Protein AF-A0AAE2C0L8-F1 (afdb_monomer)

Radius of gyration: 63.27 Å; Cα contacts (8 Å, |Δi|>4): 146; chains: 1; bounding box: 160×62×217 Å

Solvent-accessible surface area (backbone atoms only — not comparable to full-atom values): 23793 Å² total; per-residue (Å²): 115,68,47,77,46,64,36,70,69,79,66,56,71,67,58,47,54,51,53,52,70,64,47,61,43,51,45,62,47,76,59,87,80,27,26,47,67,43,83,38,62,52,69,80,65,36,64,83,72,71,56,87,71,79,71,76,71,80,77,91,63,90,56,63,52,67,43,77,61,53,58,49,40,43,51,62,59,73,51,73,51,71,66,50,72,49,75,40,76,64,76,62,98,68,65,91,72,73,73,55,67,66,67,67,54,56,77,78,72,66,88,80,55,81,81,68,66,75,80,72,76,77,75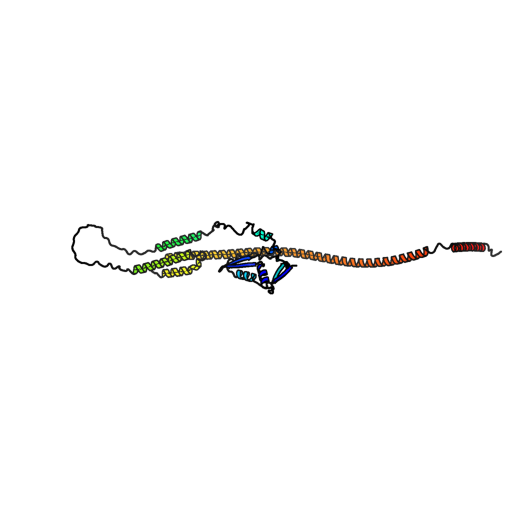,80,75,78,74,86,62,70,59,68,61,58,50,51,51,53,54,50,53,52,57,53,54,56,54,66,72,62,65,80,75,85,81,84,85,85,87,82,90,81,82,92,79,87,88,84,93,78,91,79,94,79,92,78,92,78,84,81,81,79,84,74,81,79,80,63,62,66,64,52,56,53,49,54,53,52,54,51,52,53,50,52,50,54,52,48,53,52,53,55,72,71,42,56,81,94,51,48,77,80,44,49,67,61,51,51,56,51,51,56,61,56,58,72,45,81,89,56,92,55,63,68,62,51,52,53,50,51,54,48,51,52,51,50,51,54,49,53,51,54,49,52,55,49,52,51,51,51,51,52,53,49,50,53,52,50,51,53,53,54,51,53,52,51,52,54,51,51,52,52,53,52,50,53,51,53,52,50,51,53,53,49,57,53,48,52,54,51,53,52,51,52,51,55,50,52,54,52,52,53,51,52,52,50,55,49,53,52,54,52,50,53,49,52,55,50,53,52,51,50,56,49,51,52,49,55,50,52,51,54,67,68,52,63,79,78,56,64,69,58,56,50,49,51,53,49,51,51,51,51,50,52,49,52,54,50,53,60,68,68,58,63,97,83,118

pLDDT: mean 70.92, std 20.58, range [28.11, 98.12]

Mean predicted aligned error: 23.11 Å

Foldseek 3Di:
DKDKDWLQVPDDPVVLVVVLLQAFAWDWDDDDQWTQTHTDHPPPVQVVFPHDHDHPPDDPDRRRGDDPVSVVRVCVSSDTNPRDMDIGDDDDPPNPPPPDVVVVVVVPDDPPPPVPPPPPDDDDDPPPPPVVVLVVLVVLLVVLVVVLVPFDDDDDDDDDDDDDDDDDDDDDDDDDDDDDDDPDDDPPPVVVVVVVLSVVLVVLSVVLSVVCSPDDLLCNLVCLVVVVVSLVVNVVPVVTDCVVVVVSSVVVVVVSVVVNVVVVVVVVVVVVVVVVVVVVVVVVVVVVVVVVVVVVVVVVVVVVVVVVVVVVVVVVVVVVVVVVVVVVVVVVVVVVVVVVVVVVVVVVVVVVVVPPDDPVVVVVVVVVVVVVVVVVVVVVVVDPVPD

Secondary structure (DSSP, 8-state):
-EEEEE-SS-S-HHHHHHHHHHS-EEEEEEETTEEEEEEE--HHHHGGGT--PPP-PPPSS---S--HHHHHHHHHHS--S---EEEEEP--TTGGG-S-HHHHHGGGT----TTS--------------HHHHHHHHHHHHHHHHHHHT----------------------------PPP-------HHHHHHHHHHHHHHHHHHHHHHHHHHS-GGGGGGGHHHHHHHHHHHHT-TTS--HHHHHHHHHHHHHHHHHHHHHHHHHHHHHHHHHHHHHHHHHHHHHHHHHHHHHHHHHHHHHHHHHHHHHHHHHHHHHHHHHHHHHHHHHHHHHHHHHHHHHHHHHHHHHHHHS-S--HHHHHHHHHHHHHHHHHHHHHHH--TT-

Structure (mmCIF, N/CA/C/O backbone):
data_AF-A0AAE2C0L8-F1
#
_entry.id   AF-A0AAE2C0L8-F1
#
loop_
_atom_site.group_PDB
_atom_site.id
_atom_site.type_symbol
_atom_site.label_atom_id
_atom_site.label_alt_id
_atom_site.label_comp_id
_atom_site.label_asym_id
_atom_site.label_entity_id
_atom_site.label_seq_id
_atom_site.pdbx_PDB_ins_code
_atom_site.Cartn_x
_atom_site.Cartn_y
_atom_site.Cartn_z
_atom_site.occupancy
_atom_site.B_iso_or_equiv
_atom_site.auth_seq_id
_atom_site.auth_comp_id
_atom_site.auth_asym_id
_atom_site.auth_atom_id
_atom_site.pdbx_PDB_model_num
ATOM 1 N N . MET A 1 1 ? 7.994 33.782 -10.034 1.00 52.78 1 MET A N 1
ATOM 2 C CA . MET A 1 1 ? 8.980 33.395 -9.001 1.00 52.78 1 MET A CA 1
ATOM 3 C C . MET A 1 1 ? 8.214 32.958 -7.762 1.00 52.78 1 MET A C 1
ATOM 5 O O . MET A 1 1 ? 7.223 33.596 -7.434 1.00 52.78 1 MET A O 1
ATOM 9 N N . THR A 1 2 ? 8.603 31.855 -7.134 1.00 62.28 2 THR A N 1
ATOM 10 C CA . THR A 1 2 ? 8.014 31.338 -5.886 1.00 62.28 2 THR A CA 1
ATOM 11 C C . THR A 1 2 ? 9.052 31.465 -4.778 1.00 62.28 2 THR A C 1
ATOM 13 O O . THR A 1 2 ? 10.210 31.119 -4.998 1.00 62.28 2 THR A O 1
ATOM 16 N N . VAL A 1 3 ? 8.659 31.967 -3.611 1.00 67.88 3 VAL A N 1
ATOM 17 C CA . VAL A 1 3 ? 9.517 32.063 -2.425 1.00 67.88 3 VAL A CA 1
ATOM 18 C C . VAL A 1 3 ? 9.355 30.780 -1.620 1.00 67.88 3 VAL A C 1
ATOM 20 O O . VAL A 1 3 ? 8.234 30.372 -1.332 1.00 67.88 3 VAL A O 1
ATOM 23 N N . GLN A 1 4 ? 10.457 30.118 -1.283 1.00 79.56 4 GLN A N 1
ATOM 24 C CA . GLN A 1 4 ? 10.429 28.922 -0.448 1.00 79.56 4 GLN A CA 1
ATOM 25 C C . GLN A 1 4 ? 10.643 29.307 1.015 1.00 79.56 4 GLN A C 1
ATOM 27 O O . GLN A 1 4 ? 11.638 29.943 1.347 1.00 79.56 4 GLN A O 1
ATOM 32 N N . PHE A 1 5 ? 9.729 28.880 1.877 1.00 78.81 5 PHE A N 1
ATOM 33 C CA . PHE A 1 5 ? 9.880 28.931 3.323 1.00 78.81 5 PHE A CA 1
ATOM 34 C C . PHE A 1 5 ? 10.247 27.548 3.851 1.00 78.81 5 PHE A C 1
ATOM 36 O O . PHE A 1 5 ? 9.678 26.542 3.415 1.00 78.81 5 PHE A O 1
ATOM 43 N N . VAL A 1 6 ? 11.189 27.501 4.789 1.00 81.06 6 VAL A N 1
ATOM 44 C CA . VAL A 1 6 ? 11.645 26.277 5.450 1.00 81.06 6 VAL A CA 1
ATOM 45 C C . VAL A 1 6 ? 11.554 26.493 6.954 1.00 81.06 6 VAL A C 1
ATOM 47 O O . VAL A 1 6 ? 12.109 27.457 7.470 1.00 81.06 6 VAL A O 1
ATOM 50 N N . ASP A 1 7 ? 10.874 25.591 7.660 1.00 79.25 7 ASP A N 1
ATOM 51 C CA . ASP A 1 7 ? 10.819 25.597 9.123 1.00 79.25 7 ASP A CA 1
ATOM 52 C C . ASP A 1 7 ? 12.133 25.056 9.712 1.00 79.25 7 ASP A C 1
ATOM 54 O O . ASP A 1 7 ? 12.235 23.897 10.120 1.00 79.25 7 ASP A O 1
ATOM 58 N N . ASP A 1 8 ? 13.160 25.904 9.712 1.00 83.31 8 ASP A N 1
ATOM 59 C CA . ASP A 1 8 ? 14.481 25.674 10.308 1.00 83.31 8 ASP A CA 1
ATOM 60 C C . ASP A 1 8 ? 14.641 26.352 11.687 1.00 83.31 8 ASP A C 1
ATOM 62 O O . ASP A 1 8 ? 15.706 26.296 12.310 1.00 83.31 8 ASP A O 1
ATOM 66 N N . GLY A 1 9 ? 13.567 26.986 12.172 1.00 80.81 9 GLY A N 1
ATOM 67 C CA . GLY A 1 9 ? 13.521 27.747 13.420 1.00 80.81 9 GLY A CA 1
ATOM 68 C C . GLY A 1 9 ? 14.252 29.089 13.386 1.00 80.81 9 GLY A C 1
ATOM 69 O O . GLY A 1 9 ? 14.535 29.621 14.457 1.00 80.81 9 GLY A O 1
ATOM 70 N N . ARG A 1 10 ? 14.584 29.618 12.201 1.00 82.50 10 ARG A N 1
ATOM 71 C CA . ARG A 1 10 ? 15.205 30.946 12.029 1.00 82.50 10 ARG A CA 1
ATOM 72 C C . ARG A 1 10 ? 14.225 32.019 11.551 1.00 82.50 10 ARG A C 1
ATOM 74 O O . ARG A 1 10 ? 14.612 33.178 11.448 1.00 82.50 10 ARG A O 1
ATOM 81 N N . ALA A 1 11 ? 12.991 31.630 11.237 1.00 79.19 11 ALA A N 1
ATOM 82 C CA . ALA A 1 11 ? 11.938 32.529 10.780 1.00 79.19 11 ALA A CA 1
ATOM 83 C C . ALA A 1 11 ? 11.482 33.507 11.873 1.00 79.19 11 ALA A C 1
ATOM 85 O O . ALA A 1 11 ? 11.502 33.177 13.061 1.00 79.19 11 ALA A O 1
ATOM 86 N N . GLU A 1 12 ? 11.020 34.686 11.456 1.00 83.81 12 GLU A N 1
ATOM 87 C CA . GLU A 1 12 ? 10.363 35.637 12.351 1.00 83.81 12 GLU A CA 1
ATOM 88 C C . GLU A 1 12 ? 9.060 35.047 12.918 1.00 83.81 12 GLU A C 1
ATOM 90 O O . GLU A 1 12 ? 8.411 34.202 12.298 1.00 83.81 12 GLU A O 1
ATOM 95 N N . GLU A 1 13 ? 8.649 35.506 14.103 1.00 79.25 13 GLU A N 1
ATOM 96 C CA . GLU A 1 13 ? 7.474 34.987 14.818 1.00 79.25 13 GLU A CA 1
ATOM 97 C C . GLU A 1 13 ? 6.186 35.065 13.984 1.00 79.25 13 GLU A C 1
ATOM 99 O O . GLU A 1 13 ? 5.362 34.148 14.020 1.00 79.25 13 GLU A O 1
ATOM 104 N N . LEU A 1 14 ? 6.027 36.131 13.193 1.00 78.19 14 LEU A N 1
ATOM 105 C CA . LEU A 1 14 ? 4.879 36.317 12.305 1.00 78.19 14 LEU A CA 1
ATOM 106 C C . LEU A 1 14 ? 4.868 35.300 11.160 1.00 78.19 14 LEU A C 1
ATOM 108 O O . LEU A 1 14 ? 3.826 34.701 10.895 1.00 78.19 14 LEU A O 1
ATOM 112 N N . ASP A 1 15 ? 6.016 35.059 10.528 1.00 78.75 15 ASP A N 1
ATOM 113 C CA . ASP A 1 15 ? 6.142 34.089 9.438 1.00 78.75 15 ASP A CA 1
ATOM 114 C C . ASP A 1 15 ? 5.956 32.661 9.947 1.00 78.75 15 ASP A C 1
ATOM 116 O O . ASP A 1 15 ? 5.270 31.854 9.319 1.00 78.75 15 ASP A O 1
ATOM 120 N N . HIS A 1 16 ? 6.502 32.362 11.128 1.00 79.56 16 HIS A N 1
ATOM 121 C CA . HIS A 1 16 ? 6.284 31.087 11.796 1.00 79.56 16 HIS A CA 1
ATOM 122 C C . HIS A 1 16 ? 4.802 30.888 12.142 1.00 79.56 16 HIS A C 1
ATOM 124 O O . HIS A 1 16 ? 4.223 29.857 11.804 1.00 79.56 16 HIS A O 1
ATOM 130 N N . SER A 1 17 ? 4.149 31.890 12.735 1.00 78.62 17 SER A N 1
ATOM 131 C CA . SER A 1 17 ? 2.720 31.833 13.078 1.00 78.62 17 SER A CA 1
ATOM 132 C C . SER A 1 17 ? 1.836 31.664 11.841 1.00 78.62 17 SER A C 1
ATOM 134 O O . SER A 1 17 ? 0.895 30.868 11.847 1.00 78.62 17 SER A O 1
ATOM 136 N N . TYR A 1 18 ? 2.160 32.370 10.755 1.00 78.06 18 TYR A N 1
ATOM 137 C CA . TYR A 1 18 ? 1.468 32.242 9.478 1.00 78.06 18 TYR A CA 1
ATOM 138 C C . TYR A 1 18 ? 1.656 30.847 8.868 1.00 78.06 18 TYR A C 1
ATOM 140 O O . TYR A 1 18 ? 0.684 30.226 8.438 1.00 78.06 18 TYR A O 1
ATOM 148 N N . PHE A 1 19 ? 2.880 30.316 8.899 1.00 76.50 19 PHE A N 1
ATOM 149 C CA . PHE A 1 19 ? 3.198 28.968 8.434 1.00 76.50 19 PHE A CA 1
ATOM 150 C C . PHE A 1 19 ? 2.444 27.881 9.219 1.00 76.50 19 PHE A C 1
ATOM 152 O O . PHE A 1 19 ? 1.900 26.949 8.625 1.00 76.50 19 PHE A O 1
ATOM 159 N N . ILE A 1 20 ? 2.346 28.020 10.544 1.00 76.75 20 ILE A N 1
ATOM 160 C CA . ILE A 1 20 ? 1.576 27.108 11.401 1.00 76.75 20 ILE A CA 1
ATOM 161 C C . ILE A 1 20 ? 0.081 27.161 11.051 1.00 76.75 20 ILE A C 1
ATOM 163 O O . ILE A 1 20 ? -0.555 26.115 10.929 1.00 76.75 20 ILE A O 1
ATOM 167 N N . ALA A 1 21 ? -0.471 28.352 10.802 1.00 75.44 21 ALA A N 1
ATOM 168 C CA . ALA A 1 21 ? -1.887 28.527 10.475 1.00 75.44 21 ALA A CA 1
ATOM 169 C C . ALA A 1 21 ? -2.309 27.878 9.141 1.00 75.44 21 ALA A C 1
ATOM 171 O O . ALA A 1 21 ? -3.475 27.510 8.978 1.00 75.44 21 ALA A O 1
ATOM 172 N N . ILE A 1 22 ? -1.386 27.724 8.186 1.00 72.44 22 ILE A N 1
ATOM 173 C CA . ILE A 1 22 ? -1.656 27.111 6.871 1.00 72.44 22 ILE A CA 1
ATOM 174 C C . ILE A 1 22 ? -1.291 25.620 6.800 1.00 72.44 22 ILE A C 1
ATOM 176 O O . ILE A 1 22 ? -1.538 24.975 5.776 1.00 72.44 22 ILE A O 1
ATOM 180 N N . ARG A 1 23 ? -0.711 25.062 7.867 1.00 73.44 23 ARG A N 1
ATOM 181 C CA . ARG A 1 23 ? -0.320 23.654 7.951 1.00 73.44 23 ARG A CA 1
ATOM 182 C C . ARG A 1 23 ? -1.554 22.776 8.156 1.00 73.44 23 ARG A C 1
ATOM 184 O O . ARG A 1 23 ? -2.333 23.000 9.078 1.00 73.44 23 ARG A O 1
ATOM 191 N N . SER A 1 24 ? -1.711 21.743 7.327 1.00 71.69 24 SER A N 1
ATOM 192 C CA . SER A 1 24 ? -2.707 20.698 7.590 1.00 71.69 24 SER A CA 1
ATOM 193 C C . SER A 1 24 ? -2.297 19.891 8.829 1.00 71.69 24 SER A C 1
ATOM 195 O O . SER A 1 24 ? -1.157 19.432 8.929 1.00 71.69 24 SER A O 1
ATOM 197 N N . SER A 1 25 ? -3.201 19.741 9.794 1.00 70.00 25 SER A N 1
ATOM 198 C CA . SER A 1 25 ? -2.926 19.114 11.089 1.00 70.00 25 SER A CA 1
ATOM 199 C C . SER A 1 25 ? -4.202 18.579 11.752 1.00 70.00 25 SER A C 1
ATOM 201 O O . SER A 1 25 ? -5.263 18.516 11.135 1.00 70.00 25 SER A O 1
ATOM 203 N N . TYR A 1 26 ? -4.094 18.179 13.018 1.00 73.56 26 TYR A N 1
ATOM 204 C CA . TYR A 1 26 ? -5.225 17.885 13.887 1.00 73.56 26 TYR A CA 1
ATOM 205 C C . TYR A 1 26 ? -5.328 18.971 14.958 1.00 73.56 26 TYR A C 1
ATOM 207 O O . TYR A 1 26 ? -4.385 19.173 15.723 1.00 73.56 26 TYR A O 1
ATOM 215 N N . LEU A 1 27 ? -6.465 19.664 15.021 1.00 72.88 27 LEU A N 1
ATOM 216 C CA . LEU A 1 27 ? -6.756 20.610 16.091 1.00 72.88 27 LEU A CA 1
ATOM 217 C C . LEU A 1 27 ? -7.232 19.852 17.317 1.00 72.88 27 LEU A C 1
ATOM 219 O O . LEU A 1 27 ? -8.181 19.077 17.254 1.00 72.88 27 LEU A O 1
ATOM 223 N N . THR A 1 28 ? -6.579 20.112 18.440 1.00 72.38 28 THR A N 1
ATOM 224 C CA . THR A 1 28 ? -6.913 19.528 19.735 1.00 72.38 28 THR A CA 1
ATOM 225 C C . THR A 1 28 ? -7.536 20.605 20.617 1.00 72.38 28 THR A C 1
ATOM 227 O O . THR A 1 28 ? -6.845 21.539 21.029 1.00 72.38 28 THR A O 1
ATOM 230 N N . LEU A 1 29 ? -8.820 20.480 20.938 1.00 74.31 29 LEU A N 1
ATOM 231 C CA . LEU A 1 29 ? -9.511 21.329 21.906 1.00 74.31 29 LEU A CA 1
ATOM 232 C C . LEU A 1 29 ? -9.689 20.561 23.217 1.00 74.31 29 LEU A C 1
ATOM 234 O O . LEU A 1 29 ? -10.259 19.473 23.229 1.00 74.31 29 LEU A O 1
ATOM 238 N N . ARG A 1 30 ? -9.231 21.128 24.335 1.00 74.75 30 ARG A N 1
ATOM 239 C CA . ARG A 1 30 ? -9.468 20.558 25.666 1.00 74.75 30 ARG A CA 1
ATOM 240 C C . ARG A 1 30 ? -10.766 21.116 26.249 1.00 74.75 30 ARG A C 1
ATOM 242 O O . ARG A 1 30 ? -10.887 22.323 26.432 1.00 74.75 30 ARG A O 1
ATOM 249 N N . GLN A 1 31 ? -11.702 20.237 26.592 1.00 73.62 31 GLN A N 1
ATOM 250 C CA . GLN A 1 31 ? -12.933 20.559 27.312 1.00 73.62 31 GLN A CA 1
ATOM 251 C C . GLN A 1 31 ? -12.961 19.753 28.620 1.00 73.62 31 GLN A C 1
ATOM 253 O O . GLN A 1 31 ? -13.388 18.599 28.645 1.00 73.62 31 GLN A O 1
ATOM 258 N N . GLY A 1 32 ? -12.448 20.344 29.705 1.00 77.19 32 GLY A N 1
ATOM 259 C CA . GLY A 1 32 ? -12.259 19.643 30.982 1.00 77.19 32 GLY A CA 1
ATOM 260 C C . GLY A 1 32 ? -11.272 18.475 30.851 1.00 77.19 32 GLY A C 1
ATOM 261 O O . GLY A 1 32 ? -10.120 18.680 30.453 1.00 77.19 32 GLY A O 1
ATOM 262 N N . ASP A 1 33 ? -11.746 17.261 31.136 1.00 70.44 33 ASP A N 1
ATOM 263 C CA . ASP A 1 33 ? -10.980 16.004 31.033 1.00 70.44 33 ASP A CA 1
ATOM 264 C C . ASP A 1 33 ? -11.146 15.302 29.677 1.00 70.44 33 ASP A C 1
ATOM 266 O O . ASP A 1 33 ? -10.783 14.139 29.504 1.00 70.44 33 ASP A O 1
ATOM 270 N N . ARG A 1 34 ? -11.713 15.994 28.686 1.00 61.12 34 ARG A N 1
ATOM 271 C CA . ARG A 1 34 ? -11.874 15.480 27.323 1.00 61.12 34 ARG A CA 1
ATOM 272 C C . ARG A 1 34 ? -11.043 16.295 26.348 1.00 61.12 34 ARG A C 1
ATOM 274 O O . ARG A 1 34 ? -10.933 17.514 26.474 1.00 61.12 34 ARG A O 1
ATOM 281 N N . PHE A 1 35 ? -10.484 15.609 25.358 1.00 67.44 35 PHE A N 1
ATOM 282 C CA . PHE A 1 35 ? -9.903 16.241 24.181 1.00 67.44 35 PHE A CA 1
ATOM 283 C C . PHE A 1 35 ? -10.804 15.946 22.992 1.00 67.44 35 PHE A C 1
ATOM 285 O O . PHE A 1 35 ? -11.212 14.808 22.776 1.00 67.44 35 PHE A O 1
ATOM 292 N N . ILE A 1 36 ? -11.119 16.992 22.245 1.00 69.31 36 ILE A N 1
ATOM 293 C CA . ILE A 1 36 ? -11.786 16.922 20.955 1.00 69.31 36 ILE A CA 1
ATOM 294 C C . ILE A 1 36 ? -10.684 17.105 19.920 1.00 69.31 36 ILE A C 1
ATOM 296 O O . ILE A 1 36 ? -9.965 18.103 19.963 1.00 69.31 36 ILE A O 1
ATOM 300 N N . ILE A 1 37 ? -10.515 16.119 19.042 1.00 72.12 37 ILE A N 1
ATOM 301 C CA . ILE A 1 37 ? -9.504 16.148 17.987 1.00 72.12 37 ILE A CA 1
ATOM 302 C C . ILE A 1 37 ? -10.223 16.197 16.648 1.00 72.12 37 ILE A C 1
ATOM 304 O O . ILE A 1 37 ? -10.925 15.254 16.294 1.00 72.12 37 ILE A O 1
ATOM 308 N N . GLU A 1 38 ? -10.041 17.283 15.906 1.00 68.38 38 GLU A N 1
ATOM 309 C CA . GLU A 1 38 ? -10.645 17.455 14.587 1.00 68.38 38 GLU A CA 1
ATOM 310 C C . GLU A 1 38 ? -9.568 17.640 13.516 1.00 68.38 38 GLU A C 1
ATOM 312 O O . GLU A 1 38 ? -8.573 18.331 13.752 1.00 68.38 38 GLU A O 1
ATOM 317 N N . PRO A 1 39 ? -9.728 17.034 12.326 1.00 70.25 39 PRO A N 1
ATOM 318 C CA . PRO A 1 39 ? -8.841 17.303 11.208 1.00 70.25 39 PRO A CA 1
ATOM 319 C C . PRO A 1 39 ? -8.962 18.772 10.803 1.00 70.25 39 PRO A C 1
ATOM 321 O O . PRO A 1 39 ? -10.028 19.254 10.424 1.00 70.25 39 PRO A O 1
ATOM 324 N N . TYR A 1 40 ? -7.839 19.473 10.838 1.00 71.19 40 TYR A N 1
ATOM 325 C CA . TYR A 1 40 ? -7.699 20.819 10.322 1.00 71.19 40 TYR A CA 1
ATOM 326 C C . TYR A 1 40 ? -6.958 20.757 9.003 1.00 71.19 40 TYR A C 1
ATOM 328 O O . TYR A 1 40 ? -5.736 20.663 8.935 1.00 71.19 40 TYR A O 1
ATOM 336 N N . SER A 1 41 ? -7.730 20.804 7.929 1.00 68.00 41 SER A N 1
ATOM 337 C CA . SER A 1 41 ? -7.199 21.115 6.615 1.00 68.00 41 SER A CA 1
ATOM 338 C C . SER A 1 41 ? -7.689 22.514 6.264 1.00 68.00 41 SER A C 1
ATOM 340 O O . SER A 1 41 ? -8.907 22.701 6.156 1.00 68.00 41 SER A O 1
ATOM 342 N N . PRO A 1 42 ? -6.802 23.506 6.072 1.00 65.00 42 PRO A N 1
ATOM 343 C CA . PRO A 1 42 ? -7.173 24.825 5.564 1.00 65.00 42 PRO A CA 1
ATOM 344 C C . PRO A 1 42 ? -7.545 24.730 4.068 1.00 65.00 42 PRO A C 1
ATOM 346 O O . PRO A 1 42 ? -6.937 25.327 3.179 1.00 65.00 42 PRO A O 1
ATOM 349 N N . HIS A 1 43 ? -8.592 23.951 3.783 1.00 53.03 43 HIS A N 1
ATOM 350 C CA . HIS A 1 43 ? -9.020 23.466 2.473 1.00 53.03 43 HIS A CA 1
ATOM 351 C C . HIS A 1 43 ? -9.418 24.598 1.511 1.00 53.03 43 HIS A C 1
ATOM 353 O O . HIS A 1 43 ? -9.390 24.414 0.295 1.00 53.03 43 HIS A O 1
ATOM 359 N N . ARG A 1 44 ? -9.750 25.790 2.032 1.00 51.69 44 ARG A N 1
ATOM 360 C CA . ARG A 1 44 ? -10.108 26.969 1.222 1.00 51.69 44 ARG A CA 1
ATOM 361 C C . ARG A 1 44 ? -8.968 27.957 0.959 1.00 51.69 44 ARG A C 1
ATOM 363 O O . ARG A 1 44 ? -9.105 28.734 0.025 1.00 51.69 44 ARG A O 1
ATOM 370 N N . PHE A 1 45 ? -7.843 27.894 1.677 1.00 52.53 45 PHE A N 1
ATOM 371 C CA . PHE A 1 45 ? -6.653 28.701 1.353 1.00 52.53 45 PHE A CA 1
ATOM 372 C C . PHE A 1 45 ? -5.671 27.939 0.447 1.00 52.53 45 PHE A C 1
ATOM 374 O O . PHE A 1 45 ? -5.064 28.528 -0.443 1.00 52.53 45 PHE A O 1
ATOM 381 N N . GLY A 1 46 ? -5.568 26.614 0.605 1.00 48.31 46 GLY A N 1
ATOM 382 C CA . GLY A 1 46 ? -4.618 25.761 -0.124 1.00 48.31 46 GLY A CA 1
ATOM 383 C C . GLY A 1 46 ? -4.791 25.732 -1.658 1.00 48.31 46 GLY A C 1
ATOM 384 O O . GLY A 1 46 ? -3.838 25.823 -2.431 1.00 48.31 46 GLY A O 1
ATOM 385 N N . ARG A 1 47 ? -6.033 25.614 -2.137 1.00 47.12 47 ARG A N 1
ATOM 386 C CA . ARG A 1 47 ? -6.288 25.363 -3.568 1.00 47.12 47 ARG A CA 1
ATOM 387 C C . ARG A 1 47 ? -6.157 26.602 -4.457 1.00 47.12 47 ARG A C 1
ATOM 389 O O . ARG A 1 47 ? -5.810 26.456 -5.622 1.00 47.12 47 ARG A O 1
ATOM 396 N N . GLN A 1 48 ? -6.383 27.806 -3.925 1.00 46.06 48 GLN A N 1
ATOM 397 C CA . GLN A 1 48 ? -6.280 29.055 -4.700 1.00 46.06 48 GLN A CA 1
ATOM 398 C C . GLN A 1 48 ? -4.839 29.429 -5.078 1.00 46.06 48 GLN A C 1
ATOM 400 O O . GLN A 1 48 ? -4.637 30.178 -6.028 1.00 46.06 48 GLN A O 1
ATOM 405 N N . PHE A 1 49 ? -3.848 28.887 -4.370 1.00 50.16 49 PHE A N 1
ATOM 406 C CA . PHE A 1 49 ? -2.430 29.189 -4.579 1.00 50.16 49 PHE A CA 1
ATOM 407 C C . PHE A 1 49 ? -1.612 27.965 -5.028 1.00 50.16 49 PHE A C 1
ATOM 409 O O . PHE A 1 49 ? -0.386 28.019 -5.034 1.00 50.16 49 PHE A O 1
ATOM 416 N N . GLY A 1 50 ? -2.274 26.868 -5.421 1.00 41.84 50 GLY A N 1
ATOM 417 C CA . GLY A 1 50 ? -1.604 25.680 -5.964 1.00 41.84 50 GLY A CA 1
ATOM 418 C C . GLY A 1 50 ? -0.872 24.817 -4.930 1.00 41.84 50 GLY A C 1
ATOM 419 O O . GLY A 1 50 ? 0.066 24.110 -5.289 1.00 41.84 50 GLY A O 1
ATOM 420 N N . TYR A 1 51 ? -1.275 24.849 -3.655 1.00 47.91 51 TYR A N 1
ATOM 421 C CA . TYR A 1 51 ? -0.639 24.034 -2.622 1.00 47.91 51 TYR A CA 1
ATOM 422 C C . TYR A 1 51 ? -1.014 22.549 -2.768 1.00 47.91 51 TYR A C 1
ATOM 424 O O . TYR A 1 51 ? -2.185 22.179 -2.656 1.00 47.91 51 TYR A O 1
ATOM 432 N N . TYR A 1 52 ? -0.010 21.689 -2.951 1.00 41.59 52 TYR A N 1
ATOM 433 C CA . TYR A 1 52 ? -0.132 20.246 -2.748 1.00 41.59 52 TYR A CA 1
ATOM 434 C C . TYR A 1 52 ? 0.066 19.974 -1.253 1.00 41.59 52 TYR A C 1
ATOM 436 O O . TYR A 1 52 ? 1.187 20.026 -0.752 1.00 41.59 52 TYR A O 1
ATOM 444 N N . GLN A 1 53 ? -1.027 19.791 -0.513 1.00 48.00 53 GLN A N 1
ATOM 445 C CA . GLN A 1 53 ? -0.960 19.442 0.905 1.00 48.00 53 GLN A CA 1
ATOM 446 C C . GLN A 1 53 ? -1.226 17.950 1.058 1.00 48.00 53 GLN A C 1
ATOM 448 O O . GLN A 1 53 ? -2.293 17.472 0.671 1.00 48.00 53 GLN A O 1
ATOM 453 N N . ASP A 1 54 ? -0.253 17.239 1.627 1.00 43.22 54 ASP A N 1
ATOM 454 C CA . ASP A 1 54 ? -0.445 15.873 2.097 1.00 43.22 54 ASP A CA 1
ATOM 455 C C . ASP A 1 54 ? -1.571 15.885 3.134 1.00 43.22 54 ASP A C 1
ATOM 457 O O . ASP A 1 54 ? -1.523 16.618 4.128 1.00 43.22 54 ASP A O 1
ATOM 461 N N . VAL A 1 55 ? -2.631 15.129 2.858 1.00 49.41 55 VAL A N 1
ATOM 462 C CA . VAL A 1 55 ? -3.771 15.006 3.765 1.00 49.41 55 VAL A CA 1
ATOM 463 C C . VAL A 1 55 ? -3.274 14.229 4.983 1.00 49.41 55 VAL A C 1
ATOM 465 O O . VAL A 1 55 ? -2.813 13.099 4.805 1.00 49.41 55 VAL A O 1
ATOM 468 N N . PRO A 1 56 ? -3.360 14.772 6.214 1.00 47.94 56 PRO A N 1
ATOM 469 C CA . PRO A 1 56 ? -3.091 13.986 7.407 1.00 47.94 56 PRO A CA 1
ATOM 470 C C . PRO A 1 56 ? -4.036 12.784 7.360 1.00 47.94 56 PRO A C 1
ATOM 472 O O . PRO A 1 56 ? -5.253 12.959 7.400 1.00 47.94 56 PRO A O 1
ATOM 475 N N . GLY A 1 57 ? -3.489 11.584 7.150 1.00 53.31 57 GLY A N 1
ATOM 476 C CA . GLY A 1 57 ? -4.282 10.380 6.895 1.00 5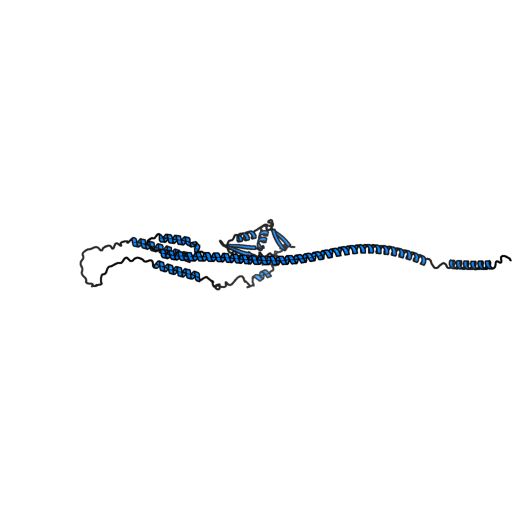3.31 57 GLY A CA 1
ATOM 477 C C . GLY A 1 57 ? -5.354 10.158 7.962 1.00 53.31 57 GLY A C 1
ATOM 478 O O . GLY A 1 57 ? -5.178 10.578 9.103 1.00 53.31 57 GLY A O 1
ATOM 479 N N . THR A 1 58 ? -6.457 9.505 7.592 1.00 53.69 58 THR A N 1
ATOM 480 C CA . THR A 1 58 ? -7.660 9.318 8.419 1.00 53.69 58 THR A CA 1
ATOM 481 C C . THR A 1 58 ? -7.334 8.849 9.844 1.00 53.69 58 THR A C 1
ATOM 483 O O . THR A 1 58 ? -6.681 7.818 10.024 1.00 53.69 58 THR A O 1
ATOM 486 N N . LEU A 1 59 ? -7.816 9.580 10.862 1.00 54.78 59 LEU A N 1
ATOM 487 C CA . LEU A 1 59 ? -7.785 9.140 12.264 1.00 54.78 59 LEU A CA 1
ATOM 488 C C . LEU A 1 59 ? -8.412 7.745 12.367 1.00 54.78 59 LEU A C 1
ATOM 490 O O . LEU A 1 59 ? -9.596 7.570 12.090 1.00 54.78 59 LEU A O 1
ATOM 494 N N . ARG A 1 60 ? -7.616 6.747 12.766 1.00 49.59 60 ARG A N 1
ATOM 495 C CA . ARG A 1 60 ? -8.085 5.358 12.921 1.00 49.59 60 ARG A CA 1
ATOM 496 C C . ARG A 1 60 ? -9.015 5.169 14.123 1.00 49.59 60 ARG A C 1
ATOM 498 O O . ARG A 1 60 ? -9.737 4.181 14.167 1.00 49.59 60 ARG A O 1
ATOM 505 N N . TYR A 1 61 ? -9.000 6.106 15.072 1.00 54.97 61 TYR A N 1
ATOM 506 C CA . TYR A 1 61 ? -9.788 6.055 16.299 1.00 54.97 61 TYR A CA 1
ATOM 507 C C . TYR A 1 61 ? -10.378 7.431 16.605 1.00 54.97 61 TYR A C 1
ATOM 509 O O . TYR A 1 61 ? -9.690 8.447 16.515 1.00 54.97 61 TYR A O 1
ATOM 517 N N . ASP A 1 62 ? -11.651 7.450 16.987 1.00 53.84 62 ASP A N 1
ATOM 518 C CA . ASP A 1 62 ? -12.372 8.639 17.433 1.00 53.84 62 ASP A CA 1
ATOM 519 C C . ASP A 1 62 ? -11.959 8.969 18.876 1.00 53.84 62 ASP A C 1
ATOM 521 O O . ASP A 1 62 ? -12.603 8.583 19.852 1.00 53.84 62 ASP A O 1
ATOM 525 N N . THR A 1 63 ? -10.793 9.596 19.036 1.00 55.06 63 THR A N 1
ATOM 526 C CA . THR A 1 63 ? -10.224 9.927 20.348 1.00 55.06 63 THR A CA 1
ATOM 527 C C . THR A 1 63 ? -10.947 11.134 20.954 1.00 55.06 63 THR A C 1
ATOM 529 O O . THR A 1 63 ? -10.407 12.237 20.980 1.00 55.06 63 THR A O 1
ATOM 532 N N . ARG A 1 64 ? -12.176 10.925 21.447 1.00 54.25 64 ARG A N 1
ATOM 533 C CA . ARG A 1 64 ? -12.967 11.912 22.224 1.00 54.25 64 ARG A CA 1
ATOM 534 C C . ARG A 1 64 ? -12.656 11.903 23.728 1.00 54.25 64 ARG A C 1
ATOM 536 O O . ARG A 1 64 ? -13.354 12.541 24.517 1.00 54.25 64 ARG A O 1
ATOM 543 N N . VAL A 1 65 ? -11.642 11.143 24.142 1.00 53.03 65 VAL A N 1
ATOM 544 C CA . VAL A 1 65 ? -11.216 10.971 25.539 1.00 53.03 65 VAL A CA 1
ATOM 545 C C . VAL A 1 65 ? -9.762 11.411 25.660 1.00 53.03 65 VAL A C 1
ATOM 547 O O . VAL A 1 65 ? -8.965 11.154 24.753 1.00 53.03 65 VAL A O 1
ATOM 550 N N . ALA A 1 66 ? -9.423 12.092 26.760 1.00 53.09 66 ALA A N 1
ATOM 551 C CA . ALA A 1 66 ? -8.055 12.491 27.057 1.00 53.09 66 ALA A CA 1
ATOM 552 C C . ALA A 1 66 ? -7.117 11.287 27.038 1.00 53.09 66 ALA A C 1
ATOM 554 O O . ALA A 1 66 ? -7.069 10.486 27.964 1.00 53.09 66 ALA A O 1
ATOM 555 N N . SER A 1 67 ? -6.371 11.174 25.950 1.00 60.47 67 SER A N 1
ATOM 556 C CA . SER A 1 67 ? -5.333 10.178 25.753 1.00 60.47 67 SER A CA 1
ATOM 557 C C . SER A 1 67 ? -4.018 10.904 25.497 1.00 60.47 67 SER A C 1
ATOM 559 O O . SER A 1 67 ? -3.999 12.048 25.026 1.00 60.47 67 SER A O 1
ATOM 561 N N . SER A 1 68 ? -2.904 10.236 25.794 1.00 64.25 68 SER A N 1
ATOM 562 C CA . SER A 1 68 ? -1.545 10.676 25.440 1.00 64.25 68 SER A CA 1
ATOM 563 C C . SER A 1 68 ? -1.424 11.104 23.968 1.00 64.25 68 SER A C 1
ATOM 565 O O . SER A 1 68 ? -0.623 11.976 23.634 1.00 64.25 68 SER A O 1
ATOM 567 N N . GLU A 1 69 ? -2.279 10.558 23.105 1.00 66.56 69 GLU A N 1
ATOM 568 C CA . GLU A 1 69 ? -2.397 10.887 21.689 1.00 66.56 69 GLU A CA 1
ATOM 569 C C . GLU A 1 69 ? -2.828 12.336 21.424 1.00 66.56 69 GLU A C 1
ATOM 571 O O . GLU A 1 69 ? -2.253 12.986 20.555 1.00 66.56 69 GLU A O 1
ATOM 576 N N . GLY A 1 70 ? -3.760 12.901 22.198 1.00 67.00 70 GLY A N 1
ATOM 577 C CA . GLY A 1 70 ? -4.161 14.306 22.035 1.00 67.00 70 GLY A CA 1
ATOM 578 C C . GLY A 1 70 ? -3.013 15.279 22.304 1.00 67.00 70 GLY A C 1
ATOM 579 O O . GLY A 1 70 ? -2.779 16.209 21.534 1.00 67.00 70 GLY A O 1
ATOM 580 N N . LEU A 1 71 ? -2.218 15.008 23.342 1.00 68.12 71 LEU A N 1
ATOM 581 C CA . LEU A 1 71 ? -0.992 15.760 23.628 1.00 68.12 71 LEU A CA 1
ATOM 582 C C . LEU A 1 71 ? 0.063 15.578 22.530 1.00 68.12 71 LEU A C 1
ATOM 584 O O . LEU A 1 71 ? 0.776 16.528 22.205 1.00 68.12 71 LEU A O 1
ATOM 588 N N . ARG A 1 72 ? 0.156 14.381 21.940 1.00 72.81 72 ARG A N 1
ATOM 589 C CA . ARG A 1 72 ? 1.056 14.091 20.817 1.00 72.81 72 ARG A CA 1
ATOM 590 C C . ARG A 1 72 ? 0.693 14.921 19.585 1.00 72.81 72 ARG A C 1
ATOM 592 O O . ARG A 1 72 ? 1.576 15.565 19.024 1.00 72.81 72 ARG A O 1
ATOM 599 N N . TYR A 1 73 ? -0.584 14.977 19.206 1.00 72.12 73 TYR A N 1
ATOM 600 C CA . TYR A 1 73 ? -1.045 15.788 18.072 1.00 72.12 73 TYR A CA 1
ATOM 601 C C . TYR A 1 73 ? -0.870 17.289 18.309 1.00 72.12 73 TYR A C 1
ATOM 603 O O . TYR A 1 73 ? -0.392 17.991 17.418 1.00 72.12 73 TYR A O 1
ATOM 611 N N . TRP A 1 74 ? -1.155 17.769 19.522 1.00 71.19 74 TRP A N 1
ATOM 612 C CA . TRP A 1 74 ? -0.908 19.164 19.884 1.00 71.19 74 TRP A CA 1
ATOM 613 C C . TRP A 1 74 ? 0.577 19.536 19.762 1.00 71.19 74 TRP A C 1
ATOM 615 O O . TRP A 1 74 ? 0.924 20.539 19.138 1.00 71.19 74 TRP A O 1
ATOM 625 N N . ARG A 1 75 ? 1.475 18.689 20.289 1.00 72.75 75 ARG A N 1
ATOM 626 C CA . ARG A 1 75 ? 2.928 18.892 20.172 1.00 72.75 75 ARG A CA 1
ATOM 627 C C . ARG A 1 75 ? 3.398 18.872 18.722 1.00 72.75 75 ARG A C 1
ATOM 629 O O . ARG A 1 75 ? 4.258 19.666 18.371 1.00 72.75 75 ARG A O 1
ATOM 636 N N . LEU A 1 76 ? 2.837 17.997 17.885 1.00 71.56 76 LEU A N 1
ATOM 637 C CA . LEU A 1 76 ? 3.154 17.946 16.455 1.00 71.56 76 LEU A CA 1
ATOM 638 C C . LEU A 1 76 ? 2.719 19.217 15.714 1.00 71.56 76 LEU A C 1
ATOM 640 O O . LEU A 1 76 ? 3.418 19.643 14.794 1.00 71.56 76 LEU A O 1
ATOM 644 N N . TYR A 1 77 ? 1.597 19.824 16.113 1.00 70.69 77 TYR A N 1
ATOM 645 C CA . TYR A 1 77 ? 1.093 21.052 15.502 1.00 70.69 77 TYR A CA 1
ATOM 646 C C . TYR A 1 77 ? 2.000 22.255 15.775 1.00 70.69 77 TYR A C 1
ATOM 648 O O . TYR A 1 77 ? 2.326 22.979 14.842 1.00 70.69 77 TYR A O 1
ATOM 656 N N . VAL A 1 78 ? 2.454 22.425 17.021 1.00 71.75 78 VAL A N 1
ATOM 657 C CA . VAL A 1 78 ? 3.294 23.562 17.457 1.00 71.75 78 VAL A CA 1
ATOM 658 C C . VAL A 1 78 ? 4.798 23.266 17.299 1.00 71.75 78 VAL A C 1
ATOM 660 O O . VAL A 1 78 ? 5.649 24.046 17.718 1.00 71.75 78 VAL A O 1
ATOM 663 N N . LEU A 1 79 ? 5.157 22.122 16.707 1.00 75.44 79 LEU A N 1
ATOM 664 C CA . LEU A 1 79 ? 6.553 21.744 16.515 1.00 75.44 79 LEU A CA 1
ATOM 665 C C . LEU A 1 79 ? 7.239 22.715 15.548 1.00 75.44 79 LEU A C 1
ATOM 667 O O . LEU A 1 79 ? 6.897 22.752 14.366 1.00 75.44 79 LEU A O 1
ATOM 671 N N . SER A 1 80 ? 8.236 23.437 16.053 1.00 76.19 80 SER A N 1
ATOM 672 C CA . SER A 1 80 ? 9.179 24.221 15.257 1.00 76.19 80 SER A CA 1
ATOM 673 C C . SER A 1 80 ? 10.392 23.381 14.862 1.00 76.19 80 SER A C 1
ATOM 675 O O . SER A 1 80 ? 10.659 22.335 15.463 1.00 76.19 80 SER A O 1
ATOM 677 N N . LYS A 1 81 ? 11.148 23.840 13.857 1.00 79.44 81 LYS A N 1
ATOM 678 C CA . LYS A 1 81 ? 12.336 23.136 13.333 1.00 79.44 81 LYS A CA 1
ATOM 679 C C . LYS A 1 81 ? 12.002 21.767 12.733 1.00 79.44 81 LYS A C 1
ATOM 681 O O . LYS A 1 81 ? 12.836 20.864 12.710 1.00 79.44 81 LYS A O 1
ATOM 686 N N . SER A 1 82 ? 10.779 21.602 12.234 1.00 76.50 82 SER A N 1
ATOM 687 C CA . SER A 1 82 ? 10.313 20.357 11.619 1.00 76.50 82 SER A CA 1
ATOM 688 C C . SER A 1 82 ? 10.938 20.084 10.247 1.00 76.50 82 SER A C 1
ATOM 690 O O . SER A 1 82 ? 10.729 19.009 9.692 1.00 76.50 82 SER A O 1
ATOM 692 N N . SER A 1 83 ? 11.687 21.040 9.680 1.00 76.88 83 SER A N 1
ATOM 693 C CA . SER A 1 83 ? 12.206 21.003 8.302 1.00 76.88 83 SER A CA 1
ATOM 694 C C . SER A 1 83 ? 11.116 20.939 7.223 1.00 76.88 83 SER A C 1
ATOM 696 O O . SER A 1 83 ? 11.406 20.665 6.055 1.00 76.88 83 SER A O 1
ATOM 698 N N . SER A 1 84 ? 9.863 21.223 7.597 1.00 74.06 84 SER A N 1
ATOM 699 C CA . SER A 1 84 ? 8.740 21.342 6.667 1.00 74.06 84 SER A CA 1
ATOM 700 C C . SER A 1 84 ? 8.961 22.522 5.721 1.00 74.06 84 SER A C 1
ATOM 702 O O . SER A 1 84 ? 9.508 23.553 6.116 1.00 74.06 84 SER A O 1
ATOM 704 N N . LYS A 1 85 ? 8.529 22.383 4.465 1.00 77.38 85 LYS A N 1
ATOM 705 C CA . LYS A 1 85 ? 8.744 23.387 3.415 1.00 77.38 85 LYS A CA 1
ATOM 706 C C . LYS A 1 85 ? 7.410 23.846 2.839 1.00 77.38 85 LYS A C 1
ATOM 708 O O . LYS A 1 85 ? 6.542 23.017 2.584 1.00 77.38 85 LYS A O 1
ATOM 713 N N . ALA A 1 86 ? 7.267 25.145 2.598 1.00 71.00 86 ALA A N 1
ATOM 714 C CA . ALA A 1 86 ? 6.158 25.711 1.831 1.00 71.00 86 ALA A CA 1
ATOM 715 C C . ALA A 1 86 ? 6.684 26.591 0.698 1.00 71.00 86 ALA A C 1
ATOM 717 O O . ALA A 1 86 ? 7.732 27.222 0.819 1.00 71.00 86 ALA A O 1
ATOM 718 N N . TRP A 1 87 ? 5.937 26.644 -0.400 1.00 73.44 87 TRP A N 1
ATOM 719 C CA . TRP A 1 87 ? 6.220 27.531 -1.523 1.00 73.44 87 TRP A CA 1
ATOM 720 C C . TRP A 1 87 ? 5.134 28.590 -1.616 1.00 73.44 87 TRP A C 1
ATOM 722 O O . TRP A 1 87 ? 3.974 28.275 -1.859 1.00 73.44 87 TRP A O 1
ATOM 732 N N . PHE A 1 88 ? 5.520 29.846 -1.443 1.00 67.75 88 PHE A N 1
ATOM 733 C CA . PHE A 1 88 ? 4.641 30.994 -1.554 1.00 67.75 88 PHE A CA 1
ATOM 734 C C . PHE A 1 88 ? 4.772 31.626 -2.944 1.00 67.75 88 PHE A C 1
ATOM 736 O O . PHE A 1 88 ? 5.890 31.810 -3.440 1.00 67.75 88 PHE A O 1
ATOM 743 N N . PRO A 1 89 ? 3.666 31.993 -3.607 1.00 63.66 89 PRO A N 1
ATOM 744 C CA . PRO A 1 89 ? 3.744 32.818 -4.804 1.00 63.66 89 PRO A CA 1
ATOM 745 C C . PRO A 1 89 ? 4.320 34.194 -4.441 1.00 63.66 89 PRO A C 1
ATOM 747 O O . PRO A 1 89 ? 3.979 34.767 -3.408 1.00 63.66 89 PRO A O 1
ATOM 750 N N . PHE A 1 90 ? 5.208 34.729 -5.282 1.00 62.28 90 PHE A N 1
ATOM 751 C CA . PHE A 1 90 ? 5.784 36.057 -5.070 1.00 62.28 90 PHE A CA 1
ATOM 752 C C . PHE A 1 90 ? 4.681 37.123 -5.029 1.00 62.28 90 PHE A C 1
ATOM 754 O O . PHE A 1 90 ? 3.968 37.325 -6.014 1.00 62.28 90 PHE A O 1
ATOM 761 N N . LEU A 1 91 ? 4.551 37.807 -3.892 1.00 59.03 91 LEU A N 1
ATOM 762 C CA . LEU A 1 91 ? 3.650 38.942 -3.727 1.00 59.03 91 LEU A CA 1
ATOM 763 C C . LEU A 1 91 ? 4.349 40.207 -4.255 1.00 59.03 91 LEU A C 1
ATOM 765 O O . LEU A 1 91 ? 5.342 40.633 -3.665 1.00 59.03 91 LEU A O 1
ATOM 769 N N . PRO A 1 92 ? 3.869 40.840 -5.343 1.00 53.59 92 PRO A N 1
ATOM 770 C CA . PRO A 1 92 ? 4.383 42.144 -5.740 1.00 53.59 92 PRO A CA 1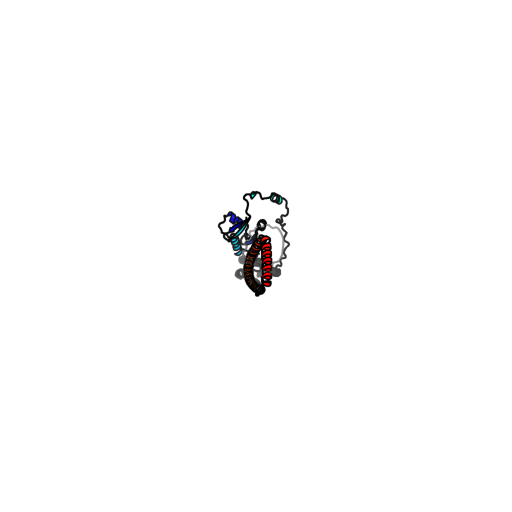
ATOM 771 C C . PRO A 1 92 ? 4.065 43.174 -4.646 1.00 53.59 92 PRO A C 1
ATOM 773 O O . PRO A 1 92 ? 3.002 43.116 -4.025 1.00 53.59 92 PRO A O 1
ATOM 776 N N . ALA A 1 93 ? 4.952 44.156 -4.451 1.00 55.94 93 ALA A N 1
ATOM 777 C CA . ALA A 1 93 ? 4.888 45.167 -3.381 1.00 55.94 93 ALA A CA 1
ATOM 778 C C . ALA A 1 93 ? 3.556 45.958 -3.287 1.00 55.94 93 ALA A C 1
ATOM 780 O O . ALA A 1 93 ? 3.292 46.634 -2.296 1.00 55.94 93 ALA A O 1
ATOM 781 N N . ASN A 1 94 ? 2.678 45.831 -4.287 1.00 52.09 94 ASN A N 1
ATOM 782 C CA . ASN A 1 94 ? 1.423 46.568 -4.439 1.00 52.09 94 ASN A CA 1
ATOM 783 C C . ASN A 1 94 ? 0.164 45.708 -4.175 1.00 52.09 94 ASN A C 1
ATOM 785 O O . ASN A 1 94 ? -0.910 46.003 -4.703 1.00 52.09 94 ASN A O 1
ATOM 789 N N . ALA A 1 95 ? 0.263 44.647 -3.365 1.00 50.84 95 ALA A N 1
ATOM 790 C CA . ALA A 1 95 ? -0.812 43.668 -3.128 1.00 50.84 95 ALA A CA 1
ATOM 791 C C . ALA A 1 95 ? -2.139 44.244 -2.574 1.00 50.84 95 ALA A C 1
ATOM 793 O O . ALA A 1 95 ? -3.183 43.603 -2.681 1.00 50.84 95 ALA A O 1
ATOM 794 N N . LYS A 1 96 ? -2.152 45.480 -2.050 1.00 50.22 96 LYS A N 1
ATOM 795 C CA . LYS A 1 96 ? -3.364 46.142 -1.521 1.00 50.22 96 LYS A CA 1
ATOM 796 C C . LYS A 1 96 ? -4.473 46.382 -2.565 1.00 50.22 96 LYS A C 1
ATOM 798 O O . LYS A 1 96 ? -5.595 46.688 -2.175 1.00 50.22 96 LYS A O 1
ATOM 803 N N . LYS A 1 97 ? -4.196 46.248 -3.871 1.00 50.44 97 LYS A N 1
ATOM 804 C CA . LYS A 1 97 ? -5.156 46.529 -4.962 1.00 50.44 97 LYS A CA 1
ATOM 805 C C . LYS A 1 97 ? -5.884 45.310 -5.554 1.00 50.44 97 LYS A C 1
ATOM 807 O O . LYS A 1 97 ? -6.714 45.501 -6.433 1.00 50.44 97 LYS A O 1
ATOM 812 N N . LEU A 1 98 ? -5.614 44.082 -5.102 1.00 46.91 98 LEU A N 1
ATOM 813 C CA . LEU A 1 98 ? -6.142 42.860 -5.744 1.00 46.91 98 LEU A CA 1
ATOM 814 C C . LEU A 1 98 ? -7.392 42.255 -5.078 1.00 46.91 98 LEU A C 1
ATOM 816 O O . LEU A 1 98 ? -7.794 41.147 -5.420 1.00 46.91 98 LEU A O 1
ATOM 820 N N . CYS A 1 99 ? -8.041 42.969 -4.158 1.00 42.25 99 CYS A N 1
ATOM 821 C CA . CYS A 1 99 ? -9.355 42.560 -3.662 1.00 42.25 99 CYS A CA 1
ATOM 822 C C . CYS A 1 99 ? -10.419 43.143 -4.603 1.00 42.25 99 CYS A C 1
ATOM 824 O O . CYS A 1 99 ? -10.702 44.341 -4.537 1.00 42.25 99 CYS A O 1
ATOM 826 N N . SER A 1 100 ? -10.945 42.335 -5.531 1.00 50.66 100 SER A N 1
ATOM 827 C CA . SER A 1 100 ? -11.948 42.813 -6.489 1.00 50.66 100 SER A CA 1
ATOM 828 C C . SER A 1 100 ? -13.224 43.235 -5.755 1.00 50.66 100 SER A C 1
ATOM 830 O O . SER A 1 100 ? -13.656 42.585 -4.800 1.00 50.66 100 SER A O 1
ATOM 832 N N . GLU A 1 101 ? -13.855 44.324 -6.196 1.00 47.66 101 GLU A N 1
ATOM 833 C CA . GLU A 1 101 ? -15.124 44.788 -5.617 1.00 47.66 101 GLU A CA 1
ATOM 834 C C . GLU A 1 101 ? -16.235 43.729 -5.713 1.00 47.66 101 GLU A C 1
ATOM 836 O O . GLU A 1 101 ? -17.122 43.689 -4.863 1.00 47.66 101 GLU A O 1
ATOM 841 N N . ALA A 1 102 ? -16.123 42.786 -6.657 1.00 45.56 102 ALA A N 1
ATOM 842 C CA . ALA A 1 102 ? -17.004 41.625 -6.763 1.00 45.56 102 ALA A CA 1
ATOM 843 C C . ALA A 1 102 ? -16.959 40.715 -5.517 1.00 45.56 102 ALA A C 1
ATOM 845 O O . ALA A 1 102 ? -17.993 40.181 -5.119 1.00 45.56 102 ALA A O 1
ATOM 846 N N . TYR A 1 103 ? -15.801 40.577 -4.854 1.00 44.44 103 TYR A N 1
ATOM 847 C CA . TYR A 1 103 ? -15.691 39.812 -3.603 1.00 44.44 103 TYR A CA 1
ATOM 848 C C . TYR A 1 103 ? -16.395 40.521 -2.436 1.00 44.44 103 TYR A C 1
ATOM 850 O O . TYR A 1 103 ? -17.006 39.872 -1.594 1.00 44.44 103 TYR A O 1
ATOM 858 N N . LYS A 1 104 ? -16.371 41.861 -2.417 1.00 46.69 104 LYS A N 1
ATOM 859 C CA . LYS A 1 104 ? -17.080 42.669 -1.410 1.00 46.69 104 LYS A CA 1
ATOM 860 C C . LYS A 1 104 ? -18.595 42.689 -1.639 1.00 46.69 104 LYS A C 1
ATOM 862 O O . LYS A 1 104 ? -19.352 42.741 -0.677 1.00 46.69 104 LYS A O 1
ATOM 867 N N . ALA A 1 105 ? -19.042 42.628 -2.895 1.00 45.62 105 ALA A N 1
ATOM 868 C CA . ALA A 1 105 ? -20.461 42.635 -3.247 1.00 45.62 105 ALA A CA 1
ATOM 869 C C . ALA A 1 105 ? -21.159 41.286 -2.968 1.00 45.62 105 ALA A C 1
ATOM 871 O O . ALA A 1 105 ? -22.309 41.266 -2.524 1.00 45.62 105 ALA A O 1
ATOM 872 N N . GLY A 1 106 ? -20.462 40.158 -3.163 1.00 41.78 106 GLY A N 1
ATOM 873 C CA . GLY A 1 106 ? -21.016 38.806 -2.985 1.00 41.78 106 GLY A CA 1
ATOM 874 C C . GLY A 1 106 ? -21.392 38.426 -1.546 1.00 41.78 106 GLY A C 1
ATOM 875 O O . GLY A 1 106 ? -22.190 37.510 -1.351 1.00 41.78 106 GLY A O 1
ATOM 876 N N . ASP A 1 107 ? -20.881 39.148 -0.544 1.00 45.25 107 ASP A N 1
ATOM 877 C CA . ASP A 1 107 ? -21.124 38.869 0.882 1.00 45.25 107 ASP A CA 1
ATOM 878 C C . ASP A 1 107 ? -22.520 39.328 1.361 1.00 45.25 107 ASP A C 1
ATOM 880 O O . ASP A 1 107 ? -22.992 38.960 2.437 1.00 45.25 107 ASP A O 1
ATOM 884 N N . SER A 1 108 ? -23.225 40.113 0.537 1.00 43.62 108 SER A N 1
ATOM 885 C CA . SER A 1 108 ? -24.524 40.704 0.887 1.00 43.62 108 SER A CA 1
ATOM 886 C C . SER A 1 108 ? -25.745 39.991 0.289 1.00 43.62 108 SER A C 1
ATOM 888 O O . SER A 1 108 ? -26.860 40.224 0.751 1.00 43.62 108 SER A O 1
ATOM 890 N N . SER A 1 109 ? -25.568 39.099 -0.695 1.00 45.50 109 SER A N 1
ATOM 891 C CA . SER A 1 109 ? -26.687 38.614 -1.527 1.00 45.50 109 SER A CA 1
ATOM 892 C C . SER A 1 109 ? -26.965 37.109 -1.470 1.00 45.50 109 SER A C 1
ATOM 894 O O . SER A 1 109 ? -27.953 36.675 -2.065 1.00 45.50 109 SER A O 1
ATOM 896 N N . ASN A 1 110 ? -26.152 36.286 -0.800 1.00 37.91 110 ASN A N 1
ATOM 897 C CA . ASN A 1 110 ? -26.316 34.834 -0.909 1.00 37.91 110 ASN A CA 1
ATOM 898 C C . ASN A 1 110 ? -26.927 34.205 0.354 1.00 37.91 110 ASN A C 1
ATOM 900 O O . ASN A 1 110 ? -26.279 34.072 1.393 1.00 37.91 110 ASN A O 1
ATOM 904 N N . ASN A 1 111 ? -28.188 33.772 0.237 1.00 44.00 111 ASN A N 1
ATOM 905 C CA . ASN A 1 111 ? -28.922 33.003 1.250 1.00 44.00 111 ASN A CA 1
ATOM 906 C C . ASN A 1 111 ? -28.405 31.562 1.420 1.00 44.00 111 ASN A C 1
ATOM 908 O O . ASN A 1 111 ? -28.979 30.787 2.182 1.00 44.00 111 ASN A O 1
ATOM 912 N N . ASP A 1 112 ? -27.294 31.200 0.779 1.00 39.53 112 ASP A N 1
ATOM 913 C CA . ASP A 1 112 ? -26.711 29.863 0.846 1.00 39.53 112 ASP A CA 1
ATOM 914 C C . ASP A 1 112 ? -25.843 29.656 2.105 1.00 39.53 112 ASP A C 1
ATOM 916 O O . ASP A 1 112 ? -24.692 29.214 2.089 1.00 39.53 112 ASP A O 1
ATOM 920 N N . ARG A 1 113 ? -26.411 30.019 3.260 1.00 41.88 113 ARG A N 1
ATOM 921 C CA . ARG A 1 113 ? -25.827 29.776 4.581 1.00 41.88 113 ARG A CA 1
ATOM 922 C C . ARG A 1 113 ? -26.141 28.349 5.027 1.00 41.88 113 ARG A C 1
ATOM 924 O O . ARG A 1 113 ? -26.899 28.136 5.970 1.00 41.88 113 ARG A O 1
ATOM 931 N N . HIS A 1 114 ? -25.473 27.372 4.416 1.00 40.28 114 HIS A N 1
ATOM 932 C CA . HIS A 1 114 ? -25.466 25.963 4.851 1.00 40.28 114 HIS A CA 1
ATOM 933 C C . HIS A 1 114 ? -24.975 25.746 6.305 1.00 40.28 114 HIS A C 1
ATOM 935 O O . HIS A 1 114 ? -25.067 24.642 6.842 1.00 40.28 114 HIS A O 1
ATOM 941 N N . TRP A 1 115 ? -24.466 26.789 6.973 1.00 44.47 115 TRP A N 1
ATOM 942 C CA . TRP A 1 115 ? -23.995 26.736 8.360 1.00 44.47 115 TRP A CA 1
ATOM 943 C C . TRP A 1 115 ? -25.082 27.016 9.411 1.00 44.47 115 TRP A C 1
ATOM 945 O O . TRP A 1 115 ? -24.892 26.668 10.575 1.00 44.47 115 TRP A O 1
ATOM 955 N N . LYS A 1 116 ? -26.250 27.561 9.037 1.00 36.34 116 LYS A N 1
ATOM 956 C CA . LYS A 1 116 ? -27.437 27.510 9.906 1.00 36.34 116 LYS A CA 1
ATOM 957 C C . LYS A 1 116 ? -28.192 26.218 9.620 1.00 36.34 116 LYS A C 1
ATOM 959 O O . LYS A 1 116 ? -29.210 26.220 8.934 1.00 36.34 116 LYS A O 1
ATOM 964 N N . ARG A 1 117 ? -27.712 25.096 10.161 1.00 36.69 117 ARG A N 1
ATOM 965 C CA . ARG A 1 117 ? -28.570 23.912 10.277 1.00 36.69 117 ARG A CA 1
ATOM 966 C C . ARG A 1 117 ? -29.778 24.313 11.124 1.00 36.69 117 ARG A C 1
ATOM 968 O O . ARG A 1 117 ? -29.626 24.627 12.301 1.00 36.69 117 ARG A O 1
ATOM 975 N N . GLN A 1 118 ? -30.971 24.290 10.533 1.00 36.56 118 GLN A N 1
ATOM 976 C CA . GLN A 1 118 ? -32.190 24.066 11.304 1.00 36.56 118 GLN A CA 1
ATOM 977 C C . GLN A 1 118 ? -31.925 22.819 12.152 1.00 36.56 118 GLN A C 1
ATOM 979 O O . GLN A 1 118 ? -31.554 21.769 11.617 1.00 36.56 118 GLN A O 1
ATOM 984 N N . ARG A 1 119 ? -31.989 22.974 13.476 1.00 35.47 119 ARG A N 1
ATOM 985 C CA . ARG A 1 119 ? -31.806 21.894 14.443 1.00 35.47 119 ARG A CA 1
ATOM 986 C C . ARG A 1 119 ? -32.902 20.871 14.149 1.00 35.47 119 ARG A C 1
ATOM 988 O O . ARG A 1 119 ? -34.033 21.061 14.572 1.00 35.47 119 ARG A O 1
ATOM 995 N N . LYS A 1 120 ? -32.590 19.838 13.359 1.00 35.69 120 LYS A N 1
ATOM 996 C CA . LYS A 1 120 ? -33.464 18.673 13.210 1.00 35.69 120 LYS A CA 1
ATOM 997 C C . LYS A 1 120 ? -33.662 18.128 14.615 1.00 35.69 120 LYS A C 1
ATOM 999 O O . LYS A 1 120 ? -32.688 17.716 15.247 1.00 35.69 120 LYS A O 1
ATOM 1004 N N . GLU A 1 121 ? -34.891 18.201 15.109 1.00 36.69 121 GLU A N 1
ATOM 1005 C CA . GLU A 1 121 ? -35.278 17.462 16.298 1.00 36.69 121 GLU A CA 1
ATOM 1006 C C . GLU A 1 121 ? -34.906 15.999 16.070 1.00 36.69 121 GLU A C 1
ATOM 1008 O O . GLU A 1 121 ? -35.145 15.433 15.000 1.00 36.69 121 GLU A O 1
ATOM 1013 N N . ALA A 1 122 ? -34.187 15.441 17.038 1.00 31.44 122 ALA A N 1
ATOM 1014 C CA . ALA A 1 122 ? -33.671 14.095 16.950 1.00 31.44 122 ALA A CA 1
ATOM 1015 C C . ALA A 1 122 ? -34.853 13.124 16.890 1.00 31.44 122 ALA A C 1
ATOM 1017 O O . ALA A 1 122 ? -35.579 12.960 17.869 1.00 31.44 122 ALA A O 1
ATOM 1018 N N . THR A 1 123 ? -35.037 12.464 15.748 1.00 38.59 123 THR A N 1
ATOM 1019 C CA . THR A 1 123 ? -35.837 11.243 15.691 1.00 38.59 123 THR A CA 1
ATOM 1020 C C . THR A 1 123 ? -35.197 10.241 16.660 1.00 38.59 123 THR A C 1
ATOM 1022 O O . THR A 1 123 ? -33.980 10.044 16.576 1.00 38.59 123 THR A O 1
ATOM 1025 N N . PRO A 1 124 ? -35.948 9.625 17.589 1.00 30.27 124 PRO A N 1
ATOM 1026 C CA . PRO A 1 124 ? -35.359 8.762 18.601 1.00 30.27 124 PRO A CA 1
ATOM 1027 C C . PRO A 1 124 ? -34.710 7.559 17.921 1.00 30.27 124 PRO A C 1
ATOM 1029 O O . PRO A 1 124 ? -35.387 6.749 17.285 1.00 30.27 124 PRO A O 1
ATOM 1032 N N . LEU A 1 125 ? -33.390 7.437 18.055 1.00 31.05 125 LEU A N 1
ATOM 1033 C CA . LEU A 1 125 ? -32.713 6.170 17.833 1.00 31.05 125 LEU A CA 1
ATOM 1034 C C . LEU A 1 125 ? -33.309 5.194 18.846 1.00 31.05 125 LEU A C 1
ATOM 1036 O O . LEU A 1 125 ? -33.167 5.389 20.052 1.00 31.05 125 LEU A O 1
ATOM 1040 N N . LYS A 1 126 ? -34.019 4.177 18.347 1.00 34.69 126 LYS A N 1
ATOM 1041 C CA . LYS A 1 126 ? -34.424 3.017 19.138 1.00 34.69 126 LYS A CA 1
ATOM 1042 C C . LYS A 1 126 ? -33.160 2.457 19.776 1.00 34.69 126 LYS A C 1
ATOM 1044 O O . LYS A 1 126 ? -32.347 1.824 19.106 1.00 34.69 126 LYS A O 1
ATOM 1049 N N . ALA A 1 127 ? -33.008 2.730 21.063 1.00 30.88 127 ALA A N 1
ATOM 1050 C CA . ALA A 1 127 ? -32.096 2.014 21.912 1.00 30.88 127 ALA A CA 1
ATOM 1051 C C . ALA A 1 127 ? -32.507 0.543 21.831 1.00 30.88 127 ALA A C 1
ATOM 1053 O O . ALA A 1 127 ? -33.578 0.153 22.298 1.00 30.88 127 ALA A O 1
ATOM 1054 N N . MET A 1 128 ? -31.675 -0.273 21.192 1.00 34.31 128 MET A N 1
ATOM 1055 C CA . MET A 1 128 ? -31.671 -1.708 21.431 1.00 34.31 128 MET A CA 1
ATOM 1056 C C . MET A 1 128 ? -30.972 -1.899 22.780 1.00 34.31 128 MET A C 1
ATOM 1058 O O . MET A 1 128 ? -29.851 -2.381 22.871 1.00 34.31 128 MET A O 1
ATOM 1062 N N . GLU A 1 129 ? -31.617 -1.374 23.822 1.00 31.42 129 GLU A N 1
ATOM 1063 C CA . GLU A 1 129 ? -31.295 -1.675 25.202 1.00 31.42 129 GLU A CA 1
ATOM 1064 C C . GLU A 1 129 ? -31.721 -3.119 25.445 1.00 31.42 129 GLU A C 1
ATOM 1066 O O . GLU A 1 129 ? -32.802 -3.566 25.048 1.00 31.42 129 GLU A O 1
ATOM 1071 N N . THR A 1 130 ? -30.837 -3.855 26.100 1.00 37.19 130 THR A N 1
ATOM 1072 C CA . THR A 1 130 ? -31.091 -5.134 26.748 1.00 37.19 130 THR A CA 1
ATOM 1073 C C . THR A 1 130 ? -32.135 -4.934 27.856 1.00 37.19 130 THR A C 1
ATOM 1075 O O . THR A 1 130 ? -31.847 -4.974 29.048 1.00 37.19 130 THR A O 1
ATOM 1078 N N . ASN A 1 131 ? -33.392 -4.724 27.455 1.00 37.12 131 ASN A N 1
ATOM 1079 C CA . ASN A 1 131 ? -34.548 -4.553 28.342 1.00 37.12 131 ASN A CA 1
ATOM 1080 C C . ASN A 1 131 ? -34.771 -5.770 29.254 1.00 37.12 131 ASN A C 1
ATOM 1082 O O . ASN A 1 131 ? -35.413 -5.654 30.296 1.00 37.12 131 ASN A O 1
ATOM 1086 N N . ALA A 1 132 ? -34.198 -6.925 28.902 1.00 37.34 132 ALA A N 1
ATOM 1087 C CA . ALA A 1 132 ? -34.233 -8.125 29.726 1.00 37.34 132 ALA A CA 1
ATOM 1088 C C . ALA A 1 132 ? -33.539 -7.912 31.086 1.00 37.34 132 ALA A C 1
ATOM 1090 O O . ALA A 1 132 ? -34.127 -8.224 32.119 1.00 37.34 132 ALA A O 1
ATOM 1091 N N . SER A 1 133 ? -32.348 -7.301 31.114 1.00 46.81 133 SER A N 1
ATOM 1092 C CA . SER A 1 133 ? -31.555 -7.167 32.347 1.00 46.81 133 SER A CA 1
ATOM 1093 C C . SER A 1 133 ? -32.063 -6.052 33.265 1.00 46.81 133 SER A C 1
ATOM 1095 O O . SER A 1 133 ? -32.085 -6.219 34.481 1.00 46.81 133 SER A O 1
ATOM 1097 N N . ARG A 1 134 ? -32.543 -4.937 32.695 1.00 42.78 134 ARG A N 1
ATOM 1098 C CA . ARG A 1 134 ? -33.150 -3.835 33.465 1.00 42.78 134 ARG A CA 1
ATOM 1099 C C . ARG A 1 134 ? -34.488 -4.234 34.092 1.00 42.78 134 ARG A C 1
ATOM 1101 O O . ARG A 1 134 ? -34.737 -3.869 35.236 1.00 42.78 134 ARG A O 1
ATOM 1108 N N . SER A 1 135 ? -35.310 -5.021 33.388 1.00 49.97 135 SER A N 1
ATOM 1109 C CA . SER A 1 135 ? -36.549 -5.557 33.971 1.00 49.97 135 SER A CA 1
ATOM 1110 C C . SER A 1 135 ? -36.271 -6.594 35.064 1.00 49.97 135 SER A C 1
ATOM 1112 O O . SER A 1 135 ? -36.970 -6.617 36.067 1.00 49.97 135 SER A O 1
ATOM 1114 N N . SER A 1 136 ? -35.198 -7.386 34.930 1.00 51.94 136 SER A N 1
ATOM 1115 C CA . SER A 1 136 ? -34.793 -8.347 35.961 1.00 51.94 136 SER A CA 1
ATOM 1116 C C . SER A 1 136 ? -34.315 -7.667 37.244 1.00 51.94 136 SER A C 1
ATOM 1118 O O . SER A 1 136 ? -34.590 -8.177 38.322 1.00 51.94 136 SER A O 1
ATOM 1120 N N . LEU A 1 137 ? -33.609 -6.537 37.139 1.00 54.75 137 LEU A N 1
ATOM 1121 C CA . LEU A 1 137 ? -33.187 -5.734 38.290 1.00 54.75 137 LEU A CA 1
ATOM 1122 C C . LEU A 1 137 ? -34.384 -5.077 38.979 1.00 54.75 137 LEU A C 1
ATOM 1124 O O . LEU A 1 137 ? -34.488 -5.141 40.196 1.00 54.75 137 LEU A O 1
ATOM 1128 N N . ALA A 1 138 ? -35.309 -4.504 38.203 1.00 56.09 138 ALA A N 1
ATOM 1129 C CA . ALA A 1 138 ? -36.522 -3.897 38.743 1.00 56.09 138 ALA A CA 1
ATOM 1130 C C . ALA A 1 138 ? -37.407 -4.922 39.472 1.00 56.09 138 ALA A C 1
ATOM 1132 O O . ALA A 1 138 ? -37.832 -4.658 40.589 1.00 56.09 138 ALA A O 1
ATOM 1133 N N . ASN A 1 139 ? -37.611 -6.107 38.885 1.00 63.41 139 ASN A N 1
ATOM 1134 C CA . ASN A 1 139 ? -38.400 -7.178 39.501 1.00 63.41 139 ASN A CA 1
ATOM 1135 C C . ASN A 1 139 ? -37.732 -7.742 40.768 1.00 63.41 139 ASN A C 1
ATOM 1137 O O . ASN A 1 139 ? -38.412 -8.056 41.739 1.00 63.41 139 ASN A O 1
ATOM 1141 N N . PHE A 1 140 ? -36.401 -7.843 40.770 1.00 59.72 140 PHE A N 1
ATOM 1142 C CA . PHE A 1 140 ? -35.641 -8.313 41.927 1.00 59.72 140 PHE A CA 1
ATOM 1143 C C . PHE A 1 140 ? -35.653 -7.298 43.080 1.00 59.72 140 PHE A C 1
ATOM 1145 O O . PHE A 1 140 ? -35.795 -7.681 44.235 1.00 59.72 140 PHE A O 1
ATOM 1152 N N . VAL A 1 141 ? -35.556 -6.000 42.771 1.00 57.38 141 VAL A N 1
ATOM 1153 C CA . VAL A 1 141 ? -35.659 -4.925 43.770 1.00 57.38 141 VAL A CA 1
ATOM 1154 C C . VAL A 1 141 ? -37.046 -4.908 44.418 1.00 57.38 141 VAL A C 1
ATOM 1156 O O . VAL A 1 141 ? -37.129 -4.777 45.635 1.00 57.38 141 VAL A O 1
ATOM 1159 N N . THR A 1 142 ? -38.121 -5.114 43.649 1.00 63.59 142 THR A N 1
ATOM 1160 C CA . THR A 1 142 ? -39.485 -5.174 44.205 1.00 63.59 142 THR A CA 1
ATOM 1161 C C . THR A 1 142 ? -39.723 -6.410 45.077 1.00 63.59 142 THR A C 1
ATOM 1163 O O . THR A 1 142 ? -40.342 -6.298 46.127 1.00 63.59 142 THR A O 1
ATOM 1166 N N . GLU A 1 143 ? -39.190 -7.574 44.689 1.00 64.94 143 GLU A N 1
ATOM 1167 C CA . GLU A 1 143 ? -39.302 -8.820 45.470 1.00 64.94 143 GLU A CA 1
ATOM 1168 C C . GLU A 1 143 ? -38.576 -8.707 46.825 1.00 64.94 143 GLU A C 1
ATOM 1170 O O . GLU A 1 143 ? -39.073 -9.154 47.856 1.00 64.94 143 GLU A O 1
ATOM 1175 N N . LEU A 1 144 ? -37.438 -8.011 46.836 1.00 59.06 144 LEU A N 1
ATOM 1176 C CA . LEU A 1 144 ? -36.659 -7.705 48.033 1.00 59.06 144 LEU A CA 1
ATOM 1177 C C . LEU A 1 144 ? -37.308 -6.648 48.953 1.00 59.06 144 LEU A C 1
ATOM 1179 O O . LEU A 1 144 ? -37.177 -6.729 50.176 1.00 59.06 144 LEU A O 1
ATOM 1183 N N . GLU A 1 145 ? -37.984 -5.637 48.396 1.00 62.22 145 GLU A N 1
ATOM 1184 C CA . GLU A 1 145 ? -38.706 -4.618 49.176 1.00 62.22 145 GLU A CA 1
ATOM 1185 C C . GLU A 1 145 ? -39.915 -5.206 49.923 1.00 62.22 145 GLU A C 1
ATOM 1187 O O . GLU A 1 145 ? -40.150 -4.840 51.080 1.00 62.22 145 GLU A O 1
ATOM 1192 N N . ASP A 1 146 ? -40.627 -6.155 49.308 1.00 62.38 146 ASP A N 1
ATOM 1193 C CA . ASP A 1 146 ? -41.743 -6.876 49.933 1.00 62.38 146 ASP A CA 1
ATOM 1194 C C . ASP A 1 146 ? -41.262 -7.812 51.059 1.00 62.38 146 ASP A C 1
ATOM 1196 O O . ASP A 1 146 ? -41.916 -7.941 52.100 1.00 62.38 146 ASP A O 1
ATOM 1200 N N . GLU A 1 147 ? -40.075 -8.410 50.917 1.00 58.16 147 GLU A N 1
ATOM 1201 C CA . GLU A 1 147 ? -39.519 -9.326 51.917 1.00 58.16 147 GLU A CA 1
ATOM 1202 C C . GLU A 1 147 ? -39.081 -8.596 53.206 1.00 58.16 147 GLU A C 1
ATOM 1204 O O . GLU A 1 147 ? -39.317 -9.090 54.312 1.00 58.16 147 GLU A O 1
ATOM 1209 N N . VAL A 1 148 ? -38.561 -7.366 53.102 1.00 57.34 148 VAL A N 1
ATOM 1210 C CA . VAL A 1 148 ? -38.198 -6.522 54.263 1.00 57.34 148 VAL A CA 1
ATOM 1211 C C . VAL A 1 148 ? -39.430 -5.961 54.993 1.00 57.34 148 VAL A C 1
ATOM 1213 O O . VAL A 1 148 ? -39.382 -5.742 56.206 1.00 57.34 148 VAL A O 1
ATOM 1216 N N . GLN A 1 149 ? -40.558 -5.759 54.300 1.00 55.22 149 GLN A N 1
ATOM 1217 C CA . GLN A 1 149 ? -41.823 -5.363 54.943 1.00 55.22 149 GLN A CA 1
ATOM 1218 C C . GLN A 1 149 ? -42.458 -6.499 55.759 1.00 55.22 149 GLN A C 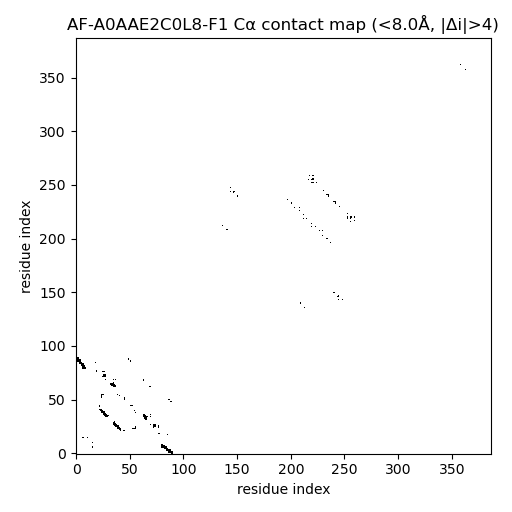1
ATOM 1220 O O . GLN A 1 149 ? -43.236 -6.228 56.673 1.00 55.22 149 GLN A O 1
ATOM 1225 N N . SER A 1 150 ? -42.087 -7.749 55.473 1.00 52.78 150 SER A N 1
ATOM 1226 C CA . SER A 1 150 ? -42.608 -8.954 56.131 1.00 52.78 150 SER A CA 1
ATOM 1227 C C . SER A 1 150 ? -41.813 -9.425 57.362 1.00 52.78 150 SER A C 1
ATOM 1229 O O . SER A 1 150 ? -42.076 -10.509 57.881 1.00 52.78 150 SER A O 1
ATOM 1231 N N . ILE A 1 151 ? -40.859 -8.626 57.861 1.00 52.31 151 ILE A N 1
ATOM 1232 C CA . ILE A 1 151 ? -40.130 -8.920 59.107 1.00 52.31 151 ILE A CA 1
ATOM 1233 C C . ILE A 1 151 ? -41.105 -8.816 60.294 1.00 52.31 151 ILE A C 1
ATOM 1235 O O . ILE A 1 151 ? -41.503 -7.721 60.700 1.00 52.31 151 ILE A O 1
ATOM 1239 N N . ASP A 1 152 ? -41.495 -9.983 60.809 1.00 42.84 152 ASP A N 1
ATOM 1240 C CA . ASP A 1 152 ? -42.498 -10.200 61.853 1.00 42.84 152 ASP A CA 1
ATOM 1241 C C . ASP A 1 152 ? -42.151 -9.456 63.156 1.00 42.84 152 ASP A C 1
ATOM 1243 O O . ASP A 1 152 ? -41.059 -9.595 63.716 1.00 42.84 152 ASP A O 1
ATOM 1247 N N . VAL A 1 153 ? -43.086 -8.635 63.636 1.00 45.44 153 VAL A N 1
ATOM 1248 C CA . VAL A 1 153 ? -42.993 -7.957 64.932 1.00 45.44 153 VAL A CA 1
ATOM 1249 C C . VAL A 1 153 ? -43.842 -8.772 65.893 1.00 45.44 153 VAL A C 1
ATOM 1251 O O . VAL A 1 153 ? -45.063 -8.676 65.851 1.00 45.44 153 VAL A O 1
ATOM 1254 N N . GLY A 1 154 ? -43.197 -9.565 66.753 1.00 37.94 154 GLY A N 1
ATOM 1255 C CA . GLY A 1 154 ? -43.889 -10.359 67.768 1.00 37.94 154 GLY A CA 1
ATOM 1256 C C . GLY A 1 154 ? -44.901 -9.521 68.562 1.00 37.94 154 GLY A C 1
ATOM 1257 O O . GLY A 1 154 ? -44.537 -8.527 69.193 1.00 37.94 154 GLY A O 1
ATOM 1258 N N . GLU A 1 155 ? -46.171 -9.926 68.492 1.00 39.66 155 GLU A N 1
ATOM 1259 C CA . GLU A 1 155 ? -47.308 -9.337 69.202 1.00 39.66 155 GLU A CA 1
ATOM 1260 C C . GLU A 1 155 ? -47.144 -9.467 70.731 1.00 39.66 155 GLU A C 1
ATOM 1262 O O . GLU A 1 155 ? -47.104 -10.573 71.272 1.00 39.66 155 GLU A O 1
ATOM 1267 N N . GLU A 1 156 ? -47.132 -8.342 71.457 1.00 33.78 156 GLU A N 1
ATOM 1268 C CA . GLU A 1 156 ? -47.543 -8.314 72.869 1.00 33.78 156 GLU A CA 1
ATOM 1269 C C . GLU A 1 156 ? -49.071 -8.135 72.917 1.00 33.78 156 GLU A C 1
ATOM 1271 O O . GLU A 1 156 ? -49.604 -7.072 72.601 1.00 33.78 156 GLU A O 1
ATOM 1276 N N . SER A 1 157 ? -49.781 -9.196 73.300 1.00 35.53 157 SER A N 1
ATOM 1277 C CA . SER A 1 157 ? -51.237 -9.256 73.456 1.00 35.53 157 SER A CA 1
ATOM 1278 C C . SER A 1 157 ? -51.745 -8.442 74.659 1.00 35.53 157 SER A C 1
ATOM 1280 O O . SER A 1 157 ? -51.369 -8.726 75.798 1.00 35.53 157 SER A O 1
ATOM 1282 N N . GLU A 1 158 ? -52.679 -7.512 74.438 1.00 35.62 158 GLU A N 1
ATOM 1283 C CA . GLU A 1 158 ? -53.528 -6.927 75.486 1.00 35.62 158 GLU A CA 1
ATOM 1284 C C . GLU A 1 158 ? -54.824 -7.741 75.652 1.00 35.62 158 GLU A C 1
ATOM 1286 O O . GLU A 1 158 ? -55.578 -7.942 74.701 1.00 35.62 158 GLU A O 1
ATOM 1291 N N . THR A 1 159 ? -55.142 -8.155 76.883 1.00 32.56 159 THR A N 1
ATOM 1292 C CA . THR A 1 159 ? -56.497 -8.580 77.267 1.00 32.56 159 THR A CA 1
ATOM 1293 C C . THR A 1 159 ? -57.110 -7.547 78.200 1.00 32.56 159 THR A C 1
ATOM 1295 O O . THR A 1 159 ? -56.614 -7.356 79.310 1.00 32.56 159 THR A O 1
ATOM 1298 N N . SER A 1 160 ? -58.225 -6.931 77.806 1.00 33.22 160 SER A N 1
ATOM 1299 C CA . SER A 1 160 ? -59.199 -6.339 78.734 1.00 33.22 160 SER A CA 1
ATOM 1300 C C . SER A 1 160 ? -60.562 -6.200 78.058 1.00 33.22 160 SER A C 1
ATOM 1302 O O . SER A 1 160 ? -60.808 -5.294 77.268 1.00 33.22 160 SER A O 1
ATOM 1304 N N . HIS A 1 161 ? -61.468 -7.117 78.394 1.00 36.31 161 HIS A N 1
ATOM 1305 C CA . HIS A 1 161 ? -62.900 -6.971 78.160 1.00 36.31 161 HIS A CA 1
ATOM 1306 C C . HIS A 1 161 ? -63.490 -5.962 79.156 1.00 36.31 161 HIS A C 1
ATOM 1308 O O . HIS A 1 161 ? -63.266 -6.114 80.354 1.00 36.31 161 HIS A O 1
ATOM 1314 N N . SER A 1 162 ? -64.330 -5.022 78.705 1.00 28.11 162 SER A N 1
ATOM 1315 C CA . SER A 1 162 ? -65.541 -4.661 79.459 1.00 28.11 162 SER A CA 1
ATOM 1316 C C . SER A 1 162 ? -66.562 -3.890 78.617 1.00 28.11 162 SER A C 1
ATOM 1318 O O . SER A 1 162 ? -66.322 -2.795 78.117 1.00 28.11 162 SER A O 1
ATOM 1320 N N . SER A 1 163 ? -67.710 -4.542 78.509 1.00 31.59 163 SER A N 1
ATOM 1321 C CA . SER A 1 163 ? -69.044 -4.164 78.066 1.00 31.59 163 SER A CA 1
ATOM 1322 C C . SER A 1 163 ? -69.501 -2.701 78.175 1.00 31.59 163 SER A C 1
ATOM 1324 O O . SER A 1 163 ? -69.389 -2.027 79.195 1.00 31.59 163 SER A O 1
ATOM 1326 N N . THR A 1 164 ? -70.202 -2.313 77.111 1.00 32.81 164 THR A N 1
ATOM 1327 C CA . THR A 1 164 ? -71.234 -1.279 76.980 1.00 32.81 164 THR A CA 1
ATOM 1328 C C . THR A 1 164 ? -72.263 -1.274 78.118 1.00 32.81 164 THR A C 1
ATOM 1330 O O . THR A 1 164 ? -72.896 -2.297 78.347 1.00 32.81 164 THR A O 1
ATOM 1333 N N . MET A 1 165 ? -72.524 -0.106 78.723 1.00 31.56 165 MET A N 1
ATOM 1334 C CA . MET A 1 165 ? -73.839 0.333 79.237 1.00 31.56 165 MET A CA 1
ATOM 1335 C C . MET A 1 165 ? -73.803 1.852 79.536 1.00 31.56 165 MET A C 1
ATOM 1337 O O . MET A 1 165 ? -73.043 2.316 80.380 1.00 31.56 165 MET A O 1
ATOM 1341 N N . THR A 1 166 ? -74.641 2.629 78.846 1.00 35.53 166 THR A N 1
ATOM 1342 C CA . THR A 1 166 ? -75.104 3.992 79.218 1.00 35.53 166 THR A CA 1
ATOM 1343 C C . THR A 1 166 ? -75.947 3.952 80.506 1.00 35.53 166 THR A C 1
ATOM 1345 O O . THR A 1 166 ? -76.557 2.900 80.724 1.00 35.53 166 THR A O 1
ATOM 1348 N N . PRO A 1 167 ? -76.081 5.024 81.341 1.00 38.06 167 PRO A N 1
ATOM 1349 C CA . PRO A 1 167 ? -77.136 6.058 81.148 1.00 38.06 167 PRO A CA 1
ATOM 1350 C C . PRO A 1 167 ? -76.837 7.433 81.864 1.00 38.06 167 PRO A C 1
ATOM 1352 O O . PRO A 1 167 ? -75.669 7.802 81.933 1.00 38.06 167 PRO A O 1
ATOM 1355 N N . PRO A 1 168 ? -77.810 8.280 82.301 1.00 42.12 168 PRO A N 1
ATOM 1356 C CA . PRO A 1 168 ? -78.131 9.576 81.689 1.00 42.12 168 PRO A CA 1
ATOM 1357 C C . PRO A 1 168 ? -77.868 10.825 82.574 1.00 42.12 168 PRO A C 1
ATOM 1359 O O . PRO A 1 168 ? -77.544 10.746 83.756 1.00 42.12 168 PRO A O 1
ATOM 1362 N N . LEU A 1 169 ? -78.065 12.009 81.978 1.00 36.41 169 LEU A N 1
ATOM 1363 C CA . LEU A 1 169 ? -78.000 13.340 82.601 1.00 36.41 169 LEU A CA 1
ATOM 1364 C C . LEU A 1 169 ? -79.118 13.582 83.637 1.00 36.41 169 LEU A C 1
ATOM 1366 O O . LEU A 1 169 ? -80.299 13.454 83.324 1.00 36.41 169 LEU A O 1
ATOM 1370 N N . GLY A 1 170 ? -78.739 14.046 84.833 1.00 30.52 170 GLY A N 1
ATOM 1371 C CA . GLY A 1 170 ? -79.636 14.579 85.864 1.00 30.52 170 GLY A CA 1
ATOM 1372 C C . GLY A 1 170 ? -78.865 15.419 86.890 1.00 30.52 170 GLY A C 1
ATOM 1373 O O . GLY A 1 170 ? -77.898 14.954 87.483 1.00 30.52 170 GLY A O 1
ATOM 1374 N N . MET A 1 171 ? -79.266 16.682 87.050 1.00 36.22 171 MET A N 1
ATOM 1375 C CA . MET A 1 171 ? -78.607 17.718 87.858 1.00 36.22 171 MET A CA 1
ATOM 1376 C C . MET A 1 171 ? -78.598 17.433 89.371 1.00 36.22 171 MET A C 1
ATOM 1378 O O . MET A 1 171 ? -79.602 17.004 89.931 1.00 36.22 171 MET A O 1
ATOM 1382 N N . GLY A 1 172 ? -77.507 17.806 90.056 1.00 31.39 172 GLY A N 1
ATOM 1383 C CA . GLY A 1 172 ? -77.444 17.854 91.521 1.00 31.39 172 GLY A CA 1
ATOM 1384 C C . GLY A 1 172 ? -76.132 18.437 92.062 1.00 31.39 172 GLY A C 1
ATOM 1385 O O . GLY A 1 172 ? -75.085 17.803 92.012 1.00 31.39 172 GLY A O 1
ATOM 1386 N N . LEU A 1 173 ? -76.191 19.658 92.596 1.00 39.50 173 LEU A N 1
ATOM 1387 C CA . LEU A 1 173 ? -75.111 20.349 93.313 1.00 39.50 173 LEU A CA 1
ATOM 1388 C C . LEU A 1 173 ? -74.697 19.609 94.601 1.00 39.50 173 LEU A C 1
ATOM 1390 O O . LEU A 1 173 ? -75.541 19.423 95.474 1.00 39.50 173 LEU A O 1
ATOM 1394 N N . ARG A 1 174 ? -73.391 19.355 94.804 1.00 33.28 174 ARG A N 1
ATOM 1395 C CA . ARG A 1 174 ? -72.658 19.666 96.059 1.00 33.28 174 ARG A CA 1
ATOM 1396 C C . ARG A 1 174 ? -71.158 19.341 95.968 1.00 33.28 174 ARG A C 1
ATOM 1398 O O . ARG A 1 174 ? -70.755 18.239 95.626 1.00 33.28 174 ARG A O 1
ATOM 1405 N N . ARG A 1 175 ? -70.338 20.328 96.347 1.00 39.72 175 ARG A N 1
ATOM 1406 C CA . ARG A 1 175 ? -68.877 20.258 96.536 1.00 39.72 175 ARG A CA 1
ATOM 1407 C C . ARG A 1 175 ? -68.471 19.196 97.571 1.00 39.72 175 ARG A C 1
ATOM 1409 O O . ARG A 1 175 ? -68.931 19.267 98.709 1.00 39.72 175 ARG A O 1
ATOM 1416 N N . LYS A 1 176 ? -67.476 18.370 97.230 1.00 35.97 176 LYS A N 1
ATOM 1417 C CA . LYS A 1 176 ? -66.359 17.970 98.108 1.00 35.97 176 LYS A CA 1
ATOM 1418 C C . LYS A 1 176 ? -65.142 17.617 97.243 1.00 35.97 176 LYS A C 1
ATOM 1420 O O . LYS A 1 176 ? -65.285 17.072 96.158 1.00 35.97 176 LYS A O 1
ATOM 1425 N N . GLN A 1 177 ? -63.975 18.050 97.701 1.00 44.88 177 GLN A N 1
ATOM 1426 C CA . GLN A 1 177 ? -62.684 18.010 97.015 1.00 44.88 177 GLN A CA 1
ATOM 1427 C C . GLN A 1 177 ? -62.198 16.573 96.758 1.00 44.88 177 GLN A C 1
ATOM 1429 O O . GLN A 1 177 ? -62.153 15.779 97.691 1.00 44.88 177 GLN A O 1
ATOM 1434 N N . SER A 1 178 ? -61.723 16.290 95.543 1.00 35.00 178 SER A N 1
ATOM 1435 C CA . SER A 1 178 ? -60.551 15.435 95.317 1.00 35.00 178 SER A CA 1
ATOM 1436 C C . SER A 1 178 ? -59.891 15.842 93.997 1.00 35.00 178 SER A C 1
ATOM 1438 O O . SER A 1 178 ? -60.562 16.006 92.982 1.00 35.00 178 SER A O 1
ATOM 1440 N N . SER A 1 179 ? -58.584 16.066 94.039 1.00 43.06 179 SER A N 1
ATOM 1441 C CA . SER A 1 179 ? -57.704 16.413 92.916 1.00 43.06 179 SER A CA 1
ATOM 1442 C C . SER A 1 179 ? -57.846 15.476 91.703 1.00 43.06 179 SER A C 1
ATOM 1444 O O . SER A 1 179 ? -58.038 14.276 91.909 1.00 43.06 179 SER A O 1
ATOM 1446 N N . PRO A 1 180 ? -57.671 15.959 90.456 1.00 44.09 180 PRO A N 1
ATOM 1447 C CA . PRO A 1 180 ? -57.503 15.071 89.310 1.00 44.09 180 PRO A CA 1
ATOM 1448 C C . PRO A 1 180 ? -56.113 14.411 89.370 1.00 44.09 180 PRO A C 1
ATOM 1450 O O . PRO A 1 180 ? -55.149 15.077 89.765 1.00 44.09 180 PRO A O 1
ATOM 1453 N N . PRO A 1 181 ? -55.961 13.131 88.984 1.00 42.19 181 PRO A N 1
ATOM 1454 C CA . PRO A 1 181 ? -54.640 12.557 88.819 1.00 42.19 181 PRO A CA 1
ATOM 1455 C C . PRO A 1 181 ? -54.008 13.194 87.580 1.00 42.19 181 PRO A C 1
ATOM 1457 O O . PRO A 1 181 ? -54.590 13.210 86.495 1.00 42.19 181 PRO A O 1
ATOM 1460 N N . VAL A 1 182 ? -52.812 13.749 87.753 1.00 47.59 182 VAL A N 1
ATOM 1461 C CA . VAL A 1 182 ? -51.939 14.114 86.640 1.00 47.59 182 VAL A CA 1
ATOM 1462 C C . VAL A 1 182 ? -51.618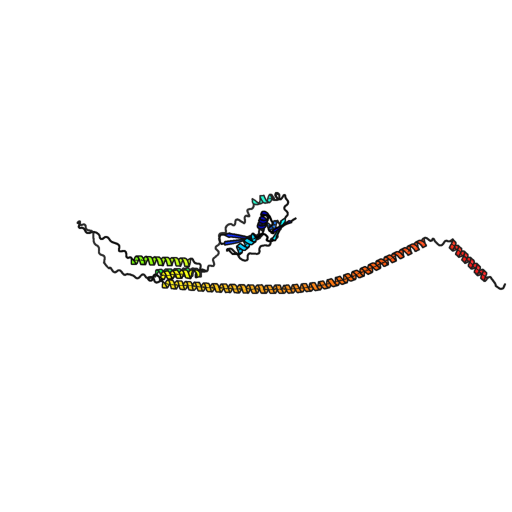 12.817 85.901 1.00 47.59 182 VAL A C 1
ATOM 1464 O O . VAL A 1 182 ? -50.976 11.931 86.461 1.00 47.59 182 VAL A O 1
ATOM 1467 N N . ALA A 1 183 ? -52.093 12.682 84.665 1.00 44.06 183 ALA A N 1
ATOM 1468 C CA . ALA A 1 183 ? -51.640 11.632 83.767 1.00 44.06 183 ALA A CA 1
ATOM 1469 C C . ALA A 1 183 ? -50.173 11.920 83.419 1.00 44.06 183 ALA A C 1
ATOM 1471 O O . ALA A 1 183 ? -49.874 12.760 82.573 1.00 44.06 183 ALA A O 1
ATOM 1472 N N . VAL A 1 184 ? -49.255 11.276 84.138 1.00 42.44 184 VAL A N 1
ATOM 1473 C CA . VAL A 1 184 ? -47.831 11.283 83.811 1.00 42.44 184 VAL A CA 1
ATOM 1474 C C . VAL A 1 184 ? -47.616 10.178 82.783 1.00 42.44 184 VAL A C 1
ATOM 1476 O O . VAL A 1 184 ? -47.742 8.998 83.101 1.00 42.44 184 VAL A O 1
ATOM 1479 N N . SER A 1 185 ? -47.348 10.556 81.536 1.00 54.09 185 SER A N 1
ATOM 1480 C CA . SER A 1 185 ? -47.025 9.626 80.455 1.00 54.09 185 SER A CA 1
ATOM 1481 C C . SER A 1 185 ? -45.787 8.810 80.835 1.00 54.09 185 SER A C 1
ATOM 1483 O O . SER A 1 185 ? -44.700 9.365 81.000 1.00 54.09 185 SER A O 1
ATOM 1485 N N . VAL A 1 186 ? -45.936 7.494 80.987 1.00 52.00 186 VAL A N 1
ATOM 1486 C CA . VAL A 1 186 ? -44.810 6.587 81.233 1.00 52.00 186 VAL A CA 1
ATOM 1487 C C . VAL A 1 186 ? -44.044 6.421 79.920 1.00 52.00 186 VAL A C 1
ATOM 1489 O O . VAL A 1 186 ? -44.542 5.819 78.971 1.00 52.00 186 VAL A O 1
ATOM 1492 N N . LEU A 1 187 ? -42.836 6.982 79.844 1.00 48.91 187 LEU A N 1
ATOM 1493 C CA . LEU A 1 187 ? -41.909 6.753 78.735 1.00 48.91 187 LEU A CA 1
ATOM 1494 C C . LEU A 1 187 ? -41.481 5.277 78.732 1.00 48.91 187 LEU A C 1
ATOM 1496 O O . LEU A 1 187 ? -40.650 4.861 79.538 1.00 48.91 187 LEU A O 1
ATOM 1500 N N . LYS A 1 188 ? -42.036 4.480 77.814 1.00 56.69 188 LYS A N 1
ATOM 1501 C CA . LYS A 1 188 ? -41.591 3.104 77.548 1.00 56.69 188 LYS A CA 1
ATOM 1502 C C . LYS A 1 188 ? -40.311 3.183 76.692 1.00 56.69 188 LYS A C 1
ATOM 1504 O O . LYS A 1 188 ? -40.357 3.263 75.468 1.00 56.69 188 LYS A O 1
ATOM 1509 N N . GLY A 1 189 ? -39.150 3.280 77.347 1.00 60.44 189 GLY A N 1
ATOM 1510 C CA . GLY A 1 1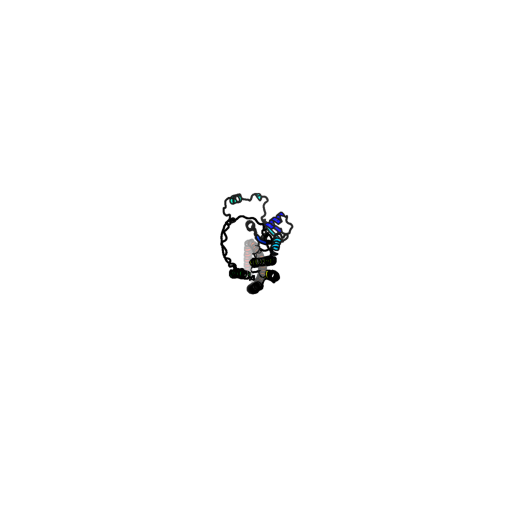89 ? -37.856 3.539 76.688 1.00 60.44 189 GLY A CA 1
ATOM 1511 C C . GLY A 1 189 ? -37.398 2.445 75.711 1.00 60.44 189 GLY A C 1
ATOM 1512 O O . GLY A 1 189 ? -36.723 2.740 74.726 1.00 60.44 189 GLY A O 1
ATOM 1513 N N . GLU A 1 190 ? -37.811 1.196 75.931 1.00 63.44 190 GLU A N 1
ATOM 1514 C CA . GLU A 1 190 ? -37.439 0.058 75.079 1.00 63.44 190 GLU A CA 1
ATOM 1515 C C . GLU A 1 190 ? -38.070 0.126 73.682 1.00 63.44 190 GLU A C 1
ATOM 1517 O O . GLU A 1 190 ? -37.382 -0.110 72.689 1.00 63.44 190 GLU A O 1
ATOM 1522 N N . SER A 1 191 ? -39.343 0.528 73.578 1.00 65.50 191 SER A N 1
ATOM 1523 C CA . SER A 1 191 ? -40.016 0.703 72.284 1.00 65.50 191 SER A CA 1
ATOM 1524 C C . SER A 1 191 ? -39.468 1.896 71.502 1.00 65.50 191 SER A C 1
ATOM 1526 O O . SER A 1 191 ? -39.470 1.878 70.275 1.00 65.50 191 SER A O 1
ATOM 1528 N N . PHE A 1 192 ? -38.957 2.920 72.193 1.00 67.69 192 PHE A N 1
ATOM 1529 C CA . PHE A 1 192 ? -38.303 4.062 71.553 1.00 67.69 192 PHE A CA 1
ATOM 1530 C C . PHE A 1 192 ? -36.986 3.642 70.888 1.00 67.69 192 PHE A C 1
ATOM 1532 O O . PHE A 1 192 ? -36.797 3.876 69.698 1.00 67.69 192 PHE A O 1
ATOM 1539 N N . PHE A 1 193 ? -36.103 2.953 71.619 1.00 68.12 193 PHE A N 1
ATOM 1540 C CA . PHE A 1 193 ? -34.819 2.492 71.079 1.00 68.12 193 PHE A CA 1
ATOM 1541 C C . PHE A 1 193 ? -34.995 1.486 69.931 1.00 68.12 193 PHE A C 1
ATOM 1543 O O . PHE A 1 193 ? -34.315 1.583 68.911 1.00 68.12 193 PHE A O 1
ATOM 1550 N N . PHE A 1 194 ? -35.959 0.572 70.059 1.00 73.44 194 PHE A N 1
ATOM 1551 C CA . PHE A 1 194 ? -36.291 -0.399 69.017 1.00 73.44 194 PHE A CA 1
ATOM 1552 C C . PHE A 1 194 ? -36.797 0.266 67.725 1.00 73.44 194 PHE A C 1
ATOM 1554 O O . PHE A 1 194 ? -36.394 -0.125 66.630 1.00 73.44 194 PHE A O 1
ATOM 1561 N N . ASN A 1 195 ? -37.624 1.313 67.839 1.00 77.62 195 ASN A N 1
ATOM 1562 C CA . ASN A 1 195 ? -38.137 2.040 66.676 1.00 77.62 195 ASN A CA 1
ATOM 1563 C C . ASN A 1 195 ? -37.018 2.795 65.934 1.00 77.62 195 ASN A C 1
ATOM 1565 O O . ASN A 1 195 ? -36.933 2.733 64.711 1.00 77.62 195 ASN A O 1
ATOM 1569 N N . TYR A 1 196 ? -36.081 3.407 66.666 1.00 80.88 196 TYR A N 1
ATOM 1570 C CA . TYR A 1 196 ? -34.903 4.043 66.060 1.00 80.88 196 TYR A CA 1
ATOM 1571 C C . TYR A 1 196 ? -33.982 3.047 65.343 1.00 80.88 196 TYR A C 1
ATOM 1573 O O . TYR A 1 196 ? -33.470 3.355 64.267 1.00 80.88 196 TYR A O 1
ATOM 1581 N N . GLN A 1 197 ? -33.771 1.851 65.905 1.00 79.50 197 GLN A N 1
ATOM 1582 C CA . GLN A 1 197 ? -32.994 0.796 65.239 1.00 79.50 197 GLN A CA 1
ATOM 1583 C C . GLN A 1 197 ? -33.665 0.340 63.938 1.00 79.50 197 GLN A C 1
ATOM 1585 O O . GLN A 1 197 ? -32.993 0.191 62.918 1.00 79.50 197 GLN A O 1
ATOM 1590 N N . LYS A 1 198 ? -34.993 0.192 63.952 1.00 81.19 198 LYS A N 1
ATOM 1591 C CA . LYS A 1 198 ? -35.786 -0.151 62.767 1.00 81.19 198 LYS A CA 1
ATOM 1592 C C . LYS A 1 198 ? -35.689 0.923 61.678 1.00 81.19 198 LYS A C 1
ATOM 1594 O O . LYS A 1 198 ? -35.386 0.595 60.533 1.00 81.19 198 LYS A O 1
ATOM 1599 N N . GLU A 1 199 ? -35.880 2.197 62.022 1.00 82.69 199 GLU A N 1
ATOM 1600 C CA . GLU A 1 199 ? -35.747 3.311 61.070 1.00 82.69 199 GLU A CA 1
ATOM 1601 C C . GLU A 1 199 ? -34.330 3.414 60.486 1.00 82.69 199 GLU A C 1
ATOM 1603 O O . GLU A 1 199 ? -34.152 3.716 59.303 1.00 82.69 199 GLU A O 1
ATOM 1608 N N . PHE A 1 200 ? -33.305 3.148 61.300 1.00 82.50 200 PHE A N 1
ATOM 1609 C CA . PHE A 1 200 ? -31.917 3.137 60.851 1.00 82.50 200 PHE A CA 1
ATOM 1610 C C . PHE A 1 200 ? -31.652 2.019 59.832 1.00 82.50 200 PHE A C 1
ATOM 1612 O O . PHE A 1 200 ? -31.095 2.290 58.767 1.00 82.50 200 PHE A O 1
ATOM 1619 N N . LEU A 1 201 ? -32.108 0.792 60.107 1.00 83.12 201 LEU A N 1
ATOM 1620 C CA . LEU A 1 201 ? -31.995 -0.337 59.177 1.00 83.12 201 LEU A CA 1
ATOM 1621 C C . LEU A 1 201 ? -32.756 -0.084 57.870 1.00 83.12 201 LEU A C 1
ATOM 1623 O O . LEU A 1 201 ? -32.221 -0.337 56.792 1.00 83.12 201 LEU A O 1
ATOM 1627 N N . GLN A 1 202 ? -33.959 0.495 57.943 1.00 82.56 202 GLN A N 1
ATOM 1628 C CA . GLN A 1 202 ? -34.731 0.880 56.756 1.00 82.56 202 GLN A CA 1
ATOM 1629 C C . GLN A 1 202 ? -34.010 1.938 55.909 1.00 82.56 202 GLN A C 1
ATOM 1631 O O . GLN A 1 202 ? -34.034 1.873 54.678 1.00 82.56 202 GLN A O 1
ATOM 1636 N N . ARG A 1 203 ? -33.337 2.904 56.547 1.00 83.75 203 ARG A N 1
ATOM 1637 C CA . ARG A 1 203 ? -32.529 3.919 55.852 1.00 83.75 203 ARG A CA 1
ATOM 1638 C C . ARG A 1 203 ? -31.290 3.330 55.185 1.00 83.75 203 ARG A C 1
ATOM 1640 O O . ARG A 1 203 ? -30.999 3.708 54.052 1.00 83.75 203 ARG A O 1
ATOM 1647 N N . LEU A 1 204 ? -30.584 2.419 55.857 1.00 83.38 204 LEU A N 1
ATOM 1648 C CA . LEU A 1 204 ? -29.448 1.700 55.271 1.00 83.38 204 LEU A CA 1
ATOM 1649 C C . LEU A 1 204 ? -29.887 0.878 54.057 1.00 83.38 204 LEU A C 1
ATOM 1651 O O . LEU A 1 204 ? -29.272 0.977 52.999 1.00 83.38 204 LEU A O 1
ATOM 1655 N N . TRP A 1 205 ? -30.993 0.147 54.190 1.00 84.75 205 TRP A N 1
ATOM 1656 C CA . TRP A 1 205 ? -31.571 -0.653 53.118 1.00 84.75 205 TRP A CA 1
ATOM 1657 C C . TRP A 1 205 ? -31.993 0.187 51.906 1.00 84.75 205 TRP A C 1
ATOM 1659 O O . TRP A 1 205 ? -31.567 -0.074 50.782 1.00 84.75 205 TRP A O 1
ATOM 1669 N N . SER A 1 206 ? -32.753 1.261 52.134 1.00 83.44 206 SER A N 1
ATOM 1670 C CA . SER A 1 206 ? -33.187 2.169 51.063 1.00 83.44 206 SER A CA 1
ATOM 1671 C C . SER A 1 206 ? -31.989 2.807 50.352 1.00 83.44 206 SER A C 1
ATOM 1673 O O . SER A 1 206 ? -31.962 2.914 49.128 1.00 83.44 206 SER A O 1
ATOM 1675 N N . GLY A 1 207 ? -30.964 3.207 51.112 1.00 85.62 207 GLY A N 1
ATOM 1676 C CA . GLY A 1 207 ? -29.724 3.746 50.555 1.00 85.62 207 GLY A CA 1
ATOM 1677 C C . GLY A 1 207 ? -28.963 2.725 49.707 1.00 85.62 207 GLY A C 1
ATOM 1678 O O . GLY A 1 207 ? -28.458 3.069 48.638 1.00 85.62 207 GLY A O 1
ATOM 1679 N N . LEU A 1 208 ? -28.922 1.468 50.152 1.00 87.06 208 LEU A N 1
ATOM 1680 C CA . LEU A 1 208 ? -28.281 0.364 49.445 1.00 87.06 208 LEU A CA 1
ATOM 1681 C C . LEU A 1 208 ? -28.982 0.060 48.115 1.00 87.06 208 LEU A C 1
ATOM 1683 O O . LEU A 1 208 ? -28.323 0.027 47.076 1.00 87.06 208 LEU A O 1
ATOM 1687 N N . ILE A 1 209 ? -30.309 -0.077 48.123 1.00 83.75 209 ILE A N 1
ATOM 1688 C CA . ILE A 1 209 ? -31.108 -0.322 46.913 1.00 83.75 209 ILE A CA 1
ATOM 1689 C C . ILE A 1 209 ? -30.946 0.805 45.896 1.00 83.75 209 ILE A C 1
ATOM 1691 O O . ILE A 1 209 ? -30.748 0.545 44.708 1.00 83.75 209 ILE A O 1
ATOM 1695 N N . VAL A 1 210 ? -30.957 2.061 46.348 1.00 85.81 210 VAL A N 1
ATOM 1696 C CA . VAL A 1 210 ? -30.723 3.217 45.473 1.00 85.81 210 VAL A CA 1
ATOM 1697 C C . VAL A 1 210 ? -29.312 3.181 44.882 1.00 85.81 210 VAL A C 1
ATOM 1699 O O . VAL A 1 210 ? -29.138 3.463 43.695 1.00 85.81 210 VAL A O 1
ATOM 1702 N N . LYS A 1 211 ? -28.295 2.806 45.667 1.00 87.50 211 LYS A N 1
ATOM 1703 C CA . LYS A 1 211 ? -26.909 2.698 45.187 1.00 87.50 211 LYS A CA 1
ATOM 1704 C C . LYS A 1 211 ? -26.753 1.580 44.152 1.00 87.50 211 LYS A C 1
ATOM 1706 O O . LYS A 1 211 ? -26.136 1.812 43.115 1.00 87.50 211 LYS A O 1
ATOM 1711 N N . ILE A 1 212 ? -27.361 0.415 44.381 1.00 87.75 212 ILE A N 1
ATOM 1712 C CA . ILE A 1 212 ? -27.366 -0.704 43.425 1.00 87.75 212 ILE A CA 1
ATOM 1713 C C . ILE A 1 212 ? -28.109 -0.306 42.142 1.00 87.75 212 ILE A C 1
ATOM 1715 O O . ILE A 1 212 ? -27.576 -0.468 41.050 1.00 87.75 212 ILE A O 1
ATOM 1719 N N . SER A 1 213 ? -29.293 0.300 42.262 1.00 84.56 213 SER A N 1
ATOM 1720 C CA . SER A 1 213 ? -30.134 0.693 41.119 1.00 84.56 213 SER A CA 1
ATOM 1721 C C . SER A 1 213 ? -29.504 1.781 40.246 1.00 84.56 213 SER A C 1
ATOM 1723 O O . SER A 1 213 ? -29.709 1.810 39.032 1.00 84.56 213 SER A O 1
ATOM 1725 N N . ASN A 1 214 ? -28.729 2.682 40.855 1.00 85.50 214 ASN A N 1
ATOM 1726 C CA . ASN A 1 214 ? -28.016 3.742 40.142 1.00 85.50 214 ASN A CA 1
ATOM 1727 C C . ASN A 1 214 ? -26.680 3.280 39.543 1.00 85.50 214 ASN A C 1
ATOM 1729 O O . ASN A 1 214 ? -26.089 4.011 38.746 1.00 85.50 214 ASN A O 1
ATOM 1733 N N . THR A 1 215 ? -26.194 2.093 39.912 1.00 87.38 215 THR A N 1
ATOM 1734 C CA . THR A 1 215 ? -24.946 1.546 39.380 1.00 87.38 215 THR A CA 1
ATOM 1735 C C . THR A 1 215 ? -25.233 0.839 38.052 1.00 87.38 215 THR A C 1
ATOM 1737 O O . THR A 1 215 ? -26.090 -0.045 37.996 1.00 87.38 215 THR A O 1
ATOM 1740 N N . PRO A 1 216 ? -24.556 1.206 36.947 1.00 83.88 216 PRO A N 1
ATOM 1741 C CA . PRO A 1 216 ? -24.736 0.511 35.679 1.00 83.88 216 PRO A CA 1
ATOM 1742 C C . PRO A 1 216 ? -24.300 -0.953 35.788 1.00 83.88 216 PRO A C 1
ATOM 1744 O O . PRO A 1 216 ? -23.354 -1.267 36.506 1.00 83.88 216 PRO A O 1
ATOM 1747 N N . VAL A 1 217 ? -24.951 -1.832 35.019 1.00 80.06 217 VAL A N 1
ATOM 1748 C CA . VAL A 1 217 ? -24.760 -3.294 35.092 1.00 80.06 217 VAL A CA 1
ATOM 1749 C C . VAL A 1 217 ? -23.290 -3.706 34.951 1.00 80.06 217 VAL A C 1
ATOM 1751 O O . VAL A 1 217 ? -22.840 -4.607 35.648 1.00 80.06 217 VAL A O 1
ATOM 1754 N N . ASP A 1 218 ? -22.534 -2.993 34.115 1.00 80.50 218 ASP A N 1
ATOM 1755 C CA . ASP A 1 218 ? -21.112 -3.250 33.853 1.00 80.50 218 ASP A CA 1
ATOM 1756 C C . ASP A 1 218 ? -20.172 -2.935 35.032 1.00 80.50 218 ASP A C 1
ATOM 1758 O O . ASP A 1 218 ? -18.992 -3.274 34.968 1.00 80.50 218 ASP A O 1
ATOM 1762 N N . PHE A 1 219 ? -20.667 -2.254 36.069 1.00 84.44 219 PHE A N 1
ATOM 1763 C CA . PHE A 1 219 ? -19.903 -1.843 37.251 1.00 84.44 219 PHE A CA 1
ATOM 1764 C C . PHE A 1 219 ? -20.499 -2.397 38.550 1.00 84.44 219 PHE A C 1
ATOM 1766 O O . PHE A 1 219 ? -20.081 -2.009 39.636 1.00 84.44 219 PHE A O 1
ATOM 1773 N N . LEU A 1 220 ? -21.476 -3.305 38.480 1.00 87.81 220 LEU A N 1
ATOM 1774 C CA . LEU A 1 220 ? -22.080 -3.877 39.686 1.00 87.81 220 LEU A CA 1
ATOM 1775 C C . LEU A 1 220 ? -21.063 -4.674 40.512 1.00 87.81 220 LEU A C 1
ATOM 1777 O O . LEU A 1 220 ? -21.114 -4.637 41.733 1.00 87.81 220 LEU A O 1
ATOM 1781 N N . SER A 1 221 ? -20.087 -5.323 39.880 1.00 86.25 221 SER A N 1
ATOM 1782 C CA . SER A 1 221 ? -19.006 -6.015 40.589 1.00 86.25 221 SER A CA 1
ATOM 1783 C C . SER A 1 221 ? -18.133 -5.078 41.431 1.00 86.25 221 SER A C 1
ATOM 1785 O O . SER A 1 221 ? -17.570 -5.517 42.427 1.00 86.25 221 SER A O 1
ATOM 1787 N N . SER A 1 222 ? -18.056 -3.780 41.106 1.00 87.75 222 SER A N 1
ATOM 1788 C CA . SER A 1 222 ? -17.237 -2.832 41.874 1.00 87.75 222 SER A CA 1
ATOM 1789 C C . SER A 1 222 ? -17.875 -2.378 43.186 1.00 87.75 222 SER A C 1
ATOM 1791 O O . SER A 1 222 ? -17.212 -1.700 43.963 1.00 87.75 222 SER A O 1
ATOM 1793 N N . ILE A 1 223 ? -19.160 -2.674 43.411 1.00 87.81 223 ILE A N 1
ATOM 1794 C CA . ILE A 1 223 ? -19.871 -2.308 44.645 1.00 87.81 223 ILE A CA 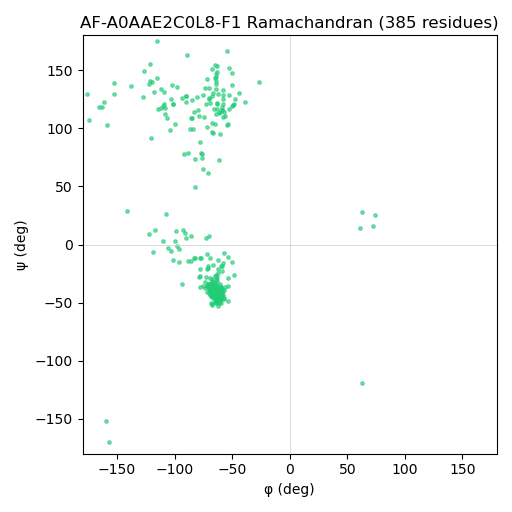1
ATOM 1795 C C . ILE A 1 223 ? -20.100 -3.505 45.580 1.00 87.81 223 ILE A C 1
ATOM 1797 O O . ILE A 1 223 ? -20.624 -3.290 46.667 1.00 87.81 223 ILE A O 1
ATOM 1801 N N . ASP A 1 224 ? -19.709 -4.728 45.193 1.00 85.62 224 ASP A N 1
ATOM 1802 C CA . ASP A 1 224 ? -19.900 -5.973 45.971 1.00 85.62 224 ASP A CA 1
ATOM 1803 C C . ASP A 1 224 ? -19.320 -5.838 47.397 1.00 85.62 224 ASP A C 1
ATOM 1805 O O . ASP A 1 224 ? -20.025 -6.022 48.390 1.00 85.62 224 ASP A O 1
ATOM 1809 N N . ASP A 1 225 ? -18.078 -5.351 47.506 1.00 86.12 225 ASP A N 1
ATOM 1810 C CA . ASP A 1 225 ? -17.396 -5.119 48.790 1.00 86.12 225 ASP A CA 1
ATOM 1811 C C . ASP A 1 225 ? -18.113 -4.076 49.670 1.00 86.12 225 ASP A C 1
ATOM 1813 O O . ASP A 1 225 ? -18.245 -4.244 50.887 1.00 86.12 225 ASP A O 1
ATOM 1817 N N . ASP A 1 226 ? -18.617 -3.000 49.054 1.00 86.06 226 ASP A N 1
ATOM 1818 C CA . ASP A 1 226 ? -19.372 -1.953 49.749 1.00 86.06 226 ASP A CA 1
ATOM 1819 C C . ASP A 1 226 ? -20.711 -2.492 50.278 1.00 86.06 226 ASP A C 1
ATOM 1821 O O . ASP A 1 226 ? -21.150 -2.115 51.367 1.00 86.06 226 ASP A O 1
ATOM 1825 N N . VAL A 1 227 ? -21.379 -3.360 49.508 1.00 87.62 227 VAL A N 1
ATOM 1826 C CA . VAL A 1 227 ? -22.639 -3.994 49.916 1.00 87.62 227 VAL A CA 1
ATOM 1827 C C . VAL A 1 227 ? -22.404 -4.963 51.071 1.00 87.62 227 VAL A C 1
ATOM 1829 O O . VAL A 1 227 ? -23.165 -4.945 52.041 1.00 87.62 227 VAL A O 1
ATOM 1832 N N . TYR A 1 228 ? -21.325 -5.745 51.018 1.00 87.12 228 TYR A N 1
ATOM 1833 C CA . TYR A 1 228 ? -20.934 -6.642 52.102 1.00 87.12 228 TYR A CA 1
ATOM 1834 C C . TYR A 1 228 ? -20.694 -5.883 53.416 1.00 87.12 228 TYR A C 1
ATOM 1836 O O . TYR A 1 228 ? -21.190 -6.281 54.471 1.00 87.12 228 TYR A O 1
ATOM 1844 N N . LEU A 1 229 ? -20.011 -4.735 53.359 1.00 86.69 229 LEU A N 1
ATOM 1845 C CA . LEU A 1 229 ? -19.758 -3.895 54.534 1.00 86.69 229 LEU A CA 1
ATOM 1846 C C . LEU A 1 229 ? -21.055 -3.363 55.176 1.00 86.69 229 LEU A C 1
ATOM 1848 O O . LEU A 1 229 ? -21.175 -3.285 56.405 1.00 86.69 229 LEU A O 1
ATOM 1852 N N . ILE A 1 230 ? -22.037 -2.998 54.348 1.00 85.38 230 ILE A N 1
ATOM 1853 C CA . ILE A 1 230 ? -23.351 -2.534 54.808 1.00 85.38 230 ILE A CA 1
ATOM 1854 C C . ILE A 1 230 ? -24.137 -3.693 55.434 1.00 85.38 230 ILE A C 1
ATOM 1856 O O . ILE A 1 230 ? -24.717 -3.515 56.505 1.00 85.38 230 ILE A O 1
ATOM 1860 N N . LEU A 1 231 ? -24.104 -4.884 54.831 1.00 85.38 231 LEU A N 1
ATOM 1861 C CA . LEU A 1 231 ? -24.739 -6.088 55.377 1.00 85.38 231 LEU A CA 1
ATOM 1862 C C . LEU A 1 231 ? -24.165 -6.483 56.742 1.00 85.38 231 LEU A C 1
ATOM 1864 O O . LEU A 1 231 ? -24.926 -6.742 57.673 1.00 85.38 231 LEU A O 1
ATOM 1868 N N . GLU A 1 232 ? -22.843 -6.453 56.900 1.00 86.44 232 GLU A N 1
ATOM 1869 C CA . GLU A 1 232 ? -22.189 -6.741 58.181 1.00 86.44 232 GLU A CA 1
ATOM 1870 C C . GLU A 1 232 ? -22.606 -5.735 59.269 1.00 86.44 232 GLU A C 1
ATOM 1872 O O . GLU A 1 232 ? -22.872 -6.095 60.419 1.00 86.44 232 GLU A O 1
ATOM 1877 N N . SER A 1 233 ? -22.773 -4.467 58.884 1.00 84.50 233 SER A N 1
ATOM 1878 C CA . SER A 1 233 ? -23.297 -3.425 59.772 1.00 84.50 233 SER A CA 1
ATOM 1879 C C . SER A 1 233 ? -24.753 -3.689 60.178 1.00 84.50 233 SER A C 1
ATOM 1881 O O . SER A 1 233 ? -25.115 -3.455 61.332 1.00 84.50 233 SER A O 1
ATOM 1883 N N . MET A 1 234 ? -25.590 -4.213 59.276 1.00 82.56 234 MET A N 1
ATOM 1884 C CA . MET A 1 234 ? -26.982 -4.576 59.576 1.00 82.56 234 MET A CA 1
ATOM 1885 C C . MET A 1 234 ? -27.077 -5.797 60.508 1.00 82.56 234 MET A C 1
ATOM 1887 O O . MET A 1 234 ? -27.899 -5.796 61.422 1.00 82.56 234 MET A O 1
ATOM 1891 N N . LYS A 1 235 ? -26.190 -6.790 60.358 1.00 83.50 235 LYS A N 1
ATOM 1892 C CA . LYS A 1 235 ? -26.115 -7.978 61.236 1.00 83.50 235 LYS A CA 1
ATOM 1893 C C . LYS A 1 235 ? -25.758 -7.663 62.683 1.00 83.50 235 LYS A C 1
ATOM 1895 O O . LYS A 1 235 ? -26.125 -8.414 63.586 1.00 83.50 235 LYS A O 1
ATOM 1900 N N . SER A 1 236 ? -25.060 -6.552 62.927 1.00 82.25 236 SER A N 1
ATOM 1901 C CA . SER A 1 236 ? -24.709 -6.128 64.288 1.00 82.25 236 SER A CA 1
ATOM 1902 C C . SER A 1 236 ? -25.941 -5.892 65.184 1.00 82.25 236 SER A C 1
ATOM 1904 O O . SER A 1 236 ? -25.841 -5.937 66.412 1.00 82.25 236 SER A O 1
ATOM 1906 N N . PHE A 1 237 ? -27.128 -5.721 64.588 1.00 76.94 237 PHE A N 1
ATOM 1907 C CA . PHE A 1 237 ? -28.404 -5.587 65.283 1.00 76.94 237 PHE A CA 1
ATOM 1908 C C . PHE A 1 237 ? -29.094 -6.952 65.464 1.00 76.94 237 PHE A C 1
ATOM 1910 O O . PHE A 1 237 ? -30.072 -7.253 64.788 1.00 76.94 237 PHE A O 1
ATOM 1917 N N . GLN A 1 238 ? -28.638 -7.744 66.445 1.00 66.94 238 GLN A N 1
ATOM 1918 C CA . GLN A 1 238 ? -29.110 -9.116 66.759 1.00 66.94 238 GLN A CA 1
ATOM 1919 C C . GLN A 1 238 ? -30.637 -9.317 66.895 1.00 66.94 238 GLN A C 1
ATOM 1921 O O . GLN A 1 238 ? -31.099 -10.453 66.920 1.00 66.94 238 GLN A O 1
ATOM 1926 N N . LYS A 1 239 ? -31.426 -8.244 67.037 1.00 76.00 239 LYS A N 1
ATOM 1927 C CA . LYS A 1 239 ? -32.890 -8.312 67.165 1.00 76.00 239 LYS A CA 1
ATOM 1928 C C . LYS A 1 239 ? -33.635 -8.444 65.831 1.00 76.00 239 LYS A C 1
ATOM 1930 O O . LYS A 1 239 ? -34.834 -8.695 65.866 1.00 76.00 239 LYS A O 1
ATOM 1935 N N . PHE A 1 240 ? -32.969 -8.249 64.694 1.00 75.94 240 PHE A N 1
ATOM 1936 C CA . PHE A 1 240 ? -33.586 -8.328 63.370 1.00 75.94 240 PHE A CA 1
ATOM 1937 C C . PHE A 1 240 ? -32.944 -9.453 62.563 1.00 75.94 240 PHE A C 1
ATOM 1939 O O . PHE A 1 240 ? -31.719 -9.541 62.486 1.00 75.94 240 PHE A O 1
ATOM 1946 N N . ASP A 1 241 ? -33.771 -10.300 61.955 1.00 79.94 241 ASP A N 1
ATOM 1947 C CA . ASP A 1 241 ? -33.302 -11.319 61.022 1.00 79.94 241 ASP A CA 1
ATOM 1948 C C . ASP A 1 241 ? -33.051 -10.683 59.645 1.00 79.94 241 ASP A C 1
ATOM 1950 O O . ASP A 1 241 ? -33.967 -10.161 59.008 1.00 79.94 241 ASP A O 1
ATOM 1954 N N . VAL A 1 242 ? -31.789 -10.694 59.212 1.00 81.56 242 VAL A N 1
ATOM 1955 C CA . VAL A 1 242 ? -31.323 -10.163 57.918 1.00 81.56 242 VAL A CA 1
ATOM 1956 C C . VAL A 1 242 ? -30.885 -11.268 56.952 1.00 81.56 242 VAL A C 1
ATOM 1958 O O . VAL A 1 242 ? -30.449 -10.964 55.841 1.00 81.56 242 VAL A O 1
ATOM 1961 N N . SER A 1 243 ? -31.022 -12.546 57.326 1.00 82.62 243 SER A N 1
ATOM 1962 C CA . SER A 1 243 ? -30.501 -13.673 56.542 1.00 82.62 243 SER A CA 1
ATOM 1963 C C . SER A 1 243 ? -31.117 -13.771 55.145 1.00 82.62 243 SER A C 1
ATOM 1965 O O . SER A 1 243 ? -30.399 -14.017 54.180 1.00 82.62 243 SER A O 1
ATOM 1967 N N . LYS A 1 244 ? -32.415 -13.486 55.000 1.00 82.44 244 LYS A N 1
ATOM 1968 C CA . LYS A 1 244 ? -33.100 -13.482 53.693 1.00 82.44 244 LYS A CA 1
ATOM 1969 C C . LYS A 1 244 ? -32.548 -12.427 52.730 1.00 82.44 244 LYS A C 1
ATOM 1971 O O . LYS A 1 244 ? -32.293 -12.703 51.560 1.00 82.44 244 LYS A O 1
ATOM 1976 N N . VAL A 1 245 ? -32.305 -11.221 53.244 1.00 81.75 245 VAL A N 1
ATOM 1977 C CA . VAL A 1 245 ? -31.738 -10.106 52.471 1.00 81.75 245 VAL A CA 1
ATOM 1978 C C . VAL A 1 245 ? -30.316 -10.434 52.020 1.00 81.75 245 VAL A C 1
ATOM 1980 O O . VAL A 1 245 ? -29.940 -10.167 50.878 1.00 81.75 245 VAL A O 1
ATOM 1983 N N . GLU A 1 246 ? -29.535 -11.045 52.908 1.00 85.19 246 GLU A N 1
ATOM 1984 C CA . GLU A 1 246 ? -28.189 -11.515 52.608 1.00 85.19 246 GLU A CA 1
ATOM 1985 C C . GLU A 1 246 ? -28.182 -12.616 51.536 1.00 85.19 246 GLU A C 1
ATOM 1987 O O . GLU A 1 246 ? -27.413 -12.519 50.582 1.00 85.19 246 GLU A O 1
ATOM 1992 N N . GLU A 1 247 ? -29.035 -13.639 51.645 1.00 87.31 247 GLU A N 1
ATOM 1993 C CA . GLU A 1 247 ? -29.139 -14.709 50.642 1.00 87.31 247 GLU A CA 1
ATOM 1994 C C . GLU A 1 247 ? -29.504 -14.158 49.260 1.00 87.31 247 GLU A C 1
ATOM 1996 O O . GLU A 1 247 ? -28.852 -14.487 48.263 1.00 87.31 247 GLU A O 1
ATOM 2001 N N . SER A 1 248 ? -30.488 -13.263 49.203 1.00 84.44 248 SER A N 1
ATOM 2002 C CA . SER A 1 248 ? -30.908 -12.604 47.969 1.00 84.44 248 SER A CA 1
ATOM 2003 C C . SER A 1 248 ? -29.778 -11.768 47.355 1.00 84.44 248 SER A C 1
ATOM 2005 O O . SER A 1 248 ? -29.477 -11.923 46.166 1.00 84.44 248 SER A O 1
ATOM 2007 N N . LEU A 1 249 ? -29.084 -10.933 48.139 1.00 87.25 249 LEU A N 1
ATOM 2008 C CA . LEU A 1 249 ? -27.945 -10.148 47.643 1.00 87.25 249 LEU A CA 1
ATOM 2009 C C . LEU A 1 249 ? -26.777 -11.033 47.196 1.00 87.25 249 LEU A C 1
ATOM 2011 O O . LEU A 1 249 ? -26.199 -10.792 46.135 1.00 87.25 249 LEU A O 1
ATOM 2015 N N . ASN A 1 250 ? -26.476 -12.100 47.931 1.00 88.38 250 ASN A N 1
ATOM 2016 C CA . ASN A 1 250 ? -25.444 -13.061 47.549 1.00 88.38 250 ASN A CA 1
ATOM 2017 C C . ASN A 1 250 ? -25.780 -13.756 46.222 1.00 88.38 250 ASN A C 1
ATOM 2019 O O . ASN A 1 250 ? -24.912 -13.887 45.354 1.00 88.38 250 ASN A O 1
ATOM 2023 N N . MET A 1 251 ? -27.040 -14.153 46.013 1.00 89.50 251 MET A N 1
ATOM 2024 C CA . MET A 1 251 ? -27.495 -14.696 44.729 1.00 89.50 251 MET A CA 1
ATOM 2025 C C . MET A 1 251 ? -27.395 -13.671 43.596 1.00 89.50 251 MET A C 1
ATOM 2027 O O . MET A 1 251 ? -27.029 -14.025 42.471 1.00 89.50 251 MET A O 1
ATOM 2031 N N . PHE A 1 252 ? -27.711 -12.406 43.871 1.00 88.00 252 PHE A N 1
ATOM 2032 C CA . PHE A 1 252 ? -27.588 -11.326 42.899 1.00 88.00 252 PHE A CA 1
ATOM 2033 C C . PHE A 1 252 ? -26.134 -11.126 42.460 1.00 88.00 252 PHE A C 1
ATOM 2035 O O . PHE A 1 252 ? -25.843 -11.209 41.265 1.00 88.00 252 PHE A O 1
ATOM 2042 N N . PHE A 1 253 ? -25.202 -10.952 43.400 1.00 89.81 253 PHE A N 1
ATOM 2043 C CA . PHE A 1 253 ? -23.788 -10.758 43.070 1.00 89.81 253 PHE A CA 1
ATOM 2044 C C . PHE A 1 253 ? -23.144 -12.007 42.461 1.00 89.81 253 PHE A C 1
ATOM 2046 O O . PHE A 1 253 ? -22.295 -11.886 41.577 1.00 89.81 253 PHE A O 1
ATOM 2053 N N . ALA A 1 254 ? -23.604 -13.213 42.808 1.00 89.56 254 ALA A N 1
ATOM 2054 C CA . ALA A 1 254 ? -23.201 -14.431 42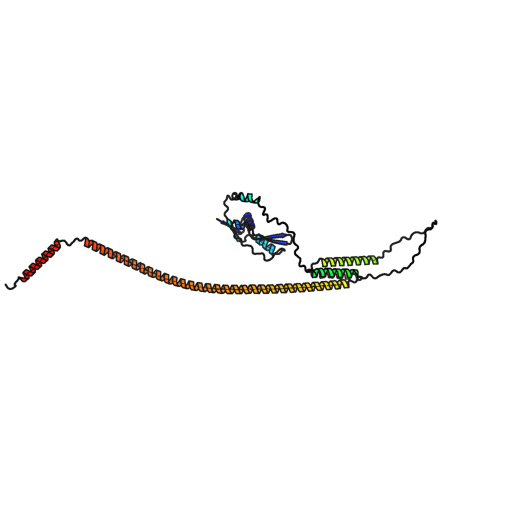.103 1.00 89.56 254 ALA A CA 1
ATOM 2055 C C . ALA A 1 254 ? -23.576 -14.391 40.609 1.00 89.56 254 ALA A C 1
ATOM 2057 O O . ALA A 1 254 ? -22.754 -14.739 39.759 1.00 89.56 254 ALA A O 1
ATOM 2058 N N . LYS A 1 255 ? -24.781 -13.911 40.268 1.00 89.50 255 LYS A N 1
ATOM 2059 C CA . LYS A 1 255 ? -25.203 -13.722 38.868 1.00 89.50 255 LYS A CA 1
ATOM 2060 C C . LYS A 1 255 ? -24.409 -12.617 38.167 1.00 89.50 255 LYS A C 1
ATOM 2062 O O . LYS A 1 255 ? -24.061 -12.781 36.999 1.00 89.50 255 LYS A O 1
ATOM 2067 N N . VAL A 1 256 ? -24.101 -11.519 38.864 1.00 88.94 256 VAL A N 1
ATOM 2068 C CA . VAL A 1 256 ? -23.264 -10.425 38.334 1.00 88.94 256 VAL A CA 1
ATOM 2069 C C . VAL A 1 256 ? -21.868 -10.939 37.973 1.00 88.94 256 VAL A C 1
ATOM 2071 O O . VAL A 1 256 ? -21.426 -10.735 36.843 1.00 88.94 256 VAL A O 1
ATOM 2074 N N . ARG A 1 257 ? -21.214 -11.680 38.878 1.00 88.50 257 ARG A N 1
ATOM 2075 C CA . ARG A 1 257 ? -19.888 -12.274 38.635 1.00 88.50 257 ARG A CA 1
ATOM 2076 C C . ARG A 1 257 ? -19.892 -13.226 37.439 1.00 88.50 257 ARG A C 1
ATOM 2078 O O . ARG A 1 257 ? -19.061 -13.083 36.547 1.00 88.50 257 ARG A O 1
ATOM 2085 N N . ALA A 1 258 ? -20.877 -14.122 37.358 1.00 88.62 258 ALA A N 1
ATOM 2086 C CA . ALA A 1 258 ? -21.009 -15.043 36.227 1.00 88.62 258 ALA A CA 1
ATOM 2087 C C . ALA A 1 258 ? -21.173 -14.311 34.877 1.00 88.62 258 ALA A C 1
ATOM 2089 O O . ALA A 1 258 ? -20.639 -14.742 33.854 1.00 88.62 258 ALA A O 1
ATOM 2090 N N . ASN A 1 259 ? -21.895 -13.186 34.861 1.00 88.12 259 ASN A N 1
ATOM 2091 C CA . ASN A 1 259 ? -22.058 -12.366 33.663 1.00 88.12 259 ASN A CA 1
ATOM 2092 C C . ASN A 1 259 ? -20.757 -11.645 33.260 1.00 88.12 259 ASN A C 1
ATOM 2094 O O . ASN A 1 259 ? -20.420 -11.610 32.075 1.00 88.12 259 ASN A O 1
ATOM 2098 N N . ASP A 1 260 ? -20.009 -11.104 34.222 1.00 86.56 260 ASP A N 1
ATOM 2099 C CA . ASP A 1 260 ? -18.721 -10.448 33.961 1.00 86.56 260 ASP A CA 1
ATOM 2100 C C . ASP A 1 260 ? -17.661 -11.427 33.432 1.00 86.56 260 ASP A C 1
ATOM 2102 O O . ASP A 1 260 ? -16.921 -11.099 32.495 1.00 86.56 260 ASP A O 1
ATOM 2106 N N . GLU A 1 261 ? -17.631 -12.652 33.959 1.00 89.38 261 GLU A N 1
ATOM 2107 C CA . GLU A 1 261 ? -16.779 -13.737 33.464 1.00 89.38 261 GLU A CA 1
ATOM 2108 C C . GLU A 1 261 ? -17.128 -14.111 32.017 1.00 89.38 261 GLU A C 1
ATOM 2110 O O . GLU A 1 261 ? -16.254 -14.133 31.144 1.00 89.38 261 GLU A O 1
ATOM 2115 N N . ALA A 1 262 ? -18.415 -14.334 31.724 1.00 87.06 262 ALA A N 1
ATOM 2116 C CA . ALA A 1 262 ? -18.879 -14.666 30.377 1.00 87.06 262 ALA A CA 1
ATOM 2117 C C . ALA A 1 262 ? -18.554 -13.556 29.363 1.00 87.06 262 ALA A C 1
ATOM 2119 O O . ALA A 1 262 ? -18.121 -13.830 28.238 1.00 87.06 262 ALA A O 1
ATOM 2120 N N . ARG A 1 263 ? -18.718 -12.292 29.766 1.00 83.69 263 ARG A N 1
ATOM 2121 C CA . ARG A 1 263 ? -18.392 -11.126 28.940 1.00 83.69 263 ARG A CA 1
ATOM 2122 C C . ARG A 1 263 ? -16.892 -11.048 28.656 1.00 83.69 263 ARG A C 1
ATOM 2124 O O . ARG A 1 263 ? -16.508 -10.856 27.503 1.00 83.69 263 ARG A O 1
ATOM 2131 N N . SER A 1 264 ? -16.053 -11.252 29.670 1.00 84.75 264 SER A N 1
ATOM 2132 C CA . SER A 1 264 ? -14.590 -11.240 29.535 1.00 84.75 264 SER A CA 1
ATOM 2133 C C . SER A 1 264 ? -14.099 -12.325 28.572 1.00 84.75 264 SER A C 1
ATOM 2135 O O . SER A 1 264 ? -13.365 -12.024 27.630 1.00 84.75 264 SER A O 1
ATOM 2137 N N . LEU A 1 265 ? -14.598 -13.557 28.724 1.00 88.50 265 LEU A N 1
ATOM 2138 C CA . LEU A 1 265 ? -14.291 -14.674 27.823 1.00 88.50 265 LEU A CA 1
ATOM 2139 C C . LEU A 1 265 ? -14.735 -14.397 26.379 1.00 88.50 265 LEU A C 1
ATOM 2141 O O . LEU A 1 265 ? -14.027 -14.721 25.423 1.00 88.50 265 LEU A O 1
ATOM 2145 N N . SER A 1 266 ? -15.902 -13.770 26.198 1.00 85.12 266 SER A N 1
ATOM 2146 C CA . SER A 1 266 ? -16.399 -13.392 24.872 1.00 85.12 266 SER A CA 1
ATOM 2147 C C . SER A 1 266 ? -15.515 -12.337 24.204 1.00 85.12 266 SER A C 1
ATOM 2149 O O . SER A 1 266 ? -15.221 -12.453 23.013 1.00 85.12 266 SER A O 1
ATOM 2151 N N . TYR A 1 267 ? -15.085 -11.308 24.939 1.00 80.31 267 TYR A N 1
ATOM 2152 C CA . TYR A 1 267 ? -14.199 -10.272 24.402 1.00 80.31 267 TYR A CA 1
ATOM 2153 C C . TYR A 1 267 ? -12.825 -10.823 24.027 1.00 80.31 267 TYR A C 1
ATOM 2155 O O . TYR A 1 267 ? -12.310 -10.486 22.960 1.00 80.31 267 TYR A O 1
ATOM 2163 N N . GLU A 1 268 ? -12.254 -11.695 24.856 1.00 85.44 268 GLU A N 1
ATOM 2164 C CA . GLU A 1 268 ? -10.978 -12.345 24.564 1.00 85.44 268 GLU A CA 1
ATOM 2165 C C . GLU A 1 268 ? -11.065 -13.189 23.287 1.00 85.44 268 GLU A C 1
ATOM 2167 O O . GLU A 1 268 ? -10.248 -13.030 22.377 1.00 85.44 268 GLU A O 1
ATOM 2172 N N . LYS A 1 269 ? -12.116 -14.007 23.157 1.00 88.12 269 LYS A N 1
ATOM 2173 C CA . LYS A 1 269 ? -12.340 -14.842 21.971 1.00 88.12 269 LYS A CA 1
ATOM 2174 C C . LYS A 1 269 ? -12.564 -14.015 20.703 1.00 88.12 269 LYS A C 1
ATOM 2176 O O . LYS A 1 269 ? -12.019 -14.343 19.649 1.00 88.12 269 LYS A O 1
ATOM 2181 N N . LEU A 1 270 ? -13.343 -12.934 20.790 1.00 85.69 270 LEU A N 1
ATOM 2182 C CA . LEU A 1 270 ? -13.552 -12.015 19.667 1.00 85.69 270 LEU A CA 1
ATOM 2183 C C . LEU A 1 270 ? -12.241 -11.338 19.253 1.00 85.69 270 LEU A C 1
ATOM 2185 O O . LEU A 1 270 ? -11.934 -11.297 18.063 1.00 85.69 270 LEU A O 1
ATOM 2189 N N . SER A 1 271 ? -11.443 -10.881 20.221 1.00 86.94 271 SER A N 1
ATOM 2190 C CA . SER A 1 271 ? -10.132 -10.268 19.986 1.00 86.94 271 SER A CA 1
ATOM 2191 C C . SER A 1 271 ? -9.158 -11.231 19.297 1.00 86.94 271 SER A C 1
ATOM 2193 O O . SER A 1 271 ? -8.574 -10.883 18.269 1.00 86.94 271 SER A O 1
ATOM 2195 N N . GLN A 1 272 ? -9.045 -12.468 19.796 1.00 88.69 272 GLN A N 1
ATOM 2196 C CA . GLN A 1 272 ? -8.199 -13.506 19.199 1.00 88.69 272 GLN A CA 1
ATOM 2197 C C . GLN A 1 272 ? -8.634 -13.823 17.761 1.00 88.69 272 GLN A C 1
ATOM 2199 O O . GLN A 1 272 ? -7.809 -13.781 16.850 1.00 88.69 272 GLN A O 1
ATOM 2204 N N . SER A 1 273 ? -9.935 -14.035 17.529 1.00 89.38 273 SER A N 1
ATOM 2205 C CA . SER A 1 273 ? -10.454 -14.337 16.186 1.00 89.38 273 SER A CA 1
ATOM 2206 C C . SER A 1 273 ? -10.227 -13.199 15.181 1.00 89.38 273 SER A C 1
ATOM 2208 O O . SER A 1 273 ? -9.874 -13.445 14.025 1.00 89.38 273 SER A O 1
ATOM 2210 N N . LEU A 1 274 ? -10.364 -11.941 15.619 1.00 90.88 274 LEU A N 1
ATOM 2211 C CA . LEU A 1 274 ? -10.104 -10.770 14.786 1.00 90.88 274 LEU A CA 1
ATOM 2212 C C . LEU A 1 274 ? -8.617 -10.666 14.438 1.00 90.88 274 LEU A C 1
ATOM 2214 O O . LEU A 1 274 ? -8.272 -10.384 13.290 1.00 90.88 274 LEU A O 1
ATOM 2218 N N . HIS A 1 275 ? -7.738 -10.911 15.411 1.00 90.25 275 HIS A N 1
ATOM 2219 C CA . HIS A 1 275 ? -6.299 -10.889 15.184 1.00 90.25 275 HIS A CA 1
ATOM 2220 C C . HIS A 1 275 ? -5.861 -11.988 14.205 1.00 90.25 275 HIS A C 1
ATOM 2222 O O . HIS A 1 275 ? -5.103 -11.715 13.273 1.00 90.25 275 HIS A O 1
ATOM 2228 N N . GLU A 1 276 ? -6.391 -13.206 14.345 1.00 93.94 276 GLU A N 1
ATOM 2229 C CA . GLU A 1 276 ? -6.145 -14.315 13.414 1.00 93.94 276 GLU A CA 1
ATOM 2230 C C . GLU A 1 276 ? -6.604 -13.988 11.988 1.00 93.94 276 GLU A C 1
ATOM 2232 O O . GLU A 1 276 ? -5.876 -14.242 11.022 1.00 93.94 276 GLU A O 1
ATOM 2237 N N . GLN A 1 277 ? -7.781 -13.371 11.838 1.00 94.19 277 GLN A N 1
ATOM 2238 C CA . GLN A 1 277 ? -8.289 -12.935 10.539 1.00 94.19 277 GLN A CA 1
ATOM 2239 C C . GLN A 1 277 ? -7.377 -11.878 9.904 1.00 94.19 277 GLN A C 1
ATOM 2241 O O . GLN A 1 277 ? -7.016 -12.004 8.731 1.00 94.19 277 GLN A O 1
ATOM 2246 N N . GLN A 1 278 ? -6.964 -10.868 10.674 1.00 94.25 278 GLN A N 1
ATOM 2247 C CA . GLN A 1 278 ? -6.048 -9.828 10.201 1.00 94.25 278 GLN A CA 1
ATOM 2248 C C . GLN A 1 278 ? -4.698 -10.414 9.780 1.00 94.25 278 GLN A C 1
ATOM 2250 O O . GLN A 1 278 ? -4.156 -10.038 8.740 1.00 94.25 278 GLN A O 1
ATOM 2255 N N . LEU A 1 279 ? -4.165 -11.367 10.546 1.00 95.19 279 LEU A N 1
ATOM 2256 C CA . LEU A 1 279 ? -2.897 -12.019 10.236 1.00 95.19 279 LEU A CA 1
ATOM 2257 C C . LEU A 1 279 ? -2.998 -12.849 8.952 1.00 95.19 279 LEU A C 1
ATOM 2259 O O . LEU A 1 279 ? -2.099 -12.800 8.110 1.00 95.19 279 LEU A O 1
ATOM 2263 N N . LYS A 1 280 ? -4.116 -13.556 8.754 1.00 96.62 280 LYS A N 1
ATOM 2264 C CA . LYS A 1 280 ? -4.391 -14.294 7.517 1.00 96.62 280 LYS A CA 1
ATOM 2265 C C . LYS A 1 280 ? -4.484 -13.361 6.306 1.00 96.62 280 LYS A C 1
ATOM 2267 O O . LYS A 1 280 ? -3.903 -13.668 5.266 1.00 96.62 280 LYS A O 1
ATOM 2272 N N . GLU A 1 281 ? -5.160 -12.223 6.443 1.00 97.06 281 GLU A N 1
ATOM 2273 C CA . GLU A 1 281 ? -5.291 -11.233 5.369 1.00 97.06 281 GLU A CA 1
ATOM 2274 C C . GLU A 1 281 ? -3.944 -10.595 5.004 1.00 97.06 281 GLU A C 1
ATOM 2276 O O . GLU A 1 281 ? -3.577 -10.543 3.830 1.00 97.06 281 GLU A O 1
ATOM 2281 N N . VAL A 1 282 ? -3.163 -10.165 6.000 1.00 96.38 282 VAL A N 1
ATOM 2282 C CA . VAL A 1 282 ? -1.826 -9.594 5.771 1.00 96.38 282 VAL A CA 1
ATOM 2283 C C . VAL A 1 282 ? -0.896 -10.622 5.126 1.00 96.38 282 VAL A C 1
ATOM 2285 O O . VAL A 1 282 ? -0.164 -10.283 4.197 1.00 96.38 282 VAL A O 1
ATOM 2288 N N . LYS A 1 283 ? -0.959 -11.888 5.553 1.00 97.69 283 LYS A N 1
ATOM 2289 C CA . LYS A 1 283 ? -0.157 -12.967 4.967 1.00 97.69 283 LYS A CA 1
ATOM 2290 C C . LYS A 1 283 ? -0.525 -13.236 3.505 1.00 97.69 283 LYS A C 1
ATOM 2292 O O . LYS A 1 283 ? 0.375 -13.410 2.688 1.00 97.69 283 LYS A O 1
ATOM 2297 N N . ALA A 1 284 ? -1.813 -13.221 3.161 1.00 97.12 284 ALA A N 1
ATOM 2298 C CA . ALA A 1 284 ? -2.260 -13.374 1.776 1.00 97.12 284 ALA A CA 1
ATOM 2299 C C . ALA A 1 284 ? -1.779 -12.211 0.892 1.00 97.12 284 ALA A C 1
ATOM 2301 O O . ALA A 1 284 ? -1.258 -12.432 -0.199 1.00 97.12 284 ALA A O 1
ATOM 2302 N N . ARG A 1 285 ? -1.874 -10.971 1.392 1.00 97.00 285 ARG A N 1
ATOM 2303 C CA . ARG A 1 285 ? -1.368 -9.784 0.685 1.00 97.00 285 ARG A CA 1
ATOM 2304 C C . ARG A 1 285 ? 0.144 -9.826 0.479 1.00 97.00 285 ARG A C 1
ATOM 2306 O O . ARG A 1 285 ? 0.614 -9.422 -0.576 1.00 97.00 285 ARG A O 1
ATOM 2313 N N . LEU A 1 286 ? 0.898 -10.321 1.460 1.00 97.31 286 LEU A N 1
ATOM 2314 C CA . LEU A 1 286 ? 2.345 -10.490 1.328 1.00 97.31 286 LEU A CA 1
ATOM 2315 C C . LEU A 1 286 ? 2.692 -11.472 0.201 1.00 97.31 286 LEU A C 1
ATOM 2317 O O . LEU A 1 286 ? 3.579 -11.184 -0.592 1.00 97.31 286 LEU A O 1
ATOM 2321 N N . GLN A 1 287 ? 1.978 -12.596 0.108 1.00 97.38 287 GLN A N 1
ATOM 2322 C CA . GLN A 1 287 ? 2.201 -13.588 -0.947 1.00 97.38 287 GLN A CA 1
ATOM 2323 C C . GLN A 1 287 ? 1.874 -13.041 -2.344 1.00 97.38 287 GLN A C 1
ATOM 2325 O O . GLN A 1 287 ? 2.654 -13.259 -3.266 1.00 97.38 287 GLN A O 1
ATOM 2330 N N . ASP A 1 288 ? 0.775 -12.295 -2.493 1.00 97.38 288 ASP A N 1
ATOM 2331 C CA . ASP A 1 288 ? 0.410 -11.641 -3.762 1.00 97.38 288 ASP A CA 1
ATOM 2332 C C . ASP A 1 288 ? 1.476 -10.631 -4.212 1.00 97.38 288 ASP A C 1
ATOM 2334 O O . ASP A 1 288 ? 1.933 -10.662 -5.353 1.00 97.38 288 ASP A O 1
ATOM 2338 N N . VAL A 1 289 ? 1.933 -9.773 -3.294 1.00 96.44 289 VAL A N 1
ATOM 2339 C CA . VAL A 1 289 ? 2.995 -8.798 -3.584 1.00 96.44 289 VAL A CA 1
ATOM 2340 C C . VAL A 1 289 ? 4.310 -9.498 -3.921 1.00 96.44 289 VAL A C 1
ATOM 2342 O O . VAL A 1 289 ? 5.014 -9.066 -4.826 1.00 96.44 289 VAL A O 1
ATOM 2345 N N . GLN A 1 290 ? 4.639 -10.590 -3.230 1.00 97.31 290 GLN A N 1
ATOM 2346 C CA . GLN A 1 290 ? 5.856 -11.349 -3.502 1.00 97.31 290 GLN A CA 1
ATOM 2347 C C . GLN A 1 290 ? 5.820 -12.020 -4.883 1.00 97.31 290 GLN A C 1
ATOM 2349 O O . GLN A 1 290 ? 6.837 -12.018 -5.573 1.00 97.31 290 GLN A O 1
ATOM 2354 N N . ALA A 1 291 ? 4.666 -12.544 -5.308 1.00 96.94 291 ALA A N 1
ATOM 2355 C CA . ALA A 1 291 ? 4.502 -13.107 -6.646 1.00 96.94 291 ALA A CA 1
ATOM 2356 C C . ALA A 1 291 ? 4.678 -12.031 -7.733 1.00 96.94 291 ALA A C 1
ATOM 2358 O O . ALA A 1 291 ? 5.471 -12.219 -8.652 1.00 96.94 291 ALA A O 1
ATOM 2359 N N . LYS A 1 292 ? 4.043 -10.864 -7.572 1.00 96.94 292 LYS A N 1
ATOM 2360 C CA . LYS A 1 292 ? 4.206 -9.730 -8.500 1.00 96.94 292 LYS A CA 1
ATOM 2361 C C . LYS A 1 292 ? 5.646 -9.236 -8.574 1.00 96.94 292 LYS A C 1
ATOM 2363 O O . LYS A 1 292 ? 6.174 -9.049 -9.659 1.00 96.94 292 LYS A O 1
ATOM 2368 N N . ALA A 1 293 ? 6.312 -9.110 -7.427 1.00 96.25 293 ALA A N 1
ATOM 2369 C CA . ALA A 1 293 ? 7.720 -8.727 -7.389 1.00 96.25 293 ALA A CA 1
ATOM 2370 C C . ALA A 1 293 ? 8.614 -9.735 -8.131 1.00 96.25 293 ALA A C 1
ATOM 2372 O O . ALA A 1 293 ? 9.583 -9.338 -8.771 1.00 96.25 293 ALA A O 1
ATOM 2373 N N . SER A 1 294 ? 8.301 -11.036 -8.064 1.00 95.94 294 SER A N 1
ATOM 2374 C CA . SER A 1 294 ? 9.052 -12.046 -8.821 1.00 95.94 294 SER A CA 1
ATOM 2375 C C . SER A 1 294 ? 8.795 -11.997 -10.330 1.00 95.94 294 SER A C 1
ATOM 2377 O O . SER A 1 294 ? 9.723 -12.231 -11.099 1.00 95.94 294 SER A O 1
ATOM 2379 N N . GLU A 1 295 ? 7.576 -11.657 -10.751 1.00 97.12 295 GLU A N 1
ATOM 2380 C CA . GLU A 1 295 ? 7.218 -11.470 -12.161 1.00 97.12 295 GLU A CA 1
ATOM 2381 C C . GLU A 1 295 ? 7.931 -10.241 -12.742 1.00 97.12 295 GLU A C 1
ATOM 2383 O O . GLU A 1 295 ? 8.689 -10.373 -13.702 1.00 97.12 295 GLU A O 1
ATOM 2388 N N . GLU A 1 296 ? 7.822 -9.088 -12.077 1.00 96.25 296 GLU A N 1
ATOM 2389 C CA . GLU A 1 296 ? 8.525 -7.855 -12.457 1.00 96.25 296 GLU A CA 1
ATOM 2390 C C . GLU A 1 296 ? 10.050 -8.054 -12.502 1.00 96.25 296 GLU A C 1
ATOM 2392 O O . GLU A 1 296 ? 10.716 -7.565 -13.412 1.00 96.25 296 GLU A O 1
ATOM 2397 N N . ALA A 1 297 ? 10.629 -8.817 -11.566 1.00 96.44 297 ALA A N 1
ATOM 2398 C CA . ALA A 1 297 ? 12.059 -9.128 -11.594 1.00 96.44 297 ALA A CA 1
ATOM 2399 C C . ALA A 1 297 ? 12.463 -9.941 -12.836 1.00 96.44 297 ALA A C 1
ATOM 2401 O O . ALA A 1 297 ? 13.538 -9.713 -13.392 1.00 96.44 297 ALA A O 1
ATOM 2402 N N . SER A 1 298 ? 11.613 -10.870 -13.286 1.00 96.38 298 SER A N 1
ATOM 2403 C CA . SER A 1 298 ? 11.866 -11.642 -14.507 1.00 96.38 298 SER A CA 1
ATOM 2404 C C . SER A 1 298 ? 11.762 -10.786 -15.773 1.00 96.38 298 SER A C 1
ATOM 2406 O O . SER A 1 298 ? 12.597 -10.922 -16.667 1.00 96.38 298 SER A O 1
ATOM 2408 N N . GLU A 1 299 ? 10.812 -9.846 -15.820 1.00 97.19 299 GLU A N 1
ATOM 2409 C CA . GLU A 1 299 ? 10.686 -8.885 -16.921 1.00 97.19 299 GLU A CA 1
ATOM 2410 C C . GLU A 1 299 ? 11.891 -7.942 -16.987 1.00 97.19 299 GLU A C 1
ATOM 2412 O O . GLU A 1 299 ? 12.443 -7.717 -18.064 1.00 97.19 299 GLU A O 1
ATOM 2417 N N . ILE A 1 300 ? 12.344 -7.433 -15.835 1.00 96.38 300 ILE A N 1
ATOM 2418 C CA . ILE A 1 300 ? 13.544 -6.592 -15.751 1.00 96.38 300 ILE A CA 1
ATOM 2419 C C . ILE A 1 300 ? 14.763 -7.352 -16.271 1.00 96.38 300 ILE A C 1
ATOM 2421 O O . ILE A 1 300 ? 15.532 -6.787 -17.045 1.00 96.38 300 ILE A O 1
ATOM 2425 N N . GLN A 1 301 ? 14.933 -8.621 -15.890 1.00 96.94 301 GLN A N 1
ATOM 2426 C CA . GLN A 1 301 ? 16.057 -9.419 -16.375 1.00 96.94 301 GLN A CA 1
ATOM 2427 C C . GLN A 1 301 ? 15.996 -9.613 -17.896 1.00 96.94 301 GLN A C 1
ATOM 2429 O O . GLN A 1 301 ? 16.997 -9.392 -18.569 1.00 96.94 301 GLN A O 1
ATOM 2434 N N . SER A 1 302 ? 14.820 -9.925 -18.450 1.00 97.56 302 SER A N 1
ATOM 2435 C CA . SER A 1 302 ? 14.638 -10.023 -19.905 1.00 97.56 302 SER A CA 1
ATOM 2436 C C . SER A 1 302 ? 14.996 -8.714 -20.616 1.00 97.56 302 SER A C 1
ATOM 2438 O O . SER A 1 302 ? 15.679 -8.728 -21.636 1.00 97.56 302 SER A O 1
ATOM 2440 N N . ALA A 1 303 ? 14.572 -7.570 -20.072 1.00 96.81 303 ALA A N 1
ATOM 2441 C CA . ALA A 1 303 ? 14.889 -6.261 -20.639 1.00 96.81 303 ALA A CA 1
ATOM 2442 C C . ALA A 1 303 ? 16.387 -5.918 -20.538 1.00 96.81 303 ALA A C 1
ATOM 2444 O O . ALA A 1 303 ? 16.923 -5.234 -21.410 1.00 96.81 303 ALA A O 1
ATOM 2445 N N . MET A 1 304 ? 17.072 -6.381 -19.487 1.00 97.00 304 MET A N 1
ATOM 2446 C CA . MET A 1 304 ? 18.523 -6.237 -19.356 1.00 97.00 304 MET A CA 1
ATOM 2447 C C . MET A 1 304 ? 19.267 -7.047 -20.418 1.00 97.00 304 MET A C 1
ATOM 2449 O O . MET A 1 304 ? 20.176 -6.506 -21.045 1.00 97.00 304 MET A O 1
ATOM 2453 N N . ASP A 1 305 ? 18.853 -8.290 -20.658 1.00 97.31 305 ASP A N 1
ATOM 2454 C CA . ASP A 1 305 ? 19.459 -9.155 -21.675 1.00 97.31 305 ASP A CA 1
ATOM 2455 C C . ASP A 1 305 ? 19.248 -8.571 -23.093 1.00 97.31 305 ASP A C 1
ATOM 2457 O O . ASP A 1 305 ? 20.161 -8.555 -23.921 1.00 97.31 305 ASP A O 1
ATOM 2461 N N . GLU A 1 306 ? 18.065 -8.006 -23.375 1.00 97.69 306 GLU A N 1
ATOM 2462 C CA . GLU A 1 306 ? 17.808 -7.277 -24.628 1.00 97.69 306 GLU A CA 1
ATOM 2463 C C . GLU A 1 306 ? 18.699 -6.036 -24.775 1.00 97.69 306 GLU A C 1
ATOM 2465 O O . GLU A 1 306 ? 19.209 -5.754 -25.864 1.00 97.69 306 GLU A O 1
ATOM 2470 N N . LEU A 1 307 ? 18.903 -5.286 -23.688 1.00 97.00 307 LEU A N 1
ATOM 2471 C CA . LEU A 1 307 ? 19.769 -4.111 -23.696 1.00 97.00 307 LEU A CA 1
ATOM 2472 C C . LEU A 1 307 ? 21.226 -4.492 -23.985 1.00 97.00 307 LEU A C 1
ATOM 2474 O O . LEU A 1 307 ? 21.875 -3.806 -24.775 1.00 97.00 307 LEU A O 1
ATOM 2478 N N . GLU A 1 308 ? 21.716 -5.587 -23.400 1.00 97.88 308 GLU A N 1
ATOM 2479 C CA . GLU A 1 308 ? 23.058 -6.118 -23.661 1.00 97.88 308 GLU A CA 1
ATOM 2480 C C . GLU A 1 308 ? 23.249 -6.421 -25.155 1.00 97.88 308 GLU A C 1
ATOM 2482 O O . GLU A 1 308 ? 24.203 -5.936 -25.769 1.00 97.88 308 GLU A O 1
ATOM 2487 N N . HIS A 1 309 ? 22.287 -7.100 -25.791 1.00 97.56 309 HIS A N 1
ATOM 2488 C CA . HIS A 1 309 ? 22.337 -7.356 -27.235 1.00 97.56 309 HIS A CA 1
ATOM 2489 C C . HIS A 1 309 ? 22.371 -6.052 -28.056 1.00 97.56 309 HIS A C 1
ATOM 2491 O O . HIS A 1 309 ? 23.112 -5.930 -29.039 1.00 97.56 309 HIS A O 1
ATOM 2497 N N . VAL A 1 310 ? 21.580 -5.043 -27.681 1.00 97.75 310 VAL A N 1
ATOM 2498 C CA . VAL A 1 310 ? 21.585 -3.745 -28.377 1.00 97.75 310 VAL A CA 1
ATOM 2499 C C . VAL A 1 310 ? 22.940 -3.040 -28.233 1.00 97.75 310 VAL A C 1
ATOM 2501 O O . VAL A 1 310 ? 23.415 -2.401 -29.180 1.00 97.75 310 VAL A O 1
ATOM 2504 N N . GLU A 1 311 ? 23.597 -3.150 -27.079 1.00 97.50 311 GLU A N 1
ATOM 2505 C CA . GLU A 1 311 ? 24.936 -2.593 -26.868 1.00 97.50 311 GLU A CA 1
ATOM 2506 C C . GLU A 1 311 ? 25.996 -3.268 -27.751 1.00 97.50 311 GLU A C 1
ATOM 2508 O O . GLU A 1 311 ? 26.844 -2.573 -28.335 1.00 97.50 311 GLU A O 1
ATOM 2513 N N . GLU A 1 312 ? 25.916 -4.589 -27.921 1.00 97.81 312 GLU A N 1
ATOM 2514 C CA . GLU A 1 312 ? 26.770 -5.340 -28.846 1.00 97.81 312 GLU A CA 1
ATOM 2515 C C . GLU A 1 312 ? 26.592 -4.862 -30.295 1.00 97.81 312 GLU A C 1
ATOM 2517 O O . GLU A 1 312 ? 27.577 -4.518 -30.966 1.00 97.81 312 GLU A O 1
ATOM 2522 N N . ASP A 1 313 ? 25.348 -4.722 -30.759 1.00 98.12 313 ASP A N 1
ATOM 2523 C CA . ASP A 1 313 ? 25.035 -4.214 -32.100 1.00 98.12 313 ASP A CA 1
ATOM 2524 C C . ASP A 1 313 ? 25.588 -2.798 -32.321 1.00 98.12 313 ASP A C 1
ATOM 2526 O O . ASP A 1 313 ? 26.178 -2.486 -33.366 1.00 98.12 313 ASP A O 1
ATOM 2530 N N . ILE A 1 314 ? 25.470 -1.923 -31.317 1.00 97.81 314 ILE A N 1
ATOM 2531 C CA . ILE A 1 314 ? 26.049 -0.576 -31.359 1.00 97.81 314 ILE A CA 1
ATOM 2532 C C . ILE A 1 314 ? 27.576 -0.644 -31.504 1.00 97.81 314 ILE A C 1
ATOM 2534 O O . ILE A 1 314 ? 28.157 0.170 -32.235 1.00 97.81 314 ILE A O 1
ATOM 2538 N N . SER A 1 315 ? 28.245 -1.584 -30.834 1.00 96.75 315 SER A N 1
ATOM 2539 C CA . SER A 1 315 ? 29.693 -1.788 -30.952 1.00 96.75 315 SER A CA 1
ATOM 2540 C C . SER A 1 315 ? 30.093 -2.204 -32.374 1.00 96.75 315 SER A C 1
ATOM 2542 O O . SER A 1 315 ? 30.966 -1.574 -32.989 1.00 96.75 315 SER A O 1
ATOM 2544 N N . VAL A 1 316 ? 29.379 -3.173 -32.959 1.00 98.12 316 VAL A N 1
ATOM 2545 C CA . VAL A 1 316 ? 29.588 -3.628 -34.345 1.00 98.12 316 VAL A CA 1
ATOM 2546 C C . VAL A 1 316 ? 29.389 -2.478 -35.337 1.00 98.12 316 VAL A C 1
ATOM 2548 O O . VAL A 1 316 ? 30.237 -2.225 -36.204 1.00 98.12 316 VAL A O 1
ATOM 2551 N N . LEU A 1 317 ? 28.304 -1.713 -35.190 1.00 97.75 317 LEU A N 1
ATOM 2552 C CA . LEU A 1 317 ? 28.011 -0.565 -36.049 1.00 97.75 317 LEU A CA 1
ATOM 2553 C C . LEU A 1 317 ? 29.056 0.550 -35.910 1.00 97.75 317 LEU A C 1
ATOM 2555 O O . LEU A 1 317 ? 29.448 1.161 -36.913 1.00 97.75 317 LEU A O 1
ATOM 2559 N N . LYS A 1 318 ? 29.562 0.802 -34.695 1.00 98.00 318 LYS A N 1
ATOM 2560 C CA . LYS A 1 318 ? 30.666 1.748 -34.468 1.00 98.00 318 LYS A CA 1
ATOM 2561 C C . LYS A 1 318 ? 31.923 1.326 -35.233 1.00 98.00 318 LYS A C 1
ATOM 2563 O O . LYS A 1 318 ? 32.519 2.193 -35.880 1.00 98.00 318 LYS A O 1
ATOM 2568 N N . GLY A 1 319 ? 32.280 0.039 -35.222 1.00 97.56 319 GLY A N 1
ATOM 2569 C CA . GLY A 1 319 ? 33.410 -0.505 -35.986 1.00 97.56 319 GLY A CA 1
ATOM 2570 C C . GLY A 1 319 ? 33.213 -0.411 -37.504 1.00 97.56 319 GLY A C 1
ATOM 2571 O O . GLY A 1 319 ? 34.097 0.027 -38.246 1.00 97.56 319 GLY A O 1
ATOM 2572 N N . ARG A 1 320 ? 32.009 -0.710 -38.002 1.00 98.00 320 ARG A N 1
ATOM 2573 C CA . ARG A 1 320 ? 31.695 -0.538 -39.430 1.00 98.00 320 ARG A CA 1
ATOM 2574 C C . ARG A 1 320 ? 31.821 0.922 -39.871 1.00 98.00 320 ARG A C 1
ATOM 2576 O O . ARG A 1 320 ? 32.370 1.208 -40.937 1.00 98.00 320 ARG A O 1
ATOM 2583 N N . ARG A 1 321 ? 31.359 1.863 -39.042 1.00 97.75 321 ARG A N 1
ATOM 2584 C CA . ARG A 1 321 ? 31.469 3.306 -39.300 1.00 97.75 321 ARG A CA 1
ATOM 2585 C C . ARG A 1 321 ? 32.926 3.766 -39.397 1.00 97.75 321 ARG A C 1
ATOM 2587 O O . ARG A 1 321 ? 33.232 4.588 -40.262 1.00 97.75 321 ARG A O 1
ATOM 2594 N N . THR A 1 322 ? 33.820 3.279 -38.533 1.00 97.81 322 THR A N 1
ATOM 2595 C CA . THR A 1 322 ? 35.248 3.641 -38.600 1.00 97.81 322 THR A CA 1
ATOM 2596 C C . THR A 1 322 ? 35.893 3.139 -39.886 1.00 97.81 322 THR A C 1
ATOM 2598 O O . THR A 1 322 ? 36.597 3.910 -40.539 1.00 97.81 322 THR A O 1
ATOM 2601 N N . ASN A 1 323 ? 35.571 1.914 -40.308 1.00 97.31 323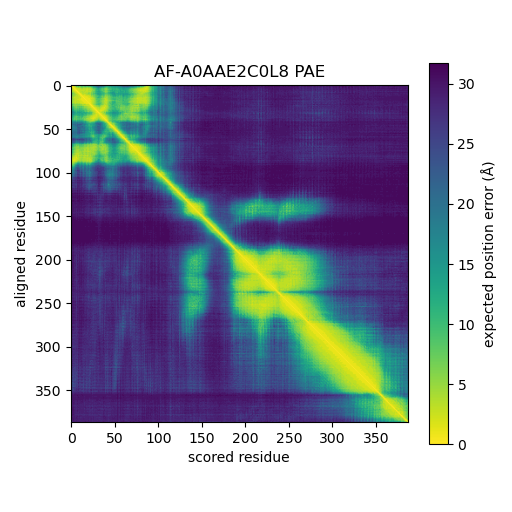 ASN A N 1
ATOM 2602 C CA . ASN A 1 323 ? 36.082 1.339 -41.553 1.00 97.31 323 ASN A CA 1
ATOM 2603 C C . ASN A 1 323 ? 35.610 2.136 -42.777 1.00 97.31 323 ASN A C 1
ATOM 2605 O O . ASN A 1 323 ? 36.427 2.576 -43.582 1.00 97.31 323 ASN A O 1
ATOM 2609 N N . LEU A 1 324 ? 34.307 2.428 -42.870 1.00 97.44 324 LEU A N 1
ATOM 2610 C CA . LEU A 1 324 ? 33.756 3.241 -43.962 1.00 97.44 324 LEU A CA 1
ATOM 2611 C C . LEU A 1 324 ? 34.369 4.645 -44.013 1.00 97.44 324 LEU A C 1
ATOM 2613 O O . LEU A 1 324 ? 34.629 5.170 -45.094 1.00 97.44 324 LEU A O 1
ATOM 2617 N N . ARG A 1 325 ? 34.637 5.258 -42.853 1.00 97.94 325 ARG A N 1
ATOM 2618 C CA . ARG A 1 325 ? 35.306 6.562 -42.785 1.00 97.94 325 ARG A CA 1
ATOM 2619 C C . ARG A 1 325 ? 36.735 6.495 -43.334 1.00 97.94 325 ARG A C 1
ATOM 2621 O O . ARG A 1 325 ? 37.141 7.428 -44.027 1.00 97.94 325 ARG A O 1
ATOM 2628 N N . ALA A 1 326 ? 37.475 5.423 -43.051 1.00 97.12 326 ALA A N 1
ATOM 2629 C CA . ALA A 1 326 ? 38.815 5.213 -43.596 1.00 97.12 326 ALA A CA 1
ATOM 2630 C C . ALA A 1 326 ? 38.777 5.051 -45.124 1.00 97.12 326 ALA A C 1
ATOM 2632 O O . ALA A 1 326 ? 39.446 5.810 -45.827 1.00 97.12 326 ALA A O 1
ATOM 2633 N N . THR A 1 327 ? 37.912 4.172 -45.644 1.00 97.25 327 THR A N 1
ATOM 2634 C CA . THR A 1 327 ? 37.738 3.972 -47.094 1.00 97.25 327 THR A CA 1
ATOM 2635 C C . THR A 1 327 ? 37.299 5.254 -47.800 1.00 97.25 327 THR A C 1
ATOM 2637 O O . THR A 1 327 ? 37.786 5.574 -48.882 1.00 97.25 327 THR A O 1
ATOM 2640 N N . LEU A 1 328 ? 36.409 6.044 -47.193 1.00 97.25 328 LEU A N 1
ATOM 2641 C CA . LEU A 1 328 ? 35.985 7.321 -47.766 1.00 97.25 328 LEU A CA 1
ATOM 2642 C C . LEU A 1 328 ? 37.145 8.322 -47.845 1.00 97.25 328 LEU A C 1
ATOM 2644 O O . LEU A 1 328 ? 37.255 9.046 -48.834 1.00 97.25 328 LEU A O 1
ATOM 2648 N N . LYS A 1 329 ? 38.003 8.380 -46.819 1.00 97.56 329 LYS A N 1
ATOM 2649 C CA . LYS A 1 329 ? 39.190 9.247 -46.820 1.00 97.56 329 LYS A CA 1
ATOM 2650 C C . LYS A 1 329 ? 40.159 8.844 -47.933 1.00 97.56 329 LYS A C 1
ATOM 2652 O O . LYS A 1 329 ? 40.613 9.713 -48.669 1.00 97.56 329 LYS A O 1
ATOM 2657 N N . GLU A 1 330 ? 40.406 7.547 -48.090 1.00 97.75 330 GLU A N 1
ATOM 2658 C CA . GLU A 1 330 ? 41.234 6.996 -49.167 1.00 97.75 330 GLU A CA 1
ATOM 2659 C C . GLU A 1 330 ? 40.663 7.340 -50.550 1.00 97.75 330 GLU A C 1
ATOM 2661 O O . GLU A 1 330 ? 41.360 7.909 -51.386 1.00 97.75 330 GLU A O 1
ATOM 2666 N N . LYS A 1 331 ? 39.367 7.089 -50.779 1.00 96.75 331 LYS A N 1
ATOM 2667 C CA . LYS A 1 331 ? 38.708 7.411 -52.055 1.00 96.75 331 LYS A CA 1
ATOM 2668 C C . LYS A 1 331 ? 38.709 8.909 -52.358 1.00 96.75 331 LYS A C 1
ATOM 2670 O O . LYS A 1 331 ? 38.873 9.284 -53.515 1.00 96.75 331 LYS A O 1
ATOM 2675 N N . LYS A 1 332 ? 38.562 9.770 -51.344 1.00 97.38 332 LYS A N 1
ATOM 2676 C CA . LYS A 1 332 ? 38.690 11.227 -51.510 1.00 97.38 332 LYS A CA 1
ATOM 2677 C C . LYS A 1 332 ? 40.097 11.631 -51.941 1.00 97.38 332 LYS A C 1
ATOM 2679 O O . LYS A 1 332 ? 40.213 12.462 -52.836 1.00 97.38 332 LYS A O 1
ATOM 2684 N N . GLN A 1 333 ? 41.130 11.038 -51.342 1.00 97.12 333 GLN A N 1
ATOM 2685 C CA . GLN A 1 333 ? 42.514 11.300 -51.734 1.00 97.12 333 GLN A CA 1
ATOM 2686 C C . GLN A 1 333 ? 42.770 10.845 -53.172 1.00 97.12 333 GLN A C 1
ATOM 2688 O O . GLN A 1 333 ? 43.206 11.641 -53.995 1.00 97.12 333 GLN A O 1
ATOM 2693 N N . LEU A 1 334 ? 42.383 9.610 -53.506 1.00 97.50 334 LEU A N 1
ATOM 2694 C CA . LEU A 1 334 ? 42.546 9.064 -54.853 1.00 97.50 334 LEU A CA 1
ATOM 2695 C C . LEU A 1 334 ? 41.840 9.919 -55.918 1.00 97.50 334 LEU A C 1
ATOM 2697 O O . LEU A 1 334 ? 42.375 10.131 -57.006 1.00 97.50 334 LEU A O 1
ATOM 2701 N N . ASN A 1 335 ? 40.641 10.423 -55.614 1.00 96.31 335 ASN A N 1
ATOM 2702 C CA . ASN A 1 335 ? 39.916 11.317 -56.513 1.00 96.31 335 ASN A CA 1
ATOM 2703 C C . ASN A 1 335 ? 40.643 12.657 -56.695 1.00 96.31 335 ASN A C 1
ATOM 2705 O O . ASN A 1 335 ? 40.737 13.149 -57.814 1.00 96.31 335 ASN A O 1
ATOM 2709 N N . HIS A 1 336 ? 41.187 13.229 -55.617 1.00 97.31 336 HIS A N 1
ATOM 2710 C CA . HIS A 1 336 ? 41.982 14.454 -55.696 1.00 97.31 336 HIS A CA 1
ATOM 2711 C C . HIS A 1 336 ? 43.221 14.268 -56.582 1.00 97.31 336 HIS A C 1
ATOM 2713 O O . HIS A 1 336 ? 43.454 15.077 -57.480 1.00 97.31 336 HIS A O 1
ATOM 2719 N N . ASP A 1 337 ? 43.951 13.166 -56.396 1.00 96.50 337 ASP A N 1
ATOM 2720 C CA . ASP A 1 337 ? 45.139 12.835 -57.189 1.00 96.50 337 ASP A CA 1
ATOM 2721 C C . ASP A 1 337 ? 44.782 12.612 -58.669 1.00 96.50 337 ASP A C 1
ATOM 2723 O O . ASP A 1 337 ? 45.473 13.083 -59.572 1.00 96.50 337 ASP A O 1
ATOM 2727 N N . THR A 1 338 ? 43.665 11.928 -58.936 1.00 95.50 338 THR A N 1
ATOM 2728 C CA . THR A 1 338 ? 43.172 11.705 -60.305 1.00 95.50 338 THR A CA 1
ATOM 2729 C C . THR A 1 338 ? 42.761 13.020 -60.963 1.00 95.50 338 THR A C 1
ATOM 2731 O O . THR A 1 338 ? 43.117 13.273 -62.109 1.00 95.50 338 THR A O 1
ATOM 2734 N N . GLN A 1 339 ? 42.067 13.897 -60.236 1.00 96.56 339 GLN A N 1
ATOM 2735 C CA . GLN A 1 339 ? 41.673 15.211 -60.737 1.00 96.56 339 GLN A CA 1
ATOM 2736 C C . GLN A 1 339 ? 42.889 16.105 -61.023 1.00 96.56 339 GLN A C 1
ATOM 2738 O O . GLN A 1 339 ? 42.858 16.885 -61.974 1.00 96.56 339 GLN A O 1
ATOM 2743 N N . ALA A 1 340 ? 43.967 15.988 -60.241 1.00 96.00 340 ALA A N 1
ATOM 2744 C CA . ALA A 1 340 ? 45.223 16.680 -60.521 1.00 96.00 340 ALA A CA 1
ATOM 2745 C C . ALA A 1 340 ? 45.841 16.218 -61.851 1.00 96.00 340 ALA A C 1
ATOM 2747 O O . ALA A 1 340 ? 46.203 17.063 -62.666 1.00 96.00 340 ALA A O 1
ATOM 2748 N N . LYS A 1 341 ? 45.870 14.902 -62.105 1.00 96.12 341 LYS A N 1
ATOM 2749 C CA . LYS A 1 341 ? 46.344 14.335 -63.380 1.00 96.12 341 LYS A CA 1
ATOM 2750 C C . LYS A 1 341 ? 45.485 14.758 -64.570 1.00 96.12 341 LYS A C 1
ATOM 2752 O O . LYS A 1 341 ? 46.021 15.089 -65.616 1.00 96.12 341 LYS A O 1
ATOM 2757 N N . VAL A 1 342 ? 44.159 14.786 -64.417 1.00 95.56 342 VAL A N 1
ATOM 2758 C CA . VAL A 1 342 ? 43.259 15.273 -65.480 1.00 95.56 342 VAL A CA 1
ATOM 2759 C C . VAL A 1 342 ? 43.594 16.718 -65.846 1.00 95.56 342 VAL A C 1
ATOM 2761 O O . VAL A 1 342 ? 43.755 17.015 -67.021 1.00 95.56 342 VAL A O 1
ATOM 2764 N N . ARG A 1 343 ? 43.795 17.596 -64.854 1.00 95.31 343 ARG A N 1
ATOM 2765 C CA . ARG A 1 343 ? 44.184 18.997 -65.100 1.00 95.31 343 ARG A CA 1
ATOM 2766 C C . ARG A 1 343 ? 45.545 19.141 -65.779 1.00 95.31 343 ARG A C 1
ATOM 2768 O O . ARG A 1 343 ? 45.774 20.135 -66.456 1.00 95.31 343 ARG A O 1
ATOM 2775 N N . GLU A 1 344 ? 46.469 18.217 -65.536 1.00 95.50 344 GLU A N 1
ATOM 2776 C CA . GLU A 1 344 ? 47.766 18.179 -66.218 1.00 95.50 344 GLU A CA 1
ATOM 2777 C C . GLU A 1 344 ? 47.578 17.831 -67.698 1.00 95.50 344 GLU A C 1
ATOM 2779 O O . GLU A 1 344 ? 47.980 18.607 -68.557 1.00 95.50 344 GLU A O 1
ATOM 2784 N N . VAL A 1 345 ? 46.833 16.762 -67.991 1.00 94.50 345 VAL A N 1
ATOM 2785 C CA . VAL A 1 345 ? 46.506 16.363 -69.369 1.00 94.50 345 VAL A CA 1
ATOM 2786 C C . VAL A 1 345 ? 45.710 17.445 -70.108 1.00 94.50 345 VAL A C 1
ATOM 2788 O O . VAL A 1 345 ? 45.967 17.699 -71.279 1.00 94.50 345 VAL A O 1
ATOM 2791 N N . GLU A 1 346 ? 44.768 18.119 -69.443 1.00 93.81 346 GLU A N 1
ATOM 2792 C CA . GLU A 1 346 ? 44.027 19.253 -70.019 1.00 93.81 346 GLU A CA 1
ATOM 2793 C C . GLU A 1 346 ? 44.957 20.415 -70.404 1.00 93.81 346 GLU A C 1
ATOM 2795 O O . GLU A 1 346 ? 44.747 21.051 -71.436 1.00 93.81 346 GLU A O 1
ATOM 2800 N N . LYS A 1 347 ? 46.003 20.690 -69.609 1.00 92.88 347 LYS A N 1
ATOM 2801 C CA . LYS A 1 347 ? 47.014 21.707 -69.948 1.00 92.88 347 LYS A CA 1
ATOM 2802 C C . LYS A 1 347 ? 47.867 21.281 -71.133 1.00 92.88 347 LYS A C 1
ATOM 2804 O O . LYS A 1 347 ? 48.106 22.106 -72.010 1.00 92.88 347 LYS A O 1
ATOM 2809 N N . ASP A 1 348 ? 48.306 20.025 -71.160 1.00 91.88 348 ASP A N 1
ATOM 2810 C CA . ASP A 1 348 ? 49.085 19.482 -72.275 1.00 91.88 348 ASP A CA 1
ATOM 2811 C C . ASP A 1 348 ? 48.277 19.536 -73.578 1.00 91.88 348 ASP A C 1
ATOM 2813 O O . ASP A 1 348 ? 48.791 19.945 -74.619 1.00 91.88 348 ASP A O 1
ATOM 2817 N N . LEU A 1 349 ? 46.983 19.207 -73.515 1.00 91.00 349 LEU A N 1
ATOM 2818 C CA . LEU A 1 349 ? 46.069 19.300 -74.650 1.00 91.00 349 LEU A CA 1
ATOM 2819 C C . LEU A 1 349 ? 45.885 20.749 -75.116 1.00 91.00 349 LEU A C 1
ATOM 2821 O O . LEU A 1 349 ? 46.020 21.014 -76.305 1.00 91.00 349 LEU A O 1
ATOM 2825 N N . ALA A 1 350 ? 45.672 21.698 -74.200 1.00 89.44 350 ALA A N 1
ATOM 2826 C CA . ALA A 1 350 ? 45.584 23.117 -74.551 1.00 89.44 350 ALA A CA 1
ATOM 2827 C C . ALA A 1 350 ? 46.890 23.655 -75.172 1.00 89.44 350 ALA A C 1
ATOM 2829 O O . ALA A 1 350 ? 46.847 24.472 -76.092 1.00 89.44 350 ALA A O 1
ATOM 2830 N N . ALA A 1 351 ? 48.054 23.189 -74.704 1.00 86.56 351 ALA A N 1
ATOM 2831 C CA . ALA A 1 351 ? 49.345 23.537 -75.292 1.00 86.56 351 ALA A CA 1
ATOM 2832 C C . ALA A 1 351 ? 49.450 23.023 -76.737 1.00 86.56 351 ALA A C 1
ATOM 2834 O O . ALA A 1 351 ? 49.832 23.783 -77.628 1.00 86.56 351 ALA A O 1
ATOM 2835 N N . LEU A 1 352 ? 49.042 21.775 -76.983 1.00 83.62 352 LEU A N 1
ATOM 2836 C CA . LEU A 1 352 ? 49.006 21.176 -78.321 1.00 83.62 352 LEU A CA 1
ATOM 2837 C C . LEU A 1 352 ? 47.968 21.828 -79.248 1.00 83.62 352 LEU A C 1
ATOM 2839 O O . LEU A 1 352 ? 48.232 22.000 -80.431 1.00 83.62 352 LEU A O 1
ATOM 2843 N N . GLU A 1 353 ? 46.806 22.235 -78.742 1.00 80.31 353 GLU A N 1
ATOM 2844 C CA . GLU A 1 353 ? 45.828 22.991 -79.538 1.00 80.31 353 GLU A CA 1
ATOM 2845 C C . GLU A 1 353 ? 46.336 24.397 -79.891 1.00 80.31 353 GLU A C 1
ATOM 2847 O O . GLU A 1 353 ? 46.016 24.928 -80.954 1.00 80.31 353 GLU A O 1
ATOM 2852 N N . SER A 1 354 ? 47.154 25.003 -79.022 1.00 77.25 354 SER A N 1
ATOM 2853 C CA . SER A 1 354 ? 47.785 26.301 -79.285 1.00 77.25 354 SER A CA 1
ATOM 2854 C C . SER A 1 354 ? 48.992 26.224 -80.227 1.00 77.25 354 SER A C 1
ATOM 2856 O O . SER A 1 354 ? 49.342 27.230 -80.849 1.00 77.25 354 SER A O 1
ATOM 2858 N N . THR A 1 355 ? 49.616 25.047 -80.379 1.00 68.56 355 THR A N 1
ATOM 2859 C CA . THR A 1 355 ? 50.513 24.798 -81.510 1.00 68.56 355 THR A CA 1
ATOM 2860 C C . THR A 1 355 ? 49.652 24.669 -82.763 1.00 68.56 355 THR A C 1
ATOM 2862 O O . THR A 1 355 ? 48.990 23.657 -82.965 1.00 68.56 355 THR A O 1
ATOM 2865 N N . GLY A 1 356 ? 49.602 25.736 -83.566 1.00 61.75 356 GLY A N 1
ATOM 2866 C CA . GLY A 1 356 ? 48.821 25.784 -84.804 1.00 61.75 356 GLY A CA 1
ATOM 2867 C C . GLY A 1 356 ? 49.150 24.637 -85.775 1.00 61.75 356 GLY A C 1
ATOM 2868 O O . GLY A 1 356 ? 50.159 23.950 -85.591 1.00 61.75 356 GLY A O 1
ATOM 2869 N N . PRO A 1 357 ? 48.312 24.413 -86.810 1.00 60.91 357 PRO A N 1
ATOM 2870 C CA . PRO A 1 357 ? 48.540 23.352 -87.790 1.00 60.91 357 PRO A CA 1
ATOM 2871 C C . PRO A 1 357 ? 49.972 23.434 -88.323 1.00 60.91 357 PRO A C 1
ATOM 2873 O O . PRO A 1 357 ? 50.475 24.538 -88.537 1.00 60.91 357 PRO A O 1
ATOM 2876 N N . LEU A 1 358 ? 50.620 22.267 -88.455 1.00 61.91 358 LEU A N 1
ATOM 2877 C CA . LEU A 1 358 ? 52.010 22.130 -88.904 1.00 61.91 358 LEU A CA 1
ATOM 2878 C C . LEU A 1 358 ? 52.290 23.131 -90.029 1.00 61.91 358 LEU A C 1
ATOM 2880 O O . LEU A 1 358 ? 51.590 23.104 -91.036 1.00 61.91 358 LEU A O 1
ATOM 2884 N N . ASP A 1 359 ? 53.287 23.997 -89.825 1.00 67.44 359 ASP A N 1
ATOM 2885 C CA . ASP A 1 359 ? 53.650 25.060 -90.761 1.00 67.44 359 ASP A CA 1
ATOM 2886 C C . ASP A 1 359 ? 53.758 24.484 -92.182 1.00 67.44 359 ASP A C 1
ATOM 2888 O O . ASP A 1 359 ? 54.538 23.552 -92.417 1.00 67.44 359 ASP A O 1
ATOM 2892 N N . ASP A 1 360 ? 52.958 25.012 -93.114 1.00 64.62 360 ASP A N 1
ATOM 2893 C CA . ASP A 1 360 ? 52.898 24.549 -94.506 1.00 64.62 360 ASP A CA 1
ATOM 2894 C C . ASP A 1 360 ? 54.298 24.547 -95.135 1.00 64.62 360 ASP A C 1
ATOM 2896 O O . ASP A 1 360 ? 54.605 23.691 -95.962 1.00 64.62 360 ASP A O 1
ATOM 2900 N N . ALA A 1 361 ? 55.198 25.425 -94.674 1.00 64.62 361 ALA A N 1
ATOM 2901 C CA . ALA A 1 361 ? 56.598 25.440 -95.080 1.00 64.62 361 ALA A CA 1
ATOM 2902 C C . ALA A 1 361 ? 57.350 24.148 -94.709 1.00 64.62 361 ALA A C 1
ATOM 2904 O O . ALA A 1 361 ? 58.154 23.664 -95.501 1.00 64.62 361 ALA A O 1
ATOM 2905 N N . ILE A 1 362 ? 57.095 23.554 -93.538 1.00 69.88 362 ILE A N 1
ATOM 2906 C CA . ILE A 1 362 ? 57.725 22.296 -93.099 1.00 69.88 362 ILE A CA 1
ATOM 2907 C C . ILE A 1 362 ? 57.167 21.117 -93.898 1.00 69.88 362 ILE A C 1
ATOM 2909 O O . ILE A 1 362 ? 57.932 20.245 -94.319 1.00 69.88 362 ILE A O 1
ATOM 2913 N N . VAL A 1 363 ? 55.855 21.108 -94.150 1.00 72.38 363 VAL A N 1
ATOM 2914 C CA . VAL A 1 363 ? 55.197 20.090 -94.984 1.00 72.38 363 VAL A CA 1
ATOM 2915 C C . VAL A 1 363 ? 55.750 20.143 -96.410 1.00 72.38 363 VAL A C 1
ATOM 2917 O O . VAL A 1 363 ? 56.187 19.122 -96.939 1.00 72.38 363 VAL A O 1
ATOM 2920 N N . GLN A 1 364 ? 55.864 21.340 -96.986 1.00 72.12 364 GLN A N 1
ATOM 2921 C CA . GLN A 1 364 ? 56.399 21.552 -98.330 1.00 72.12 364 GLN A CA 1
ATOM 2922 C C . GLN A 1 364 ? 57.893 21.196 -98.437 1.00 72.12 364 GLN A C 1
ATOM 2924 O O . GLN A 1 364 ? 58.339 20.667 -99.457 1.00 72.12 364 GLN A O 1
ATOM 2929 N N . ASN A 1 365 ? 58.681 21.431 -97.382 1.00 75.12 365 ASN A N 1
ATOM 2930 C CA . ASN A 1 365 ? 60.101 21.067 -97.338 1.00 75.12 365 ASN A CA 1
ATOM 2931 C C . ASN A 1 365 ? 60.300 19.544 -97.220 1.00 75.12 365 ASN A C 1
ATOM 2933 O O . ASN A 1 365 ? 61.202 18.980 -97.840 1.00 75.12 365 ASN A O 1
ATOM 2937 N N . LEU A 1 366 ? 59.425 18.853 -96.480 1.00 78.31 366 LEU A N 1
ATOM 2938 C CA . LEU A 1 366 ? 59.387 17.388 -96.434 1.00 78.31 366 LEU A CA 1
ATOM 2939 C C . LEU A 1 366 ? 58.973 16.786 -97.777 1.00 78.31 366 LEU A C 1
ATOM 2941 O O . LEU A 1 366 ? 59.599 15.829 -98.230 1.00 78.31 366 LEU A O 1
ATOM 2945 N N . GLU A 1 367 ? 57.963 17.353 -98.434 1.00 79.81 367 GLU A N 1
ATOM 2946 C CA . GLU A 1 367 ? 57.555 16.933 -99.777 1.00 79.81 367 GLU A CA 1
ATOM 2947 C C . GLU A 1 367 ? 58.670 17.157 -100.803 1.00 79.81 367 GLU A C 1
ATOM 2949 O O . GLU A 1 367 ? 58.958 16.265 -101.602 1.00 79.81 367 GLU A O 1
ATOM 2954 N N . SER A 1 368 ? 59.374 18.287 -100.717 1.00 80.25 368 SER A N 1
ATOM 2955 C CA . SER A 1 368 ? 60.532 18.590 -101.566 1.00 80.25 368 SER A CA 1
ATOM 2956 C C . SER A 1 368 ? 61.707 17.640 -101.304 1.00 80.25 368 SER A C 1
ATOM 2958 O O . SER A 1 368 ? 62.306 17.118 -102.240 1.00 80.25 368 SER A O 1
ATOM 2960 N N . SER A 1 369 ? 62.017 17.341 -100.038 1.00 78.69 369 SER A N 1
ATOM 2961 C CA . SER A 1 369 ? 63.050 16.363 -99.663 1.00 78.69 369 SER A CA 1
ATOM 2962 C C . SER A 1 369 ? 62.694 14.945 -100.125 1.00 78.69 369 SER A C 1
ATOM 2964 O O . SER A 1 369 ? 63.542 14.214 -100.639 1.00 78.69 369 SER A O 1
ATOM 2966 N N . ARG A 1 370 ? 61.413 14.568 -100.035 1.00 81.94 370 ARG A N 1
ATOM 2967 C CA . ARG A 1 370 ? 60.898 13.291 -100.541 1.00 81.94 370 ARG A CA 1
ATOM 2968 C C . ARG A 1 370 ? 60.994 13.200 -102.063 1.00 81.94 370 ARG A C 1
ATOM 2970 O O . ARG A 1 370 ? 61.375 12.149 -102.574 1.00 81.94 370 ARG A O 1
ATOM 2977 N N . ALA A 1 371 ? 60.684 14.280 -102.777 1.00 79.62 371 ALA A N 1
ATOM 2978 C CA . ALA A 1 371 ? 60.857 14.355 -104.223 1.00 79.62 371 ALA A CA 1
ATOM 2979 C C . ALA A 1 371 ? 62.339 14.222 -104.616 1.00 79.62 371 ALA A C 1
ATOM 2981 O O . ALA A 1 371 ? 62.667 13.432 -105.498 1.00 79.62 371 ALA A O 1
ATOM 2982 N N . ASN A 1 372 ? 63.241 14.899 -103.900 1.00 78.19 372 ASN A N 1
ATOM 2983 C CA . ASN A 1 372 ? 64.687 14.811 -104.124 1.00 78.19 372 ASN A CA 1
ATOM 2984 C C . ASN A 1 372 ? 65.251 13.411 -103.844 1.00 78.19 372 ASN A C 1
ATOM 2986 O O . ASN A 1 372 ? 66.088 12.932 -104.604 1.00 78.19 372 ASN A O 1
ATOM 2990 N N . LEU A 1 373 ? 64.777 12.726 -102.799 1.00 78.69 373 LEU A N 1
ATOM 2991 C CA . LEU A 1 373 ? 65.109 11.319 -102.551 1.00 78.69 373 LEU A CA 1
ATOM 2992 C C . LEU A 1 373 ? 64.619 10.415 -103.683 1.00 78.69 373 LEU A C 1
ATOM 2994 O O . LEU A 1 373 ? 65.357 9.527 -104.094 1.00 78.69 373 LEU A O 1
ATOM 2998 N N . GLY A 1 374 ? 63.414 10.669 -104.205 1.00 76.00 374 GLY A N 1
ATOM 2999 C CA . GLY A 1 374 ? 62.869 9.976 -105.373 1.00 76.00 374 GLY A CA 1
ATOM 3000 C C . GLY A 1 374 ? 63.771 10.108 -106.601 1.00 76.00 374 GLY A C 1
ATOM 3001 O O . GLY A 1 374 ? 64.099 9.102 -107.231 1.00 76.00 374 GLY A O 1
ATOM 3002 N N . ILE A 1 375 ? 64.239 11.329 -106.876 1.00 78.19 375 ILE A N 1
ATOM 3003 C CA . ILE A 1 375 ? 65.199 11.620 -107.950 1.00 78.19 375 ILE A CA 1
ATOM 3004 C C . ILE A 1 375 ? 66.527 10.890 -107.697 1.00 78.19 375 ILE A C 1
ATOM 3006 O O . ILE A 1 375 ? 66.985 10.161 -108.568 1.00 78.19 375 ILE A O 1
ATOM 3010 N N . PHE A 1 376 ? 67.087 10.961 -106.484 1.00 76.56 376 PHE A N 1
ATOM 3011 C CA . PHE A 1 376 ? 68.324 10.250 -106.125 1.00 76.56 376 PHE A CA 1
ATOM 3012 C C . PHE A 1 376 ? 68.212 8.726 -106.270 1.00 76.56 376 PHE A C 1
ATOM 3014 O O . PHE A 1 376 ? 69.174 8.067 -106.662 1.00 76.56 376 PHE A O 1
ATOM 3021 N N . THR A 1 377 ? 67.049 8.142 -105.962 1.00 73.00 377 THR A N 1
ATOM 3022 C CA . THR A 1 377 ? 66.809 6.710 -106.186 1.00 73.00 377 THR A CA 1
ATOM 3023 C C . THR A 1 377 ? 66.700 6.341 -107.661 1.00 73.00 377 THR A C 1
ATOM 3025 O O . THR A 1 377 ? 67.112 5.242 -108.020 1.00 73.00 377 THR A O 1
ATOM 3028 N N . GLU A 1 378 ? 66.163 7.211 -108.515 1.00 73.25 378 GLU A N 1
ATOM 3029 C CA . GLU A 1 378 ? 66.142 6.988 -109.968 1.00 73.25 378 GLU A CA 1
ATOM 3030 C C . GLU A 1 378 ? 67.532 7.190 -110.592 1.00 73.25 378 GLU A C 1
ATOM 3032 O O . GLU A 1 378 ? 67.950 6.385 -111.423 1.00 73.25 378 GLU A O 1
ATOM 3037 N N . ASP A 1 379 ? 68.311 8.162 -110.114 1.00 71.31 379 ASP A N 1
ATOM 3038 C CA . ASP A 1 379 ? 69.713 8.349 -110.510 1.00 71.31 379 ASP A CA 1
ATOM 3039 C C . ASP A 1 379 ? 70.585 7.148 -110.101 1.00 71.31 379 ASP A C 1
ATOM 3041 O O . ASP A 1 379 ? 71.403 6.666 -110.882 1.00 71.31 379 ASP A O 1
ATOM 3045 N N . LEU A 1 380 ? 70.356 6.572 -108.915 1.00 70.56 380 LEU A N 1
ATOM 3046 C CA . LEU A 1 380 ? 71.000 5.319 -108.496 1.00 70.56 380 LEU A CA 1
ATOM 3047 C C . LEU A 1 380 ? 70.616 4.117 -109.370 1.00 70.56 380 LEU A C 1
ATOM 3049 O O . LEU A 1 380 ? 71.425 3.203 -109.519 1.00 70.56 380 LEU A O 1
ATOM 3053 N N . LYS A 1 381 ? 69.408 4.094 -109.947 1.00 69.50 381 LYS A N 1
ATOM 3054 C CA . LYS A 1 381 ? 68.988 3.040 -110.888 1.00 69.50 381 LYS A CA 1
ATOM 3055 C C . LYS A 1 381 ? 69.547 3.249 -112.296 1.00 69.50 381 LYS A C 1
ATOM 3057 O O . LYS A 1 381 ? 69.702 2.267 -113.019 1.00 69.50 381 LYS A O 1
ATOM 3062 N N . SER A 1 382 ? 69.822 4.492 -112.696 1.00 64.50 382 SER A N 1
ATOM 3063 C CA . SER A 1 382 ? 70.385 4.828 -114.012 1.00 64.50 382 SER A CA 1
ATOM 3064 C C . SER A 1 382 ? 71.918 4.742 -114.061 1.00 64.50 382 SER A C 1
ATOM 3066 O O . SER A 1 382 ? 72.502 4.665 -115.144 1.00 64.50 382 SER A O 1
ATOM 3068 N N . LEU A 1 383 ? 72.575 4.670 -112.900 1.00 62.34 383 LEU A N 1
ATOM 3069 C CA . LEU A 1 383 ? 73.995 4.358 -112.755 1.00 62.34 383 LEU A CA 1
ATOM 3070 C C . LEU A 1 383 ? 74.284 2.910 -113.180 1.00 62.34 383 LEU A C 1
ATOM 3072 O O . LEU A 1 383 ? 74.160 1.969 -112.399 1.00 62.34 383 LEU A O 1
ATOM 3076 N N . ASN A 1 384 ? 74.708 2.740 -114.433 1.00 57.84 384 ASN A N 1
ATOM 3077 C CA . ASN A 1 384 ? 75.316 1.510 -114.928 1.00 57.84 384 ASN A CA 1
ATOM 3078 C C . ASN A 1 384 ? 76.788 1.476 -114.469 1.00 57.84 384 ASN A C 1
ATOM 3080 O O . ASN A 1 384 ? 77.585 2.272 -114.966 1.00 57.84 384 ASN A O 1
ATOM 3084 N N . PRO A 1 385 ? 77.190 0.590 -113.541 1.00 58.78 385 PRO A N 1
ATOM 3085 C CA . PRO A 1 385 ? 78.538 0.616 -112.976 1.00 58.78 385 PRO A CA 1
ATOM 3086 C C . PRO A 1 385 ? 79.633 0.129 -113.946 1.00 58.78 385 PRO A C 1
ATOM 3088 O O . PRO A 1 385 ? 80.788 0.017 -113.542 1.00 58.78 385 PRO A O 1
ATOM 3091 N N . PHE A 1 386 ? 79.289 -0.161 -115.209 1.00 53.84 386 PHE A N 1
ATOM 3092 C CA . PHE A 1 386 ? 80.191 -0.713 -116.227 1.00 53.84 386 PHE A CA 1
ATOM 3093 C C . PHE A 1 386 ? 79.979 -0.132 -117.644 1.00 53.84 386 PHE A C 1
ATOM 3095 O O . PHE A 1 386 ? 80.213 -0.842 -118.623 1.00 53.84 386 PHE A O 1
ATOM 3102 N N . ALA A 1 387 ? 79.515 1.118 -117.768 1.00 54.22 387 ALA A N 1
ATOM 3103 C CA . ALA A 1 387 ? 79.490 1.844 -119.048 1.00 54.22 387 ALA A CA 1
ATOM 3104 C C . ALA A 1 387 ? 80.790 2.624 -119.292 1.00 54.22 387 ALA A C 1
ATOM 3106 O O . ALA A 1 387 ? 81.281 3.254 -118.326 1.00 54.22 387 ALA A O 1
#

Organism: NCBI:txid2727404

Sequence (387 aa):
MTVQFVDDGRAEELDHSYFIAIRSSYLTLRQGDRFIIEPYSPHRFGRQFGYYQDVPGTLRYDTRVASSEGLRYWRLYVLSKSSSKAWFPFLPANAKKLCSEAYKAGDSSNNDRHWKRQRKEATPLKAMETNASRSSLANFVTELEDEVQSIDVGEESETSHSSTMTPPLGMGLRRKQSSPPVAVSVLKGESFFFNYQKEFLQRLWSGLIVKISNTPVDFLSSIDDDVYLILESMKSFQKFDVSKVEESLNMFFAKVRANDEARSLSYEKLSQSLHEQQLKEVKARLQDVQAKASEEASEIQSAMDELEHVEEDISVLKGRRTNLRATLKEKKQLNHDTQAKVREVEKDLAALESTGPLDDAIVQNLESSRANLGIFTEDLKSLNPFA